Protein AF-A0A409XPT7-F1 (afdb_monomer)

Radius of gyration: 32.35 Å; Cα contacts (8 Å, |Δi|>4): 931; chains: 1; bounding box: 76×62×95 Å

pLDDT: mean 84.78, std 13.67, range [36.09, 98.81]

Secondary structure (DSSP, 8-state):
-HHHH-HHHHHHHT--EEEEESTTSPPPS-TTSEEEE---S-TTS--GGGHHHHHHHHHHHHHTT--EEEE-SSSSSHHHHHHHHHHHHH---------S-----HHHHHHHHHHHHTTT---TT-HHHHHHHHHHHHHHHHHHH----EEEEETTTEEEES---SSHHHHHHHHHHTT--EEEEETT-----TTT--S-EEEE---TT-TTHHHHHHHHHHHHHHHHHHTTPPEEEEESSHHHHHHHHHHHHHHHH---HHHHHHHHHHH-TT----HHHHHHHHHHHHHHHHHHHHH-------S---GGGEEEEEEEEEE-TTS-EEEEEEEEPTT-SSSTT-EE-SEEEPPTT-SSHHHHHHHHHHHHH-----TTTS-EEEEPPPEEETTEEEEEEEEEE--TT------TTTEEEEEEEESGGGS-SS-SS---TT--SS-SEEEEEEE-SSTTS-EEEEEEE--S-GGGTPPPEEHHHHHHHHHHHHHHTT---SS--S-TTPPPHHHHHHHHHHH-HHHHHHHHHTT---HHHHHHHHHHHHHHHHHHHHHHHHTTS-----

Foldseek 3Di:
DVCVPDPVSCVVVQAQAEEECDLVDDDDPPPLRYHYNHDDLDLLTCCLQCLLVLLVSCVVQVVVVHHYDFDYDVRAARSVLSVLLNCLLPVDPDDDPDDPHHDHDPNSVVSSVLCVVQSVNQDCPRPSNVVVVVVSVVVVVVVVVPPCCWFDLDPQQEIEHLDADQDQVRNVVVCVVSQAQAEEEEPPDDRDNPDDDSVHYHYHYADPVDLCSLLVCLVVLLVSSVVCVVVVGHYYYYYNPRLSSLLSQLLNCCVPVVDDLVRSVVSVCVRPVPDDADPSSSLSRQLSLLVLLLVLLLPDDEPDDPFDAQQQQEKEFEQEWEQDPSRFIKTKWFQWDQPDPPCHRAIAGQMDGRDPPQPDSLSRNLVRCCQAWVDDPDCVQKPWRYKYAWFDDPRHTYIYTYTYGNDPPDDIDGPNNTTVDMDIDGLLCLQEQQHPDDDDPPPDPDGQKDKDWDQDPFDPSATWIKIWGDPVCVVVVRGTQIGPSSLVSQVSNCSSSVDHGPDDRTDVPGDDRLLRVLRCCVPPPSNVVSCVVVVTDSVVSVVSPVVSVVVVVVVVVCVVVVVPDPPDDD

Nearest PDB structures (foldseek):
  2g6z-assembly1_B  TM=8.448E-01  e=2.405E-07  Homo sapiens
  4jmk-assembly1_A  TM=8.322E-01  e=3.709E-07  Homo sapiens
  5y15-assembly1_A  TM=8.287E-01  e=1.689E-06  Homo sapiens
  8otz-assembly1_k  TM=8.233E-01  e=4.240E-06  Bos taurus
  1yz4-assembly2_B  TM=7.339E-01  e=1.555E-05  Homo sapiens

Structure (mmCIF, N/CA/C/O backbone):
data_AF-A0A409XPT7-F1
#
_entry.id   AF-A0A409XPT7-F1
#
loop_
_atom_site.group_PDB
_atom_site.id
_atom_site.type_symbol
_atom_site.label_atom_id
_atom_site.label_alt_id
_atom_site.label_comp_id
_atom_site.label_asym_id
_atom_site.label_entity_id
_atom_site.label_seq_id
_atom_site.pdbx_PDB_ins_code
_atom_site.Cartn_x
_atom_site.Cartn_y
_atom_site.Cartn_z
_atom_site.occupancy
_atom_site.B_iso_or_equiv
_atom_site.auth_seq_id
_atom_site.auth_comp_id
_atom_site.auth_asym_id
_atom_site.auth_atom_id
_atom_site.pdbx_PDB_model_num
ATOM 1 N N . LEU A 1 1 ? 10.087 15.711 -40.164 1.00 65.44 1 LEU A N 1
ATOM 2 C CA . LEU A 1 1 ? 10.090 14.666 -41.205 1.00 65.44 1 LEU A CA 1
ATOM 3 C C . LEU A 1 1 ? 9.253 15.050 -42.426 1.00 65.44 1 LEU A C 1
ATOM 5 O O . LEU A 1 1 ? 9.821 15.095 -43.503 1.00 65.44 1 LEU A O 1
ATOM 9 N N . SER A 1 2 ? 7.967 15.412 -42.293 1.00 68.62 2 SER A N 1
ATOM 10 C CA . SER A 1 2 ? 7.142 15.838 -43.448 1.00 68.62 2 SER A CA 1
ATOM 11 C C . SER A 1 2 ? 7.787 16.969 -44.267 1.00 68.62 2 SER A C 1
ATOM 13 O O . SER A 1 2 ? 7.903 16.862 -45.483 1.00 68.62 2 SER A O 1
ATOM 15 N N . ALA A 1 3 ? 8.326 17.985 -43.582 1.00 67.06 3 ALA A N 1
ATOM 16 C CA . ALA A 1 3 ? 9.007 19.112 -44.215 1.00 67.06 3 ALA A CA 1
ATOM 17 C C . ALA A 1 3 ? 10.373 18.753 -44.825 1.00 67.06 3 ALA A C 1
ATOM 19 O O . ALA A 1 3 ? 10.880 19.513 -45.631 1.00 67.06 3 ALA A O 1
ATOM 20 N N . ALA A 1 4 ? 10.976 17.614 -44.468 1.00 69.44 4 ALA A N 1
ATOM 21 C CA . ALA A 1 4 ? 12.193 17.135 -45.130 1.00 69.44 4 ALA A CA 1
ATOM 22 C C . ALA A 1 4 ? 11.863 16.441 -46.465 1.00 69.44 4 ALA A C 1
ATOM 24 O O . ALA A 1 4 ? 12.627 16.533 -47.418 1.00 69.44 4 ALA A O 1
ATOM 25 N N . LEU A 1 5 ? 10.697 15.787 -46.543 1.00 74.62 5 LEU A N 1
ATOM 26 C CA . LEU A 1 5 ? 10.274 14.979 -47.691 1.00 74.62 5 LEU A CA 1
ATOM 27 C C . LEU A 1 5 ? 9.429 15.756 -48.715 1.00 74.62 5 LEU A C 1
ATOM 29 O O . LEU A 1 5 ? 9.358 15.361 -49.875 1.00 74.62 5 LEU A O 1
ATOM 33 N N . SER A 1 6 ? 8.801 16.867 -48.320 1.00 78.38 6 SER A N 1
ATOM 34 C CA . SER A 1 6 ? 7.955 17.686 -49.198 1.00 78.38 6 SER A CA 1
ATOM 35 C C . SER A 1 6 ? 8.690 18.937 -49.690 1.00 78.38 6 SER A C 1
ATOM 37 O O . SER A 1 6 ? 9.088 19.788 -48.899 1.00 78.38 6 SER A O 1
ATOM 39 N N . VAL A 1 7 ? 8.848 19.080 -51.012 1.00 77.19 7 VAL A N 1
ATOM 40 C CA . VAL A 1 7 ? 9.386 20.305 -51.647 1.00 77.19 7 VAL A CA 1
ATOM 41 C C . VAL A 1 7 ? 8.492 21.517 -51.356 1.00 77.19 7 VAL A C 1
ATOM 43 O O . VAL A 1 7 ? 8.985 22.610 -51.096 1.00 77.19 7 VAL A O 1
ATOM 46 N N . GLU A 1 8 ? 7.177 21.315 -51.343 1.00 78.94 8 GLU A N 1
ATOM 47 C CA . GLU A 1 8 ? 6.185 22.364 -51.088 1.00 78.94 8 GLU A CA 1
ATOM 48 C C . GLU A 1 8 ? 6.321 22.924 -49.666 1.00 78.94 8 GLU A C 1
ATOM 50 O O . GLU A 1 8 ? 6.421 24.138 -49.496 1.00 78.94 8 GLU A O 1
ATOM 55 N N . GLN A 1 9 ? 6.433 22.052 -48.656 1.00 79.50 9 GLN A N 1
ATOM 56 C CA . GLN A 1 9 ? 6.646 22.471 -47.264 1.00 79.50 9 GLN A CA 1
ATOM 57 C C . GLN A 1 9 ? 8.021 23.120 -47.057 1.00 79.50 9 GLN A C 1
ATOM 59 O O . GLN A 1 9 ? 8.147 24.044 -46.252 1.00 79.50 9 GLN A O 1
ATOM 64 N N . ARG A 1 10 ? 9.059 22.684 -47.788 1.00 83.62 10 ARG A N 1
ATOM 65 C CA . ARG A 1 10 ? 10.370 23.357 -47.758 1.00 83.62 10 ARG A CA 1
ATOM 66 C C . ARG A 1 10 ? 10.270 24.795 -48.242 1.00 83.62 10 ARG A C 1
ATOM 68 O O . ARG A 1 10 ? 10.776 25.688 -47.567 1.00 83.62 10 ARG A O 1
ATOM 75 N N . ASN A 1 11 ? 9.561 25.024 -49.344 1.00 82.94 11 ASN A N 1
ATOM 76 C CA . ASN A 1 11 ? 9.325 26.366 -49.870 1.00 82.94 11 ASN A CA 1
ATOM 77 C C . ASN A 1 11 ? 8.482 27.214 -48.903 1.00 82.94 11 ASN A C 1
ATOM 79 O O . ASN A 1 11 ? 8.833 28.365 -48.643 1.00 82.94 11 ASN A O 1
ATOM 83 N N . GLU A 1 12 ? 7.426 26.638 -48.317 1.00 87.62 12 GLU A N 1
ATOM 84 C CA . GLU A 1 12 ? 6.549 27.311 -47.346 1.00 87.62 12 GLU A CA 1
ATOM 85 C C . GLU A 1 12 ? 7.319 27.823 -46.119 1.00 87.62 12 GLU A C 1
ATOM 87 O O . GLU A 1 12 ? 7.172 28.980 -45.723 1.00 87.62 12 GLU A O 1
ATOM 92 N N . TYR A 1 13 ? 8.193 26.994 -45.541 1.00 84.56 13 TYR A N 1
ATOM 93 C CA . TYR A 1 13 ? 9.004 27.373 -44.378 1.00 84.56 13 TYR A CA 1
ATOM 94 C C . TYR A 1 13 ? 10.324 28.072 -44.742 1.00 84.56 13 TYR A C 1
ATOM 96 O O . TYR A 1 13 ? 11.083 28.467 -43.845 1.00 84.56 13 TYR A O 1
ATOM 104 N N . SER A 1 14 ? 10.579 28.255 -46.042 1.00 89.31 14 SER A N 1
ATOM 105 C CA . SER A 1 14 ? 11.821 28.796 -46.605 1.00 89.31 14 SER A CA 1
ATOM 106 C C . SER A 1 14 ? 13.068 28.019 -46.159 1.00 89.31 14 SER A C 1
ATOM 108 O O . SER A 1 14 ? 14.104 28.618 -45.885 1.00 89.31 14 SER A O 1
ATOM 110 N N . ILE A 1 15 ? 12.954 26.693 -46.029 1.00 89.75 15 ILE A N 1
ATOM 111 C CA . ILE A 1 15 ? 14.057 25.793 -45.668 1.00 89.75 15 ILE A CA 1
ATOM 112 C C . ILE A 1 15 ? 14.992 25.679 -46.868 1.00 89.75 15 ILE A C 1
ATOM 114 O O . ILE A 1 15 ? 14.577 25.220 -47.931 1.00 89.75 15 ILE A O 1
ATOM 118 N N . THR A 1 16 ? 16.250 26.074 -46.686 1.00 89.50 16 THR A N 1
ATOM 119 C CA . THR A 1 16 ? 17.269 26.031 -47.742 1.00 89.50 16 THR A CA 1
ATOM 120 C C . THR A 1 16 ? 18.244 24.874 -47.574 1.00 89.50 16 THR A C 1
ATOM 122 O O . THR A 1 16 ? 18.769 24.411 -48.574 1.00 89.50 16 THR A O 1
ATOM 125 N N . HIS A 1 17 ? 18.449 24.384 -46.347 1.00 92.19 17 HIS A N 1
ATOM 126 C CA . HIS A 1 17 ? 19.379 23.290 -46.050 1.00 92.19 17 HIS A CA 1
ATOM 127 C C . HIS A 1 17 ? 18.719 22.216 -45.178 1.00 92.19 17 HIS A C 1
ATOM 129 O O . HIS A 1 17 ? 17.858 22.518 -44.343 1.00 92.19 17 HIS A O 1
ATOM 135 N N . ILE A 1 18 ? 19.143 20.962 -45.333 1.00 92.00 18 ILE A N 1
ATOM 136 C CA . ILE A 1 18 ? 18.647 19.817 -44.557 1.00 92.00 18 ILE A CA 1
ATOM 137 C C . ILE A 1 18 ? 19.817 19.102 -43.886 1.00 92.00 18 ILE A C 1
ATOM 139 O O . ILE A 1 18 ? 20.808 18.779 -44.532 1.00 92.00 18 ILE A O 1
ATOM 143 N N . LEU A 1 19 ? 19.675 18.821 -42.592 1.00 93.69 19 LEU A N 1
ATOM 144 C CA . LEU A 1 19 ? 20.563 17.944 -41.841 1.00 93.69 19 LEU A CA 1
ATOM 145 C C . LEU A 1 19 ? 19.774 16.732 -41.340 1.00 93.69 19 LEU A C 1
ATOM 147 O O . LEU A 1 19 ? 18.954 16.846 -40.421 1.00 93.69 19 LEU A O 1
ATOM 151 N N . SER A 1 20 ? 20.011 15.579 -41.960 1.00 92.88 20 SER A N 1
ATOM 152 C CA . SER A 1 20 ? 19.410 14.299 -41.579 1.00 92.88 20 SER A CA 1
ATOM 153 C C . SER A 1 20 ? 20.346 13.555 -40.630 1.00 92.88 20 SER A C 1
ATOM 155 O O . SER A 1 20 ? 21.519 13.381 -40.930 1.00 92.88 20 SER A O 1
ATOM 157 N N . VAL A 1 21 ? 19.841 13.130 -39.473 1.00 93.44 21 VAL A N 1
ATOM 158 C CA . VAL A 1 21 ? 20.596 12.373 -38.459 1.00 93.44 21 VAL A CA 1
ATOM 159 C C . VAL A 1 21 ? 19.946 10.998 -38.307 1.00 93.44 21 VAL A C 1
ATOM 161 O O . VAL A 1 21 ? 19.274 10.725 -37.307 1.00 93.44 21 VAL A O 1
ATOM 164 N N . CYS A 1 22 ? 19.994 10.205 -39.381 1.00 87.25 22 CYS A N 1
ATOM 165 C CA . CYS A 1 22 ? 19.313 8.916 -39.504 1.00 87.25 22 CYS A CA 1
ATOM 166 C C . CYS A 1 22 ? 19.677 8.180 -40.821 1.00 87.25 22 CYS A C 1
ATOM 168 O O . CYS A 1 22 ? 19.627 8.814 -41.876 1.00 87.25 22 CYS A O 1
ATOM 170 N N . PRO A 1 23 ? 19.959 6.860 -40.808 1.00 83.56 23 PRO A N 1
ATOM 171 C CA . PRO A 1 23 ? 20.184 6.049 -42.011 1.00 83.56 23 PRO A CA 1
ATOM 172 C C . PRO A 1 23 ? 18.993 6.022 -42.976 1.00 83.56 23 PRO A C 1
ATOM 174 O O . PRO A 1 23 ? 19.160 5.875 -44.183 1.00 83.56 23 PRO A O 1
ATOM 177 N N . GLU A 1 24 ? 17.780 6.166 -42.445 1.00 82.25 24 GLU A N 1
ATOM 178 C CA . GLU A 1 24 ? 16.519 5.954 -43.156 1.00 82.25 24 GLU A CA 1
ATOM 179 C C . GLU A 1 24 ? 16.216 7.031 -44.213 1.00 82.25 24 GLU A C 1
ATOM 181 O O . GLU A 1 24 ? 15.326 6.845 -45.043 1.00 82.25 24 GLU A O 1
ATOM 186 N N . TYR A 1 25 ? 16.941 8.155 -44.194 1.00 75.50 25 TYR A N 1
ATOM 187 C CA . TYR A 1 25 ? 16.722 9.295 -45.088 1.00 75.50 25 TYR A CA 1
ATOM 188 C C . TYR A 1 25 ? 18.054 9.859 -45.610 1.00 75.50 25 TYR A C 1
ATOM 190 O O . TYR A 1 25 ? 18.492 10.915 -45.147 1.00 75.50 25 TYR A O 1
ATOM 198 N N . PRO A 1 26 ? 18.715 9.169 -46.559 1.00 71.12 26 PRO A N 1
ATOM 199 C CA . PRO A 1 26 ? 19.976 9.628 -47.130 1.00 71.12 26 PRO A CA 1
ATOM 200 C C . PRO A 1 26 ? 19.804 10.891 -47.986 1.00 71.12 26 PRO A C 1
ATOM 202 O O . PRO A 1 26 ? 18.713 11.174 -48.488 1.00 71.12 26 PRO A O 1
ATOM 205 N N . SER A 1 27 ? 20.894 11.648 -48.163 1.00 69.19 27 SER A N 1
ATOM 206 C CA . SER A 1 27 ? 20.896 12.872 -48.971 1.00 69.19 27 SER A CA 1
ATOM 207 C C . SER A 1 27 ? 20.418 12.618 -50.403 1.00 69.19 27 SER A C 1
ATOM 209 O O . SER A 1 27 ? 20.864 11.673 -51.053 1.00 69.19 27 SER A O 1
ATOM 211 N N . THR A 1 28 ? 19.530 13.476 -50.913 1.00 64.56 28 THR A N 1
ATOM 212 C CA . THR A 1 28 ? 19.165 13.492 -52.346 1.00 64.56 28 THR A CA 1
ATOM 213 C C . THR A 1 28 ? 20.262 14.162 -53.191 1.00 64.56 28 THR A C 1
ATOM 215 O O . THR A 1 28 ? 21.095 14.864 -52.628 1.00 64.56 28 THR A O 1
ATOM 218 N N . ASP A 1 29 ? 20.235 13.987 -54.522 1.00 53.56 29 ASP A N 1
ATOM 219 C CA . ASP A 1 29 ? 21.282 14.286 -55.535 1.00 53.56 29 ASP A CA 1
ATOM 220 C C . ASP A 1 29 ? 22.019 15.651 -55.487 1.00 53.56 29 ASP A C 1
ATOM 222 O O . ASP A 1 29 ? 22.977 15.850 -56.233 1.00 53.56 29 ASP A O 1
ATOM 226 N N . ASN A 1 30 ? 21.635 16.594 -54.619 1.00 60.84 30 ASN A N 1
ATOM 227 C CA . ASN A 1 30 ? 22.307 17.881 -54.435 1.00 60.84 30 ASN A CA 1
ATOM 228 C C . ASN A 1 30 ? 23.030 17.943 -53.072 1.00 60.84 30 ASN A C 1
ATOM 230 O O . ASN A 1 30 ? 22.527 18.497 -52.095 1.00 60.84 30 ASN A O 1
ATOM 234 N N . ALA A 1 31 ? 24.232 17.363 -53.015 1.00 61.00 31 ALA A N 1
ATOM 235 C CA . ALA A 1 31 ? 25.011 17.169 -51.785 1.00 61.00 31 ALA A CA 1
ATOM 236 C C . ALA A 1 31 ? 25.462 18.463 -51.068 1.00 61.00 31 ALA A C 1
ATOM 238 O O . ALA A 1 31 ? 25.933 18.392 -49.939 1.00 61.00 31 ALA A O 1
ATOM 239 N N . GLN A 1 32 ? 25.342 19.638 -51.700 1.00 68.06 32 GLN A N 1
ATOM 240 C CA . GLN A 1 32 ? 25.776 20.912 -51.105 1.00 68.06 32 GLN A CA 1
ATOM 241 C C . GLN A 1 32 ? 24.799 21.460 -50.054 1.00 68.06 32 GLN A C 1
ATOM 243 O O . GLN A 1 32 ? 25.239 22.090 -49.097 1.00 68.06 32 GLN A O 1
ATOM 248 N N . ASP A 1 33 ? 23.503 21.161 -50.186 1.00 84.06 33 ASP A N 1
ATOM 249 C CA . ASP A 1 33 ? 22.451 21.709 -49.317 1.00 84.06 33 ASP A CA 1
ATOM 250 C C . ASP A 1 33 ? 21.856 20.643 -48.372 1.00 84.06 33 ASP A C 1
ATOM 252 O O . ASP A 1 33 ? 20.918 20.913 -47.616 1.00 84.06 33 ASP A O 1
ATOM 256 N N . HIS A 1 34 ? 22.377 19.409 -48.409 1.00 89.38 34 HIS A N 1
ATOM 257 C CA . HIS A 1 34 ? 21.868 18.282 -47.622 1.00 89.38 34 HIS A CA 1
ATOM 258 C C . HIS A 1 34 ? 22.997 17.434 -47.028 1.00 89.38 34 HIS A C 1
ATOM 260 O O . HIS A 1 34 ? 23.580 16.586 -47.708 1.00 89.38 34 HIS A O 1
ATOM 266 N N . LEU A 1 35 ? 23.241 17.603 -45.728 1.00 91.38 35 LEU A N 1
ATOM 267 C CA . LEU A 1 35 ? 24.153 16.763 -44.954 1.00 91.38 35 LEU A CA 1
ATOM 268 C C . LEU A 1 35 ? 23.395 15.589 -44.309 1.00 91.38 35 LEU A C 1
ATOM 270 O O . LEU A 1 35 ? 22.335 15.773 -43.706 1.00 91.38 35 LEU A O 1
ATOM 274 N N . ASN A 1 36 ? 23.954 14.383 -44.418 1.00 91.56 36 ASN A N 1
ATOM 275 C CA . ASN A 1 36 ? 23.427 13.182 -43.777 1.00 91.56 36 ASN A CA 1
ATOM 276 C C . ASN A 1 36 ? 24.454 12.568 -42.818 1.00 91.56 36 ASN A C 1
ATOM 278 O O . ASN A 1 36 ? 25.549 12.192 -43.229 1.00 91.56 36 ASN A O 1
ATOM 282 N N . ILE A 1 37 ? 24.056 12.409 -41.559 1.00 93.44 37 ILE A N 1
ATOM 283 C CA . ILE A 1 37 ? 24.771 11.677 -40.516 1.00 93.44 37 ILE A CA 1
ATOM 284 C C . ILE A 1 37 ? 24.022 10.362 -40.303 1.00 93.44 37 ILE A C 1
ATOM 286 O O . ILE A 1 37 ? 22.980 10.303 -39.643 1.00 93.44 37 ILE A O 1
ATOM 290 N N . SER A 1 38 ? 24.549 9.301 -40.908 1.00 91.31 38 SER A N 1
ATOM 291 C CA . SER A 1 38 ? 23.925 7.980 -40.926 1.00 91.31 38 SER A CA 1
ATOM 292 C C . SER A 1 38 ? 24.237 7.195 -39.648 1.00 91.31 38 SER A C 1
ATOM 294 O O . SER A 1 38 ? 25.098 6.321 -39.670 1.00 91.31 38 SER A O 1
ATOM 296 N N . ILE A 1 39 ? 23.529 7.501 -38.555 1.00 86.50 39 ILE A N 1
ATOM 297 C CA . ILE A 1 39 ? 23.648 6.794 -37.266 1.00 86.50 39 ILE A CA 1
ATOM 298 C C . ILE A 1 39 ? 22.301 6.293 -36.722 1.00 86.50 39 ILE A C 1
ATOM 300 O O . ILE A 1 39 ? 21.259 6.967 -36.816 1.00 86.50 39 ILE A O 1
ATOM 304 N N . GLU A 1 40 ? 22.321 5.119 -36.099 1.00 83.00 40 GLU A N 1
ATOM 305 C CA . GLU A 1 40 ? 21.164 4.583 -35.383 1.00 83.00 40 GLU A CA 1
ATOM 306 C C . GLU A 1 40 ? 20.876 5.369 -34.092 1.00 83.00 40 GLU A C 1
ATOM 308 O O . GLU A 1 40 ? 21.708 6.120 -33.584 1.00 83.00 40 GLU A O 1
ATOM 313 N N . ASP A 1 41 ? 19.658 5.246 -33.553 1.00 78.44 41 ASP A N 1
ATOM 314 C CA . ASP A 1 41 ? 19.301 5.856 -32.258 1.00 78.44 41 ASP A CA 1
ATOM 315 C C . ASP A 1 41 ? 19.722 4.954 -31.093 1.00 78.44 41 ASP A C 1
ATOM 317 O O . ASP A 1 41 ? 18.911 4.582 -30.248 1.00 78.44 41 ASP A O 1
ATOM 321 N N . SER A 1 42 ? 20.995 4.575 -31.089 1.00 73.94 42 SER A N 1
ATOM 322 C CA . SER A 1 42 ? 21.600 3.697 -30.094 1.00 73.94 42 SER A CA 1
ATOM 323 C C . SER A 1 42 ? 22.559 4.486 -29.210 1.00 73.94 42 SER A C 1
ATOM 325 O O . SER A 1 42 ? 23.164 5.471 -29.635 1.00 73.94 42 SER A O 1
ATOM 327 N N . GLU A 1 43 ? 22.697 4.069 -27.956 1.00 66.25 43 GLU A N 1
ATOM 328 C CA . GLU A 1 43 ? 23.612 4.702 -27.005 1.00 66.25 43 GLU A CA 1
ATOM 329 C C . GLU A 1 43 ? 25.094 4.418 -27.297 1.00 66.25 43 GLU A C 1
ATOM 331 O O . GLU A 1 43 ? 25.964 5.122 -26.780 1.00 66.25 43 GLU A O 1
ATOM 336 N N . TYR A 1 44 ? 25.375 3.439 -28.158 1.00 72.19 44 TYR A N 1
ATOM 337 C CA . TYR A 1 44 ? 26.729 3.013 -28.517 1.00 72.19 44 TYR A CA 1
ATOM 338 C C . TYR A 1 44 ? 27.273 3.698 -29.779 1.00 72.19 44 TYR A C 1
ATOM 340 O O . TYR A 1 44 ? 28.473 3.622 -30.046 1.00 72.19 44 TYR A O 1
ATOM 348 N N . GLU A 1 45 ? 26.411 4.379 -30.539 1.00 83.50 45 GLU A N 1
ATOM 349 C CA . GLU A 1 45 ? 26.774 5.063 -31.782 1.00 83.50 45 GLU A CA 1
ATOM 350 C C . GLU A 1 45 ? 27.685 6.269 -31.533 1.00 83.50 45 GLU A C 1
ATOM 352 O O . GLU A 1 45 ? 27.458 7.070 -30.623 1.00 83.50 45 GLU A O 1
ATOM 357 N N . ASP A 1 46 ? 28.706 6.437 -32.374 1.00 88.19 46 ASP A N 1
ATOM 358 C CA . ASP A 1 46 ? 29.687 7.527 -32.273 1.00 88.19 46 ASP A CA 1
ATOM 359 C C . ASP A 1 46 ? 29.148 8.800 -32.945 1.00 88.19 46 ASP A C 1
ATOM 361 O O . ASP A 1 46 ? 29.661 9.245 -33.965 1.00 88.19 46 ASP A O 1
ATOM 365 N N . LEU A 1 47 ? 28.100 9.412 -32.383 1.00 94.19 47 LEU A N 1
ATOM 366 C CA . LEU A 1 47 ? 27.617 10.723 -32.841 1.00 94.19 47 LEU A CA 1
ATOM 367 C C . LEU A 1 47 ? 28.677 11.820 -32.627 1.00 94.19 47 LEU A C 1
ATOM 369 O O . LEU A 1 47 ? 28.754 12.767 -33.407 1.00 94.19 47 LEU A O 1
ATOM 373 N N . LEU A 1 48 ? 29.499 11.690 -31.583 1.00 93.62 48 LEU A N 1
ATOM 374 C CA . LEU A 1 48 ? 30.473 12.674 -31.120 1.00 93.62 48 LEU A CA 1
ATOM 375 C C . LEU A 1 48 ? 31.420 13.120 -32.232 1.00 93.62 48 LEU A C 1
ATOM 377 O O . LEU A 1 48 ? 31.661 14.318 -32.368 1.00 93.62 48 LEU A O 1
ATOM 381 N N . ILE A 1 49 ? 31.939 12.185 -33.031 1.00 94.81 49 ILE A N 1
ATOM 382 C CA . ILE A 1 49 ? 32.862 12.514 -34.126 1.00 94.81 49 ILE A CA 1
ATOM 383 C C . ILE A 1 49 ? 32.198 13.323 -35.252 1.00 94.81 49 ILE A C 1
ATOM 385 O O . ILE A 1 49 ? 32.882 14.048 -35.970 1.00 94.81 49 ILE A O 1
ATOM 389 N N . HIS A 1 50 ? 30.872 13.240 -35.386 1.00 95.75 50 HIS A N 1
ATOM 390 C CA . HIS A 1 50 ? 30.107 13.939 -36.421 1.00 95.75 50 HIS A CA 1
ATOM 391 C C . HIS A 1 50 ? 29.655 15.343 -35.999 1.00 95.75 50 HIS A C 1
ATOM 393 O O . HIS A 1 50 ? 29.300 16.157 -36.853 1.00 95.75 50 HIS A O 1
ATOM 399 N N . LEU A 1 51 ? 29.677 15.656 -34.698 1.00 95.12 51 LEU A N 1
ATOM 400 C CA . LEU A 1 51 ? 29.187 16.935 -34.176 1.00 95.12 51 LEU A CA 1
ATOM 401 C C . LEU A 1 51 ? 29.896 18.167 -34.775 1.00 95.12 51 LEU A C 1
ATOM 403 O O . LEU A 1 51 ? 29.181 19.097 -35.141 1.00 95.12 51 LEU A O 1
ATOM 407 N N . PRO A 1 52 ? 31.232 18.199 -34.977 1.00 94.00 52 PRO A N 1
ATOM 408 C CA . PRO A 1 52 ? 31.891 19.356 -35.594 1.00 94.00 52 PRO A CA 1
ATOM 409 C C . PRO A 1 52 ? 31.411 19.653 -37.013 1.00 94.00 52 PRO A C 1
ATOM 411 O O . PRO A 1 52 ? 31.231 20.807 -37.392 1.00 94.00 52 PRO A O 1
ATOM 414 N N . GLU A 1 53 ? 31.220 18.611 -37.822 1.00 94.12 53 GLU A N 1
ATOM 415 C CA . GLU A 1 53 ? 30.736 18.760 -39.193 1.00 94.12 53 GLU A CA 1
ATOM 416 C C . GLU A 1 53 ? 29.286 19.246 -39.209 1.00 94.12 53 GLU A C 1
ATOM 418 O O . GLU A 1 53 ? 28.956 20.167 -39.954 1.00 94.12 53 GLU A O 1
ATOM 423 N N . ALA A 1 54 ? 28.450 18.689 -38.329 1.00 94.25 54 ALA A N 1
ATOM 424 C CA . ALA A 1 54 ? 27.073 19.120 -38.145 1.00 94.25 54 ALA A CA 1
ATOM 425 C C . ALA A 1 54 ? 26.978 20.602 -37.750 1.00 94.25 54 ALA A C 1
ATOM 427 O O . ALA A 1 54 ? 26.198 21.346 -38.346 1.00 94.25 54 ALA A O 1
ATOM 428 N N . CYS A 1 55 ? 27.779 21.033 -36.769 1.00 93.88 55 CYS A N 1
ATOM 429 C CA . CYS A 1 55 ? 27.808 22.416 -36.299 1.00 93.88 55 CYS A CA 1
ATOM 430 C C . CYS A 1 55 ? 28.240 23.374 -37.412 1.00 93.88 55 CYS A C 1
ATOM 432 O O . CYS A 1 55 ? 27.519 24.332 -37.679 1.00 93.88 55 CYS A O 1
ATOM 434 N N . ARG A 1 56 ? 29.339 23.073 -38.121 1.00 91.94 56 ARG A N 1
ATOM 435 C CA . ARG A 1 56 ? 29.812 23.887 -39.254 1.00 91.94 56 ARG A CA 1
ATOM 436 C C . ARG A 1 56 ? 28.787 23.975 -40.378 1.00 91.94 56 ARG A C 1
ATOM 438 O O . ARG A 1 56 ? 28.575 25.047 -40.924 1.00 91.94 56 ARG A O 1
ATOM 445 N N . PHE A 1 57 ? 28.117 22.869 -40.703 1.00 93.56 57 PHE A N 1
ATOM 446 C CA . PHE A 1 57 ? 27.062 22.873 -41.717 1.00 93.56 57 PHE A CA 1
ATOM 447 C C . PHE A 1 57 ? 25.906 23.804 -41.333 1.00 93.56 57 PHE A C 1
ATOM 449 O O . PHE A 1 57 ? 25.398 24.544 -42.176 1.00 93.56 57 PHE A O 1
ATOM 456 N N . ILE A 1 58 ? 25.497 23.787 -40.059 1.00 92.56 58 ILE A N 1
ATOM 457 C CA . ILE A 1 58 ? 24.458 24.690 -39.557 1.00 92.56 58 ILE A CA 1
ATOM 458 C C . ILE A 1 58 ? 24.952 26.144 -39.590 1.00 92.56 58 ILE A C 1
ATOM 460 O O . ILE A 1 58 ? 24.224 27.014 -40.065 1.00 92.56 58 ILE A O 1
ATOM 464 N N . GLU A 1 59 ? 26.171 26.401 -39.118 1.00 90.94 59 GLU A N 1
ATOM 465 C CA . GLU A 1 59 ? 26.784 27.732 -39.065 1.00 90.94 59 GLU A CA 1
ATOM 466 C C . GLU A 1 59 ? 26.920 28.357 -40.460 1.00 90.94 59 GLU A C 1
ATOM 468 O O . GLU A 1 59 ? 26.337 29.411 -40.712 1.00 90.94 59 GLU A O 1
ATOM 473 N N . ASP A 1 60 ? 27.568 27.661 -41.399 1.00 90.69 60 ASP A N 1
ATOM 474 C CA . ASP A 1 60 ? 27.781 28.113 -42.779 1.00 90.69 60 ASP A CA 1
ATOM 475 C C . ASP A 1 60 ? 26.464 28.456 -43.484 1.00 90.69 60 ASP A C 1
ATOM 477 O O . ASP A 1 60 ? 26.370 29.428 -44.242 1.00 90.69 60 ASP A O 1
ATOM 481 N N . ALA A 1 61 ? 25.436 27.631 -43.271 1.00 91.31 61 ALA A N 1
ATOM 482 C CA . ALA A 1 61 ? 24.121 27.842 -43.855 1.00 91.31 61 ALA A CA 1
ATOM 483 C C . ALA A 1 61 ? 23.437 29.081 -43.261 1.00 91.31 61 ALA A C 1
ATOM 485 O O . ALA A 1 61 ? 22.817 29.852 -43.999 1.00 91.31 61 ALA A O 1
ATOM 486 N N . VAL A 1 62 ? 23.554 29.292 -41.947 1.00 89.00 62 VAL A N 1
ATOM 487 C CA . VAL A 1 62 ? 22.969 30.443 -41.244 1.00 89.00 62 VAL A CA 1
ATOM 488 C C . VAL A 1 62 ? 23.697 31.744 -41.598 1.00 89.00 62 VAL A C 1
ATOM 490 O O . VAL A 1 62 ? 23.027 32.740 -41.875 1.00 89.00 62 VAL A O 1
ATOM 493 N N . GLU A 1 63 ? 25.031 31.753 -41.672 1.00 87.62 63 GLU A N 1
ATOM 494 C CA . GLU A 1 63 ? 25.822 32.933 -42.062 1.00 87.62 63 GLU A CA 1
ATOM 495 C C . GLU A 1 63 ? 25.488 33.424 -43.477 1.00 87.62 63 GLU A C 1
ATOM 497 O O . GLU A 1 63 ? 25.444 34.628 -43.738 1.00 87.62 63 GLU A O 1
ATOM 502 N N . LYS A 1 64 ? 25.167 32.500 -44.388 1.00 90.19 64 LYS A N 1
ATOM 503 C CA . LYS A 1 64 ? 24.715 32.808 -45.757 1.00 90.19 64 LYS A CA 1
ATOM 504 C C . LYS A 1 64 ? 23.243 33.242 -45.832 1.00 90.19 64 LYS A C 1
ATOM 506 O O . LYS A 1 64 ? 22.717 33.434 -46.928 1.00 90.19 64 LYS A O 1
ATOM 511 N N . GLY A 1 65 ? 22.563 33.397 -44.693 1.00 88.81 65 GLY A N 1
ATOM 512 C CA . GLY A 1 65 ? 21.154 33.791 -44.607 1.00 88.81 65 GLY A CA 1
ATOM 513 C C . GLY A 1 65 ? 20.160 32.655 -44.879 1.00 88.81 65 GLY A C 1
ATOM 514 O O . GLY A 1 65 ? 18.986 32.917 -45.149 1.00 88.81 65 GLY A O 1
ATOM 515 N N . GLY A 1 66 ? 20.613 31.401 -44.837 1.00 89.94 66 GLY A N 1
ATOM 516 C CA . GLY A 1 66 ? 19.792 30.211 -45.039 1.00 89.94 66 GLY A CA 1
ATOM 517 C C . GLY A 1 66 ? 18.981 29.789 -43.808 1.00 89.94 66 GLY A C 1
ATOM 518 O O . GLY A 1 66 ? 19.133 30.317 -42.707 1.00 89.94 66 GLY A O 1
ATOM 519 N N . ARG A 1 67 ? 18.103 28.794 -43.994 1.00 90.69 67 ARG A N 1
ATOM 520 C CA . ARG A 1 67 ? 17.363 28.119 -42.916 1.00 90.69 67 ARG A CA 1
ATOM 521 C C . ARG A 1 67 ? 17.612 26.621 -42.966 1.00 90.69 67 ARG A C 1
ATOM 523 O O . ARG A 1 67 ? 17.356 25.988 -43.991 1.00 90.69 67 ARG A O 1
ATOM 530 N N . VAL A 1 68 ? 18.053 26.069 -41.840 1.00 91.94 68 VAL A N 1
ATOM 531 C CA . VAL A 1 68 ? 18.431 24.658 -41.714 1.00 91.94 68 VAL A CA 1
ATOM 532 C C . VAL A 1 68 ? 17.330 23.872 -41.009 1.00 91.94 68 VAL A C 1
ATOM 534 O O . VAL A 1 68 ? 16.902 24.234 -39.913 1.00 91.94 68 VAL A O 1
ATOM 537 N N . LEU A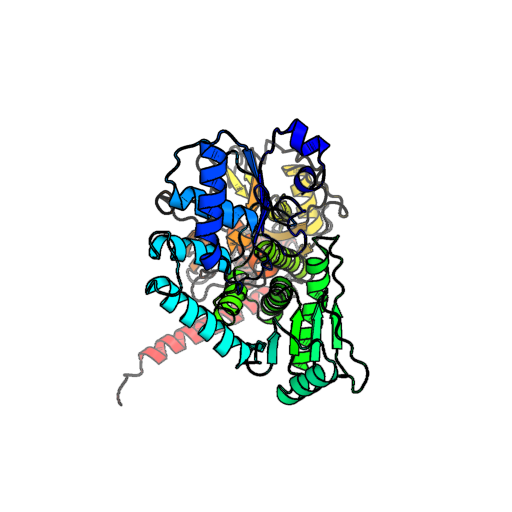 1 69 ? 16.888 22.773 -41.617 1.00 91.50 69 LEU A N 1
ATOM 538 C CA . LEU A 1 69 ? 16.040 21.778 -40.964 1.00 91.50 69 LEU A CA 1
ATOM 539 C C . LEU A 1 69 ? 16.905 20.628 -40.439 1.00 91.50 69 LEU A C 1
ATOM 541 O O . LEU A 1 69 ? 17.371 19.808 -41.226 1.00 91.50 69 LEU A O 1
ATOM 545 N N . VAL A 1 70 ? 17.049 20.519 -39.117 1.00 92.75 70 VAL A N 1
ATOM 546 C CA . VAL A 1 70 ? 17.699 19.366 -38.471 1.00 92.75 70 VAL A CA 1
ATOM 547 C C . VAL A 1 70 ? 16.637 18.344 -38.069 1.00 92.75 70 VAL A C 1
ATOM 549 O O . VAL A 1 70 ? 15.725 18.660 -37.299 1.00 92.75 70 VAL A O 1
ATOM 552 N N . HIS A 1 71 ? 16.724 17.113 -38.577 1.00 90.38 71 HIS A N 1
ATOM 553 C CA . HIS A 1 71 ? 15.754 16.066 -38.259 1.00 90.38 71 HIS A CA 1
ATOM 554 C C . HIS A 1 71 ? 16.382 14.677 -38.129 1.00 90.38 71 HIS A C 1
ATOM 556 O O . HIS A 1 71 ? 17.391 14.359 -38.742 1.00 90.38 71 HIS A O 1
ATOM 562 N N . CYS A 1 72 ? 15.727 13.827 -37.346 1.00 88.31 72 CYS A N 1
ATOM 563 C CA . CYS A 1 72 ? 15.853 12.375 -37.425 1.00 88.31 72 CYS A CA 1
ATOM 564 C C . CYS A 1 72 ? 14.474 11.787 -37.774 1.00 88.31 72 CYS A C 1
ATOM 566 O O . CYS A 1 72 ? 13.617 12.509 -38.300 1.00 88.31 72 CYS A O 1
ATOM 568 N N . VAL A 1 73 ? 14.230 10.508 -37.476 1.00 84.25 73 VAL A N 1
ATOM 569 C CA . VAL A 1 73 ? 12.931 9.858 -37.729 1.00 84.25 73 VAL A CA 1
ATOM 570 C C . VAL A 1 73 ? 11.810 10.520 -36.912 1.00 84.25 73 VAL A C 1
ATOM 572 O O . VAL A 1 73 ? 10.889 11.108 -37.479 1.00 84.25 73 VAL A O 1
ATOM 575 N N . MET A 1 74 ? 11.917 10.504 -35.576 1.00 80.75 74 MET A N 1
ATOM 576 C CA . MET A 1 74 ? 10.872 11.014 -34.666 1.00 80.75 74 MET A CA 1
ATOM 577 C C . MET A 1 74 ? 11.130 12.439 -34.152 1.00 80.75 74 MET A C 1
ATOM 579 O O . MET A 1 74 ? 10.218 13.114 -33.675 1.00 80.75 74 MET A O 1
ATOM 583 N N . GLY A 1 75 ? 12.368 12.929 -34.260 1.00 80.81 75 GLY A N 1
ATOM 584 C CA . GLY A 1 75 ? 12.768 14.247 -33.760 1.00 80.81 75 GLY A CA 1
ATOM 585 C C . GLY A 1 75 ? 12.862 14.353 -32.232 1.00 80.81 75 GLY A C 1
ATOM 586 O O . GLY A 1 75 ? 12.628 15.441 -31.712 1.00 80.81 75 GLY A O 1
ATOM 587 N N . ILE A 1 76 ? 13.164 13.244 -31.537 1.00 81.75 76 ILE A N 1
ATOM 588 C CA . ILE A 1 76 ? 13.166 13.131 -30.060 1.00 81.75 76 ILE A CA 1
ATOM 589 C C . ILE A 1 76 ? 14.584 13.108 -29.461 1.00 81.75 76 ILE A C 1
ATOM 591 O O . ILE A 1 76 ? 14.822 13.806 -28.476 1.00 81.75 76 ILE A O 1
ATOM 595 N N . SER A 1 77 ? 15.506 12.333 -30.050 1.00 85.44 77 SER A N 1
ATOM 596 C CA . SER A 1 77 ? 16.835 12.031 -29.479 1.00 85.44 77 SER A CA 1
ATOM 597 C C . SER A 1 77 ? 17.994 12.535 -30.360 1.00 85.44 77 SER A C 1
ATOM 599 O O . SER A 1 77 ? 18.583 13.571 -30.052 1.00 85.44 77 SER A O 1
ATOM 601 N N . ARG A 1 78 ? 18.255 11.889 -31.510 1.00 93.06 78 ARG A N 1
ATOM 602 C CA . ARG A 1 78 ? 19.352 12.220 -32.454 1.00 93.06 78 ARG A CA 1
ATOM 603 C C . ARG A 1 78 ? 19.403 13.686 -32.903 1.00 93.06 78 ARG A C 1
ATOM 605 O O . ARG A 1 78 ? 20.399 14.372 -32.690 1.00 93.06 78 ARG A O 1
ATOM 612 N N . SER A 1 79 ? 18.332 14.195 -33.523 1.00 92.56 79 SER A N 1
ATOM 613 C CA . SER A 1 79 ? 18.345 15.574 -34.030 1.00 92.56 79 SER A CA 1
ATOM 614 C C . SER A 1 79 ? 18.366 16.634 -32.925 1.00 92.56 79 SER A C 1
ATOM 616 O O . SER A 1 79 ? 19.098 17.607 -33.088 1.00 92.56 79 SER A O 1
ATOM 618 N N . PRO A 1 80 ? 17.663 16.473 -31.780 1.00 91.00 80 PRO A N 1
ATOM 619 C CA . PRO A 1 80 ? 17.876 17.362 -30.641 1.00 91.00 80 PRO A CA 1
ATOM 620 C C . PRO A 1 80 ? 19.291 17.314 -30.060 1.00 91.00 80 PRO A C 1
ATOM 622 O O . PRO A 1 80 ? 19.772 18.358 -29.633 1.00 91.00 80 PRO A O 1
ATOM 625 N N . ALA A 1 81 ? 19.978 16.164 -30.074 1.00 92.12 81 ALA A N 1
ATOM 626 C CA . ALA A 1 81 ? 21.373 16.080 -29.639 1.00 92.12 81 ALA A CA 1
ATOM 627 C C . ALA A 1 81 ? 22.297 16.940 -30.513 1.00 92.12 81 ALA A C 1
ATOM 629 O O . ALA A 1 81 ? 23.077 17.727 -29.985 1.00 92.12 81 ALA A O 1
ATOM 630 N N . VAL A 1 82 ? 22.150 16.874 -31.838 1.00 94.62 82 VAL A N 1
ATOM 631 C CA . VAL A 1 82 ? 22.911 17.728 -32.767 1.00 94.62 82 VAL A CA 1
ATOM 632 C C . VAL A 1 82 ? 22.610 19.214 -32.557 1.00 94.62 82 VAL A C 1
ATOM 634 O O . VAL A 1 82 ? 23.526 20.029 -32.494 1.00 94.62 82 VAL A O 1
ATOM 637 N N . VAL A 1 83 ? 21.336 19.578 -32.384 1.00 91.50 83 VAL A N 1
ATOM 638 C CA . VAL A 1 83 ? 20.952 20.971 -32.101 1.00 91.50 83 VAL A CA 1
ATOM 639 C C . VAL A 1 83 ? 21.542 21.441 -30.767 1.00 91.50 83 VAL A C 1
ATOM 641 O O . VAL A 1 83 ? 22.057 22.553 -30.684 1.00 91.50 83 VAL A O 1
ATOM 644 N N . ALA A 1 84 ? 21.524 20.600 -29.730 1.00 89.88 84 ALA A N 1
ATOM 645 C CA . ALA A 1 84 ? 22.144 20.910 -28.445 1.00 89.88 84 ALA A CA 1
ATOM 646 C C . ALA A 1 84 ? 23.665 21.100 -28.569 1.00 89.88 84 ALA A C 1
ATOM 648 O O . ALA A 1 84 ? 24.197 22.034 -27.976 1.00 89.88 84 ALA A O 1
ATOM 649 N N . ALA A 1 85 ? 24.354 20.274 -29.365 1.00 91.62 85 ALA A N 1
ATOM 650 C CA . ALA A 1 85 ? 25.782 20.435 -29.648 1.00 91.62 85 ALA A CA 1
ATOM 651 C C . ALA A 1 85 ? 26.089 21.798 -30.284 1.00 91.62 85 ALA A C 1
ATOM 653 O O . ALA A 1 85 ? 26.973 22.502 -29.805 1.00 91.62 85 ALA A O 1
ATOM 654 N N . PHE A 1 86 ? 25.307 22.201 -31.289 1.00 90.56 86 PHE A N 1
ATOM 655 C CA . PHE A 1 86 ? 25.452 23.498 -31.955 1.00 90.56 86 PHE A CA 1
ATOM 656 C C . PHE A 1 86 ? 25.288 24.678 -30.985 1.00 90.56 86 PHE A C 1
ATOM 658 O O . PHE A 1 86 ? 26.096 25.603 -30.976 1.00 90.56 86 PHE A O 1
ATOM 665 N N . TYR A 1 87 ? 24.290 24.627 -30.097 1.00 86.44 87 TYR A N 1
ATOM 666 C CA . TYR A 1 87 ? 24.121 25.660 -29.068 1.00 86.44 87 TYR A CA 1
ATOM 667 C C . TYR A 1 87 ? 25.268 25.699 -28.054 1.00 86.44 87 TYR A C 1
ATOM 669 O O . TYR A 1 87 ? 25.616 26.775 -27.564 1.00 86.44 87 TYR A O 1
ATOM 677 N N . LEU A 1 88 ? 25.830 24.537 -27.712 1.00 84.56 88 LEU A N 1
ATOM 678 C CA . LEU A 1 88 ? 26.959 24.444 -26.792 1.00 84.56 88 LEU A CA 1
ATOM 679 C C . LEU A 1 88 ? 28.239 25.053 -27.381 1.00 84.56 88 LEU A C 1
ATOM 681 O O . LEU A 1 88 ? 28.972 25.696 -26.632 1.00 84.56 88 LEU A O 1
ATOM 685 N N . ASP A 1 89 ? 28.475 24.854 -28.679 1.00 82.19 89 ASP A N 1
ATOM 686 C CA . ASP A 1 89 ? 29.664 25.305 -29.414 1.00 82.19 89 ASP A CA 1
ATOM 687 C C . ASP A 1 89 ? 29.622 26.816 -29.713 1.00 82.19 89 ASP A C 1
ATOM 689 O O . ASP A 1 89 ? 30.524 27.567 -29.343 1.00 82.19 89 ASP A O 1
ATOM 693 N N . CYS A 1 90 ? 28.509 27.313 -30.264 1.00 72.56 90 CYS A N 1
ATOM 694 C CA . CYS A 1 90 ? 28.421 28.693 -30.756 1.00 72.56 90 CYS A CA 1
ATOM 695 C C . CYS A 1 90 ? 28.073 29.756 -29.686 1.00 72.56 90 CYS A C 1
ATOM 697 O O . CYS A 1 90 ? 27.959 30.935 -30.022 1.00 72.56 90 CYS A O 1
ATOM 699 N N . LEU A 1 91 ? 27.856 29.386 -28.410 1.00 58.94 91 LEU A N 1
ATOM 700 C CA . LEU A 1 91 ? 27.467 30.299 -27.307 1.00 58.94 91 LEU A CA 1
ATOM 701 C C . LEU A 1 91 ? 26.293 31.260 -27.647 1.00 58.94 91 LEU A C 1
ATOM 703 O O . LEU A 1 91 ? 26.197 32.365 -27.105 1.00 58.94 91 LEU A O 1
ATOM 707 N N . LEU A 1 92 ? 25.383 30.866 -28.546 1.00 57.12 92 LEU A N 1
ATOM 708 C CA . LEU A 1 92 ? 24.314 31.737 -29.047 1.00 57.12 92 LEU A CA 1
ATOM 709 C C . LEU A 1 92 ? 23.235 31.998 -27.979 1.00 57.12 92 LEU A C 1
ATOM 711 O O . LEU A 1 92 ? 22.536 31.088 -27.540 1.00 57.12 92 LEU A O 1
ATOM 715 N N . SER A 1 93 ? 23.026 33.269 -27.627 1.00 47.09 93 SER A N 1
ATOM 716 C CA . SER A 1 93 ? 22.012 33.757 -26.676 1.00 47.09 93 SER A CA 1
ATOM 717 C C . SER A 1 93 ? 20.649 34.037 -27.335 1.00 47.09 93 SER A C 1
ATOM 719 O O . SER A 1 93 ? 20.060 35.105 -27.162 1.00 47.09 93 SER A O 1
ATOM 721 N N . THR A 1 94 ? 20.131 33.098 -28.131 1.00 56.28 94 THR A N 1
ATOM 722 C CA . THR A 1 94 ? 18.854 33.280 -28.852 1.00 56.28 94 THR A CA 1
ATOM 723 C C . THR A 1 94 ? 17.671 32.581 -28.174 1.00 56.28 94 THR A C 1
ATOM 725 O O . THR A 1 94 ? 17.827 31.620 -27.427 1.00 56.28 94 THR A O 1
ATOM 728 N N . SER A 1 95 ? 16.457 33.098 -28.412 1.00 53.19 95 SER A N 1
ATOM 729 C CA . SER A 1 95 ? 15.205 32.556 -27.861 1.00 53.19 95 SER A CA 1
ATOM 730 C C . SER A 1 95 ? 14.904 31.161 -28.412 1.00 53.19 95 SER A C 1
ATOM 732 O O . SER A 1 95 ? 14.563 31.009 -29.585 1.00 53.19 95 SER A O 1
ATOM 734 N N . ILE A 1 96 ? 14.966 30.155 -27.542 1.00 60.31 96 ILE A N 1
ATOM 735 C CA . ILE A 1 96 ? 14.568 28.781 -27.846 1.00 60.31 96 ILE A CA 1
ATOM 736 C C . ILE A 1 96 ? 13.048 28.675 -27.679 1.00 60.31 96 ILE A C 1
ATOM 738 O O . ILE A 1 96 ? 12.512 28.917 -26.599 1.00 60.31 96 ILE A O 1
ATOM 742 N N . LYS A 1 97 ? 12.333 28.300 -28.744 1.00 61.28 97 LYS A N 1
ATOM 743 C CA . LYS A 1 97 ? 10.964 27.786 -28.609 1.00 61.28 97 LYS A CA 1
ATOM 744 C C . LYS A 1 97 ? 11.056 26.295 -28.323 1.00 61.28 97 LYS A C 1
ATOM 746 O O . LYS A 1 97 ? 11.399 25.515 -29.208 1.00 61.28 97 LYS A O 1
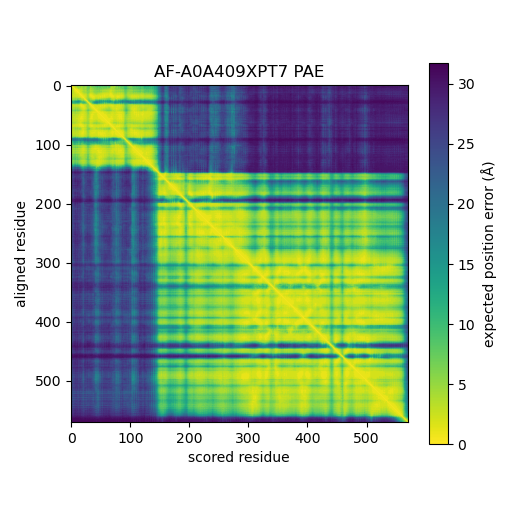ATOM 751 N N . GLU A 1 98 ? 10.787 25.918 -27.080 1.00 61.56 98 GLU A N 1
ATOM 752 C CA . GLU A 1 98 ? 10.887 24.531 -26.638 1.00 61.56 98 GLU A CA 1
ATOM 753 C C . GLU A 1 98 ? 9.852 23.633 -27.324 1.00 61.56 98 GLU A C 1
ATOM 755 O O . GLU A 1 98 ? 8.677 23.980 -27.471 1.00 61.56 98 GLU A O 1
ATOM 760 N N . ARG A 1 99 ? 10.298 22.436 -27.718 1.00 66.19 99 ARG A N 1
ATOM 761 C CA . ARG A 1 99 ? 9.420 21.356 -28.165 1.00 66.19 99 ARG A CA 1
ATOM 762 C C . ARG A 1 99 ? 9.095 20.469 -26.952 1.00 66.19 99 ARG A C 1
ATOM 764 O O . ARG A 1 99 ? 10.032 19.981 -26.330 1.00 66.19 99 ARG A O 1
ATOM 771 N N . PRO A 1 100 ? 7.816 20.175 -26.641 1.00 56.78 100 PRO A N 1
ATOM 772 C CA . PRO A 1 100 ? 7.435 19.460 -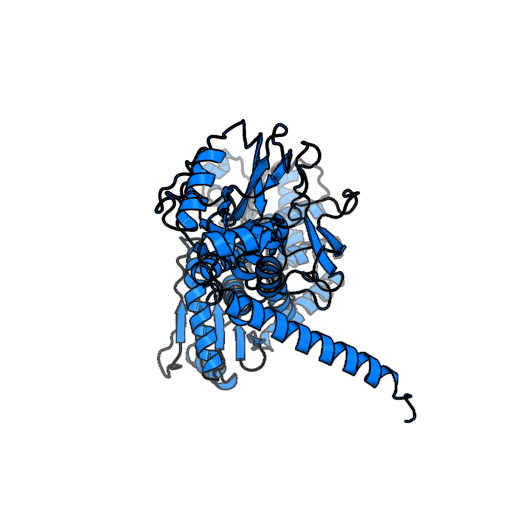25.412 1.00 56.78 100 PRO A CA 1
ATOM 773 C C . PRO A 1 100 ? 7.946 18.014 -25.277 1.00 56.78 100 PRO A C 1
ATOM 775 O O . PRO A 1 100 ? 7.778 17.403 -24.227 1.00 56.78 100 PRO A O 1
ATOM 778 N N . GLN A 1 101 ? 8.495 17.430 -26.345 1.00 71.19 101 GLN A N 1
ATOM 779 C CA . GLN A 1 101 ? 8.825 16.005 -26.447 1.00 71.19 101 GLN A CA 1
ATOM 780 C C . GLN A 1 101 ? 10.258 15.808 -26.957 1.00 71.19 101 GLN A C 1
ATOM 782 O O . GLN A 1 101 ? 10.475 15.263 -28.038 1.00 71.19 101 GLN A O 1
ATOM 787 N N . VAL A 1 102 ? 11.235 16.293 -26.191 1.00 78.94 102 VAL A N 1
ATOM 788 C CA . VAL A 1 102 ? 12.666 16.045 -26.426 1.00 78.94 102 VAL A CA 1
ATOM 789 C C . VAL A 1 102 ? 13.202 15.157 -25.308 1.00 78.94 102 VAL A C 1
ATOM 791 O O . VAL A 1 102 ? 13.000 15.451 -24.132 1.00 78.94 102 VAL A O 1
ATOM 794 N N . HIS A 1 103 ? 13.874 14.068 -25.677 1.00 77.31 103 HIS A N 1
ATOM 795 C CA . HIS A 1 103 ? 14.494 13.133 -24.743 1.00 77.31 103 HIS A CA 1
ATOM 796 C C . HIS A 1 103 ? 15.679 12.451 -25.435 1.00 77.31 103 HIS A C 1
ATOM 798 O O . HIS A 1 103 ? 15.495 11.531 -26.229 1.00 77.31 103 HIS A O 1
ATOM 804 N N . LEU A 1 104 ? 16.889 12.948 -25.179 1.00 77.50 104 LEU A N 1
ATOM 805 C CA . LEU A 1 104 ? 18.115 12.354 -25.711 1.00 77.50 104 LEU A CA 1
ATOM 806 C C . LEU A 1 104 ? 18.321 10.972 -25.095 1.00 77.50 104 LEU A C 1
ATOM 808 O O . LEU A 1 104 ? 18.099 10.794 -23.896 1.00 77.50 104 LEU A O 1
ATOM 812 N N . ASN A 1 105 ? 18.804 10.024 -25.897 1.00 75.56 105 ASN A N 1
ATOM 813 C CA . ASN A 1 105 ? 19.343 8.794 -25.341 1.00 75.56 105 ASN A CA 1
ATOM 814 C C . ASN A 1 105 ? 20.595 9.093 -24.489 1.00 75.56 105 ASN A C 1
ATOM 816 O O . ASN A 1 105 ? 21.230 10.153 -24.588 1.00 75.56 105 ASN A O 1
ATOM 820 N N . TYR A 1 106 ? 20.931 8.148 -23.617 1.00 66.94 106 TYR A N 1
ATOM 821 C CA . TYR A 1 106 ? 22.003 8.306 -22.642 1.00 66.94 106 TYR A CA 1
ATOM 822 C C . TYR A 1 106 ? 23.380 8.518 -23.289 1.00 66.94 106 TYR A C 1
ATOM 824 O O . TYR A 1 106 ? 24.130 9.413 -22.877 1.00 66.94 106 TYR A O 1
ATOM 832 N N . GLY A 1 107 ? 23.689 7.739 -24.329 1.00 73.00 107 GLY A N 1
ATOM 833 C CA . GLY A 1 107 ? 24.938 7.836 -25.082 1.00 73.00 107 GLY A CA 1
ATOM 834 C C . GLY A 1 107 ? 25.167 9.235 -25.644 1.00 73.00 107 GLY A C 1
ATOM 835 O O . GLY A 1 107 ? 26.212 9.841 -25.399 1.00 73.00 107 GLY A O 1
ATOM 836 N N . PHE A 1 108 ? 24.165 9.814 -26.304 1.00 85.88 108 PHE A N 1
ATOM 837 C CA . PHE A 1 108 ? 24.272 11.150 -26.885 1.00 85.88 108 PHE A CA 1
ATOM 838 C C . PHE A 1 108 ? 24.375 12.246 -25.825 1.00 85.88 108 PHE A C 1
ATOM 840 O O . PHE A 1 108 ? 25.168 13.172 -25.989 1.00 85.88 108 PHE A O 1
ATOM 847 N N . ALA A 1 109 ? 23.666 12.132 -24.697 1.00 79.19 109 ALA A N 1
ATOM 848 C CA . ALA A 1 109 ? 23.815 13.083 -23.594 1.00 79.19 109 ALA A CA 1
ATOM 849 C C . ALA A 1 109 ? 25.253 13.100 -23.029 1.00 79.19 109 ALA A C 1
ATOM 851 O O . ALA A 1 109 ? 25.824 14.171 -22.811 1.00 79.19 109 ALA A O 1
ATOM 852 N N . LYS A 1 110 ? 25.884 11.927 -22.858 1.00 79.19 110 LYS A N 1
ATOM 853 C CA . LYS A 1 110 ? 27.304 11.808 -22.467 1.00 79.19 110 LYS A CA 1
ATOM 854 C C . LYS A 1 110 ? 28.259 12.363 -23.517 1.00 79.19 110 LYS A C 1
ATOM 856 O O . LYS A 1 110 ? 29.284 12.969 -23.182 1.00 79.19 110 LYS A O 1
ATOM 861 N N . GLN A 1 111 ? 27.945 12.134 -24.786 1.00 90.44 111 GLN A N 1
ATOM 862 C CA . GLN A 1 111 ? 28.743 12.636 -25.893 1.00 90.44 111 GLN A CA 1
ATOM 863 C C . GLN A 1 111 ? 28.725 1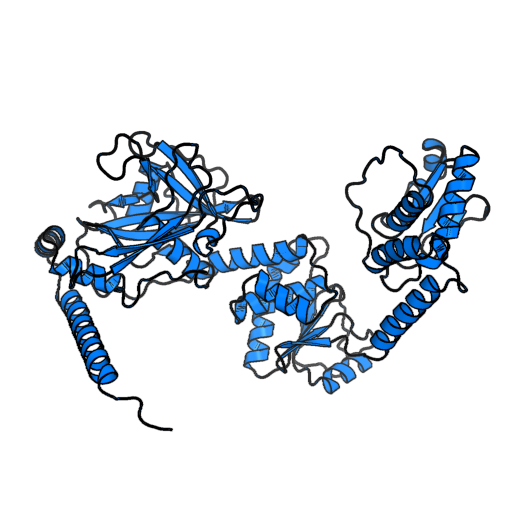4.166 -25.933 1.00 90.44 111 GLN A C 1
ATOM 865 O O . GLN A 1 111 ? 29.776 14.744 -26.165 1.00 90.44 111 GLN A O 1
ATOM 870 N N . LEU A 1 112 ? 27.626 14.840 -25.573 1.00 88.88 112 LEU A N 1
ATOM 871 C CA . LEU A 1 112 ? 27.590 16.309 -25.460 1.00 88.88 112 LEU A CA 1
ATOM 872 C C . LEU A 1 112 ? 28.493 16.870 -24.350 1.00 88.88 112 LEU A C 1
ATOM 874 O O . LEU A 1 112 ? 29.167 17.881 -24.547 1.00 88.88 112 LEU A O 1
ATOM 878 N N . ASP A 1 113 ? 28.557 16.214 -23.191 1.00 84.19 113 ASP A N 1
ATOM 879 C CA . ASP A 1 113 ? 29.509 16.590 -22.137 1.00 84.19 113 ASP A CA 1
ATOM 880 C C . ASP A 1 113 ? 30.962 16.366 -22.594 1.00 84.19 113 ASP A C 1
ATOM 882 O O . ASP A 1 113 ? 31.843 17.207 -22.393 1.00 84.19 113 ASP A O 1
ATOM 886 N N . THR A 1 114 ? 31.207 15.259 -23.296 1.00 86.25 114 THR A N 1
ATOM 887 C CA . THR A 1 114 ? 32.523 14.959 -23.872 1.00 86.25 114 THR A CA 1
ATOM 888 C C . THR A 1 114 ? 32.891 15.939 -24.986 1.00 86.25 114 THR A C 1
ATOM 890 O O . THR A 1 114 ? 34.040 16.360 -25.061 1.00 86.25 114 THR A O 1
ATOM 893 N N . PHE A 1 115 ? 31.928 16.376 -25.794 1.00 93.44 115 PHE A N 1
ATOM 894 C CA . PHE A 1 115 ? 32.095 17.375 -26.846 1.00 93.44 115 PHE A CA 1
ATOM 895 C C . PHE A 1 115 ? 32.631 18.691 -26.273 1.00 93.44 115 PHE A C 1
ATOM 897 O O . PHE A 1 115 ? 33.647 19.199 -26.749 1.00 93.44 115 PHE A O 1
ATOM 904 N N . ARG A 1 116 ? 32.062 19.160 -25.151 1.00 89.94 116 ARG A N 1
ATOM 905 C CA . ARG A 1 116 ? 32.596 20.312 -24.399 1.00 89.94 116 ARG A CA 1
ATOM 906 C C . ARG A 1 116 ? 34.024 20.072 -23.908 1.00 89.94 116 ARG A C 1
ATOM 908 O O . ARG A 1 116 ? 34.873 20.949 -24.028 1.00 89.94 116 ARG A O 1
ATOM 915 N N . LYS A 1 117 ? 34.311 18.887 -23.357 1.00 88.81 117 LYS A N 1
ATOM 916 C CA . LYS A 1 117 ? 35.654 18.525 -22.858 1.00 88.81 117 LYS A CA 1
ATOM 917 C C . LYS A 1 117 ? 36.694 18.408 -23.975 1.00 88.81 117 LYS A C 1
ATOM 919 O O . LYS A 1 117 ? 37.872 18.637 -23.721 1.00 88.81 117 LYS A O 1
ATOM 924 N N . CYS A 1 118 ? 36.270 18.082 -25.193 1.00 89.69 118 CYS A N 1
ATOM 925 C CA . CYS A 1 118 ? 37.104 18.102 -26.392 1.00 89.69 118 CYS A CA 1
ATOM 926 C C . CYS A 1 118 ? 37.373 19.524 -26.909 1.00 89.69 118 CYS A C 1
ATOM 928 O O . CYS A 1 118 ? 38.098 19.652 -27.890 1.00 89.69 118 CYS A O 1
ATOM 930 N N . GLY A 1 119 ? 36.807 20.565 -26.285 1.00 89.38 119 GLY A N 1
ATOM 931 C CA . GLY A 1 119 ? 36.857 21.929 -26.810 1.00 89.38 119 GLY A CA 1
ATOM 932 C C . GLY A 1 119 ? 36.091 22.066 -28.124 1.00 89.38 119 GLY A C 1
ATOM 933 O O . GLY A 1 119 ? 36.531 22.811 -28.986 1.00 89.38 119 GLY A O 1
ATOM 934 N N . PHE A 1 120 ? 35.007 21.296 -28.283 1.00 91.06 120 PHE A N 1
ATOM 935 C CA . PHE A 1 120 ? 34.147 21.253 -29.472 1.00 91.06 120 PHE A CA 1
ATOM 936 C C . PHE A 1 120 ? 34.806 20.735 -30.764 1.00 91.06 120 PHE A C 1
ATOM 938 O O . PHE A 1 120 ? 34.178 20.715 -31.815 1.00 91.06 120 PHE A O 1
ATOM 945 N N . ASP A 1 121 ? 36.029 20.198 -30.679 1.00 91.06 121 ASP A N 1
ATOM 946 C CA . ASP A 1 121 ? 36.742 19.584 -31.810 1.00 91.06 121 ASP A CA 1
ATOM 947 C C . ASP A 1 121 ? 37.211 18.142 -31.489 1.00 91.06 121 ASP A C 1
ATOM 949 O O . ASP A 1 121 ? 38.410 17.861 -31.338 1.00 91.06 121 ASP A O 1
ATOM 953 N N . PRO A 1 122 ? 36.282 17.185 -31.275 1.00 92.38 122 PRO A N 1
ATOM 954 C CA . PRO A 1 122 ? 36.609 15.767 -31.226 1.00 92.38 122 PRO A CA 1
ATOM 955 C C . PRO A 1 122 ? 37.212 15.315 -32.558 1.00 92.38 122 PRO A C 1
ATOM 957 O O . PRO A 1 122 ? 36.633 15.480 -33.627 1.00 92.38 122 PRO A O 1
ATOM 960 N N . SER A 1 123 ? 38.379 14.685 -32.483 1.00 90.25 123 SER A N 1
ATOM 961 C CA . SER A 1 123 ? 39.076 14.131 -33.639 1.00 90.25 123 SER A CA 1
ATOM 962 C C . SER A 1 123 ? 39.887 12.902 -33.228 1.00 90.25 123 SER A C 1
ATOM 964 O O . SER A 1 123 ? 40.229 12.762 -32.048 1.00 90.25 123 SER A O 1
ATOM 966 N N . PRO A 1 124 ? 40.277 12.016 -34.164 1.00 89.00 124 PRO A N 1
ATOM 967 C CA . PRO A 1 124 ? 41.087 10.840 -33.841 1.00 89.00 124 PRO A CA 1
ATOM 968 C C . PRO A 1 124 ? 42.438 11.157 -33.178 1.00 89.00 124 PRO A C 1
ATOM 970 O O . PRO A 1 124 ? 43.044 10.266 -32.583 1.00 89.00 124 PRO A O 1
ATOM 973 N N . SER A 1 125 ? 42.921 12.402 -33.258 1.00 88.06 125 SER A N 1
ATOM 974 C CA . SER A 1 125 ? 44.127 12.889 -32.577 1.00 88.06 125 SER A CA 1
ATOM 975 C C . SER A 1 125 ? 43.846 13.546 -31.216 1.00 88.06 125 SER A C 1
ATOM 977 O O . SER A 1 125 ? 44.760 13.608 -30.391 1.00 88.06 125 SER A O 1
ATOM 979 N N . ASN A 1 126 ? 42.609 13.975 -30.934 1.00 92.50 126 ASN A N 1
ATOM 980 C CA . ASN A 1 126 ? 42.223 14.617 -29.676 1.00 92.50 126 ASN A CA 1
ATOM 981 C C . ASN A 1 126 ? 42.327 13.622 -28.492 1.00 92.50 126 ASN A C 1
ATOM 983 O O . ASN A 1 126 ? 41.698 12.560 -28.515 1.00 92.50 126 ASN A O 1
ATOM 987 N N . PRO A 1 127 ? 43.104 13.923 -27.432 1.00 86.31 127 PRO A N 1
ATOM 988 C CA . PRO A 1 127 ? 43.352 12.982 -26.336 1.00 86.31 127 PRO A CA 1
ATOM 989 C C . PRO A 1 127 ? 42.094 12.654 -25.518 1.00 86.31 127 PRO A C 1
ATOM 991 O O . PRO A 1 127 ? 41.967 11.531 -25.025 1.00 86.31 127 PRO A O 1
ATOM 994 N N . VAL A 1 128 ? 41.155 13.599 -25.396 1.00 86.56 128 VAL A N 1
ATOM 995 C CA . VAL A 1 128 ? 39.880 13.404 -24.693 1.00 86.56 128 VAL A CA 1
ATOM 996 C C . VAL A 1 128 ? 38.970 12.501 -25.516 1.00 86.56 128 VAL A C 1
ATOM 998 O O . VAL A 1 128 ? 38.470 11.515 -24.977 1.00 86.56 128 VAL A O 1
ATOM 1001 N N . TYR A 1 129 ? 38.846 12.762 -26.822 1.00 89.56 129 TYR A N 1
ATOM 1002 C CA . TYR A 1 129 ? 38.093 11.901 -27.737 1.00 89.56 129 TYR A CA 1
ATOM 1003 C C . TYR A 1 129 ? 38.678 10.489 -27.786 1.00 89.56 129 TYR A C 1
ATOM 1005 O O . TYR A 1 129 ? 37.939 9.534 -27.622 1.00 89.56 129 TYR A O 1
ATOM 1013 N N . ARG A 1 130 ? 40.001 10.316 -27.910 1.00 84.31 130 ARG A N 1
ATOM 1014 C CA . ARG A 1 130 ? 40.637 8.982 -27.906 1.00 84.31 130 ARG A CA 1
ATOM 1015 C C . ARG A 1 130 ? 40.420 8.227 -26.598 1.00 84.31 130 ARG A C 1
ATOM 1017 O O . ARG A 1 130 ? 40.278 7.010 -26.613 1.00 84.31 130 ARG A O 1
ATOM 1024 N N . SER A 1 131 ? 40.441 8.931 -25.467 1.00 77.69 131 SER A N 1
ATOM 1025 C CA . SER A 1 131 ? 40.179 8.342 -24.150 1.00 77.69 131 SER A CA 1
ATOM 1026 C C . SER A 1 131 ? 38.706 7.969 -23.979 1.00 77.69 131 SER A C 1
ATOM 1028 O O . SER A 1 131 ? 38.398 6.918 -23.422 1.00 77.69 131 SER A O 1
ATOM 1030 N N . TRP A 1 132 ? 37.787 8.806 -24.467 1.00 85.69 132 TRP A N 1
ATOM 1031 C CA . TRP A 1 132 ? 36.364 8.483 -24.529 1.00 85.69 132 TRP A CA 1
ATOM 1032 C C . TRP A 1 132 ? 36.106 7.320 -25.483 1.00 85.69 132 TRP A C 1
ATOM 1034 O O . TRP A 1 132 ? 35.537 6.344 -25.038 1.00 85.69 132 TRP A O 1
ATOM 1044 N N . LYS A 1 133 ? 36.607 7.357 -26.720 1.00 79.31 133 LYS A N 1
ATOM 1045 C CA . LYS A 1 133 ? 36.426 6.318 -27.736 1.00 79.31 133 LYS A CA 1
ATOM 1046 C C . LYS A 1 133 ? 37.011 4.987 -27.295 1.00 79.31 133 LYS A C 1
ATOM 1048 O O . LYS A 1 133 ? 36.322 3.992 -27.387 1.00 79.31 133 LYS A O 1
ATOM 1053 N N . ARG A 1 134 ? 38.221 4.963 -26.721 1.00 68.00 134 ARG A N 1
ATOM 1054 C CA . ARG A 1 134 ? 38.794 3.733 -26.154 1.00 68.00 134 ARG A CA 1
ATOM 1055 C C . ARG A 1 134 ? 37.949 3.199 -25.003 1.00 68.00 134 ARG A C 1
ATOM 1057 O O . ARG A 1 134 ? 37.807 1.994 -24.909 1.00 68.00 134 ARG A O 1
ATOM 1064 N N . ARG A 1 135 ? 37.412 4.063 -24.133 1.00 65.62 135 ARG A N 1
ATOM 1065 C CA . ARG A 1 135 ? 36.495 3.633 -23.066 1.00 65.62 135 ARG A CA 1
ATOM 1066 C C . ARG A 1 135 ? 35.157 3.176 -23.621 1.00 65.62 135 ARG A C 1
ATOM 1068 O O . ARG A 1 135 ? 34.713 2.137 -23.209 1.00 65.62 135 ARG A O 1
ATOM 1075 N N . ASN A 1 136 ? 34.582 3.863 -24.599 1.00 68.75 136 ASN A N 1
ATOM 1076 C CA . ASN A 1 136 ? 33.351 3.473 -25.276 1.00 68.75 136 ASN A CA 1
ATOM 1077 C C . ASN A 1 136 ? 33.539 2.134 -26.003 1.00 68.75 136 ASN A C 1
ATOM 1079 O O . ASN A 1 136 ? 32.711 1.256 -25.875 1.00 68.75 136 ASN A O 1
ATOM 1083 N N . GLU A 1 137 ? 34.668 1.930 -26.683 1.00 55.41 137 GLU A N 1
ATOM 1084 C CA . GLU A 1 137 ? 35.060 0.666 -27.313 1.00 55.41 137 GLU A CA 1
ATOM 1085 C C . GLU A 1 137 ? 35.397 -0.415 -26.281 1.00 55.41 137 GLU A C 1
ATOM 1087 O O . GLU A 1 137 ? 35.117 -1.574 -26.539 1.00 55.41 137 GLU A O 1
ATOM 1092 N N . GLN A 1 138 ? 35.986 -0.086 -25.127 1.00 49.97 138 GLN A N 1
ATOM 1093 C CA . GLN A 1 138 ? 36.241 -1.031 -24.030 1.00 49.97 138 GLN A CA 1
ATOM 1094 C C . GLN A 1 138 ? 34.970 -1.382 -23.269 1.00 49.97 138 GLN A C 1
ATOM 1096 O O . GLN A 1 138 ? 34.836 -2.529 -22.889 1.00 49.97 138 GLN A O 1
ATOM 1101 N N . ASP A 1 139 ? 34.055 -0.440 -23.082 1.00 49.88 139 ASP A N 1
ATOM 1102 C CA . ASP A 1 139 ? 32.743 -0.631 -22.481 1.00 49.88 139 ASP A CA 1
ATOM 1103 C C . ASP A 1 139 ? 31.915 -1.486 -23.441 1.00 49.88 139 ASP A C 1
ATOM 1105 O O . ASP A 1 139 ? 31.430 -2.517 -23.018 1.00 49.88 139 ASP A O 1
ATOM 1109 N N . VAL A 1 140 ? 31.900 -1.179 -24.747 1.00 45.81 140 VAL A N 1
ATOM 1110 C CA . VAL A 1 140 ? 31.272 -1.994 -25.805 1.00 45.81 140 VAL A CA 1
ATOM 1111 C C . VAL A 1 140 ? 31.959 -3.354 -25.976 1.00 45.81 140 VAL A C 1
ATOM 1113 O O . VAL A 1 140 ? 31.283 -4.346 -26.182 1.00 45.81 140 VAL A O 1
ATOM 1116 N N . THR A 1 141 ? 33.284 -3.472 -25.864 1.00 38.69 141 THR A N 1
ATOM 1117 C CA . THR A 1 141 ? 33.993 -4.763 -26.008 1.00 38.69 141 THR A CA 1
ATOM 1118 C C . THR A 1 141 ? 33.928 -5.596 -24.727 1.00 38.69 141 THR A C 1
ATOM 1120 O O . THR A 1 141 ? 33.850 -6.816 -24.813 1.00 38.69 141 THR A O 1
ATOM 1123 N N . ALA A 1 142 ? 33.928 -4.990 -23.538 1.00 39.66 142 ALA A N 1
ATOM 1124 C CA . ALA A 1 142 ? 33.664 -5.666 -22.266 1.00 39.66 142 ALA A CA 1
ATOM 1125 C C . ALA A 1 142 ? 32.198 -6.118 -22.182 1.00 39.66 142 ALA A C 1
ATOM 1127 O O . ALA A 1 142 ? 31.953 -7.234 -21.741 1.00 39.66 142 ALA A O 1
ATOM 1128 N N . PHE A 1 143 ? 31.269 -5.309 -22.699 1.00 40.88 143 PHE A N 1
ATOM 1129 C CA . PHE A 1 143 ? 29.846 -5.608 -22.905 1.00 40.88 143 PHE A CA 1
ATOM 1130 C C . PHE A 1 143 ? 29.635 -6.748 -23.917 1.00 40.88 143 PHE A C 1
ATOM 1132 O O . PHE A 1 143 ? 29.038 -7.758 -23.584 1.00 40.88 143 PHE A O 1
ATOM 1139 N N . LEU A 1 144 ? 30.247 -6.694 -25.106 1.00 38.12 144 LEU A N 1
ATOM 1140 C CA . LEU A 1 144 ? 30.148 -7.757 -26.119 1.00 38.12 144 LEU A CA 1
ATOM 1141 C C . LEU A 1 144 ? 30.900 -9.050 -25.742 1.00 38.12 144 LEU A C 1
ATOM 1143 O O . LEU A 1 144 ? 30.590 -10.115 -26.274 1.00 38.12 144 LEU A O 1
ATOM 1147 N N . SER A 1 145 ? 31.911 -8.977 -24.866 1.00 36.09 145 SER A N 1
ATOM 1148 C CA . SER A 1 145 ? 32.647 -10.157 -24.371 1.00 36.09 145 SER A CA 1
ATOM 1149 C C . SER A 1 145 ? 32.049 -10.768 -23.102 1.00 36.09 145 SER A C 1
ATOM 1151 O O . SER A 1 145 ? 32.337 -11.927 -22.812 1.00 36.09 145 SER A O 1
ATOM 1153 N N . HIS A 1 146 ? 31.187 -10.035 -22.393 1.00 43.53 146 HIS A N 1
ATOM 1154 C CA . HIS A 1 146 ? 30.246 -10.566 -21.411 1.00 43.53 146 HIS A CA 1
ATOM 1155 C C . HIS A 1 146 ? 28.879 -10.716 -22.085 1.00 43.53 146 HIS A C 1
ATOM 1157 O O . HIS A 1 146 ? 27.952 -9.974 -21.780 1.00 43.53 146 HIS A O 1
ATOM 1163 N N . ILE A 1 147 ? 28.706 -11.725 -22.946 1.00 42.81 147 ILE A N 1
ATOM 1164 C CA . ILE A 1 147 ? 27.371 -12.324 -23.103 1.00 42.81 147 ILE A CA 1
ATOM 1165 C C . ILE A 1 147 ? 27.037 -13.004 -21.766 1.00 42.81 147 ILE A C 1
ATOM 1167 O O . ILE A 1 147 ? 27.165 -14.206 -21.597 1.00 42.81 147 ILE A O 1
ATOM 1171 N N . GLU A 1 148 ? 26.694 -12.158 -20.804 1.00 49.84 148 GLU A N 1
ATOM 1172 C CA . GLU A 1 148 ? 25.810 -12.335 -19.671 1.00 49.84 148 GLU A CA 1
ATOM 1173 C C . GLU A 1 148 ? 25.192 -10.944 -19.440 1.00 49.84 148 GLU A C 1
ATOM 1175 O O . GLU A 1 148 ? 25.282 -10.366 -18.364 1.00 49.84 148 GLU A O 1
ATOM 1180 N N . ASP A 1 149 ? 24.456 -10.428 -20.432 1.00 60.03 149 ASP A N 1
ATOM 1181 C CA . ASP A 1 149 ? 23.452 -9.353 -20.252 1.00 60.03 149 ASP A CA 1
ATOM 1182 C C . ASP A 1 149 ? 22.297 -9.790 -19.322 1.00 60.03 149 ASP A C 1
ATOM 1184 O O . ASP A 1 149 ? 21.228 -9.190 -19.261 1.00 60.03 149 ASP A O 1
ATOM 1188 N N . THR A 1 150 ? 22.508 -10.904 -18.623 1.00 73.12 150 THR A N 1
ATOM 1189 C CA . THR A 1 150 ? 21.633 -11.576 -17.692 1.00 73.12 150 THR A CA 1
ATOM 1190 C C . THR A 1 150 ? 22.160 -11.316 -16.289 1.00 73.12 150 THR A C 1
ATOM 1192 O O . THR A 1 150 ? 23.092 -11.965 -15.823 1.00 73.12 150 THR A O 1
ATOM 1195 N N . VAL A 1 151 ? 21.549 -10.363 -15.595 1.00 83.06 151 VAL A N 1
ATOM 1196 C CA . VAL A 1 151 ? 21.916 -10.012 -14.225 1.00 83.06 151 VAL A CA 1
ATOM 1197 C C . VAL A 1 151 ? 21.085 -10.802 -13.224 1.00 83.06 151 VAL A C 1
ATOM 1199 O O . VAL A 1 151 ? 19.876 -10.985 -13.384 1.00 83.06 151 VAL A O 1
ATOM 1202 N N . SER A 1 152 ? 21.724 -11.255 -12.148 1.00 87.25 152 SER A N 1
ATOM 1203 C CA . SER A 1 152 ? 21.021 -11.888 -11.035 1.00 87.25 152 SER A CA 1
ATOM 1204 C C . SER A 1 152 ? 20.406 -10.830 -10.121 1.00 87.25 152 SER A C 1
ATOM 1206 O O . SER A 1 152 ? 21.119 -10.104 -9.433 1.00 87.25 152 SER A O 1
ATOM 1208 N N . ILE A 1 153 ? 19.076 -10.799 -10.056 1.00 91.25 153 ILE A N 1
ATOM 1209 C CA . ILE A 1 153 ? 18.319 -9.944 -9.132 1.00 91.25 153 ILE A CA 1
ATOM 1210 C C . ILE A 1 153 ? 18.162 -10.628 -7.777 1.00 91.25 153 ILE A C 1
ATOM 1212 O O . ILE A 1 153 ? 18.385 -10.024 -6.730 1.00 91.25 153 ILE A O 1
ATOM 1216 N N . ILE A 1 154 ? 17.788 -11.909 -7.796 1.00 90.25 154 ILE A N 1
ATOM 1217 C CA . ILE A 1 154 ? 17.789 -12.765 -6.611 1.00 90.25 154 ILE A CA 1
ATOM 1218 C C . ILE A 1 154 ? 18.747 -13.914 -6.908 1.00 90.25 154 ILE A C 1
ATOM 1220 O O . ILE A 1 154 ? 18.442 -14.696 -7.816 1.00 90.25 154 ILE A O 1
ATOM 1224 N N . PRO A 1 155 ? 19.855 -14.037 -6.151 1.00 88.62 155 PRO A N 1
ATOM 1225 C CA . PRO A 1 155 ? 20.835 -15.099 -6.346 1.00 88.62 155 PRO A CA 1
ATOM 1226 C C . PRO A 1 155 ? 20.174 -16.469 -6.501 1.00 88.62 155 PRO A C 1
ATOM 1228 O O . PRO A 1 155 ? 19.303 -16.834 -5.704 1.00 88.62 155 PRO A O 1
ATOM 1231 N N . ASP A 1 156 ? 20.568 -17.179 -7.559 1.00 87.69 156 ASP A N 1
ATOM 1232 C CA . ASP A 1 156 ? 20.131 -18.535 -7.913 1.00 87.69 156 ASP A CA 1
ATOM 1233 C C . ASP A 1 156 ? 18.615 -18.712 -8.131 1.00 87.69 156 ASP A C 1
ATOM 1235 O O . ASP A 1 156 ? 18.114 -19.837 -8.128 1.00 87.69 156 ASP A O 1
ATOM 1239 N N . LYS A 1 157 ? 17.851 -17.622 -8.302 1.00 93.38 157 LYS A N 1
ATOM 1240 C CA . LYS A 1 157 ? 16.379 -17.680 -8.408 1.00 93.38 157 LYS A CA 1
ATOM 1241 C C . LYS A 1 157 ? 15.784 -16.811 -9.501 1.00 93.38 157 LYS A C 1
ATOM 1243 O O . LYS A 1 157 ? 14.872 -17.259 -10.192 1.00 93.38 157 LYS A O 1
ATOM 1248 N N . LEU A 1 158 ? 16.249 -15.570 -9.629 1.00 94.38 158 LEU A N 1
ATOM 1249 C CA . LEU A 1 158 ? 15.655 -14.594 -10.536 1.00 94.38 158 LEU A CA 1
ATOM 1250 C C . LEU A 1 158 ? 16.734 -13.842 -11.295 1.00 94.38 158 LEU A C 1
ATOM 1252 O O . LEU A 1 158 ? 17.502 -13.078 -10.708 1.00 94.38 158 LEU A O 1
ATOM 1256 N N . LEU A 1 159 ? 16.720 -14.037 -12.603 1.00 91.69 159 LEU A N 1
ATOM 1257 C CA . LEU A 1 159 ? 17.585 -13.393 -13.566 1.00 91.69 159 LEU A CA 1
ATOM 1258 C C . LEU A 1 159 ? 16.781 -12.399 -14.410 1.00 91.69 159 LEU A C 1
ATOM 1260 O O . LEU A 1 159 ? 15.600 -12.613 -14.695 1.00 91.69 159 LEU A O 1
ATOM 1264 N N . LEU A 1 160 ? 17.436 -11.327 -14.831 1.00 89.19 160 LEU A N 1
ATOM 1265 C CA . LEU A 1 160 ? 16.888 -10.286 -15.692 1.00 89.19 160 LEU A CA 1
ATOM 1266 C C . LEU A 1 160 ? 17.815 -10.104 -16.890 1.00 89.19 160 LEU A C 1
ATOM 1268 O O . LEU A 1 160 ? 19.007 -9.917 -16.687 1.00 89.19 160 LEU A O 1
ATOM 1272 N N . SER A 1 161 ? 17.274 -10.139 -18.108 1.00 82.31 161 SER A N 1
ATOM 1273 C CA . SER A 1 161 ? 18.048 -9.986 -19.344 1.00 82.31 161 SER A CA 1
ATOM 1274 C C . SER A 1 161 ? 17.511 -8.869 -20.240 1.00 82.31 161 SER A C 1
ATOM 1276 O O . SER A 1 161 ? 16.320 -8.850 -20.577 1.00 82.31 161 SER A O 1
ATOM 1278 N N . SER A 1 162 ? 18.404 -7.961 -20.643 1.00 68.69 162 SER A N 1
ATOM 1279 C CA . SER A 1 162 ? 18.159 -6.887 -21.620 1.00 68.69 162 SER A CA 1
ATOM 1280 C C . SER A 1 162 ? 18.281 -7.385 -23.058 1.00 68.69 162 SER A C 1
ATOM 1282 O O . SER A 1 162 ? 17.411 -7.098 -23.880 1.00 68.69 162 SER A O 1
ATOM 1284 N N . GLU A 1 163 ? 19.297 -8.199 -23.342 1.00 66.00 163 GLU A N 1
ATOM 1285 C CA . GLU A 1 163 ? 19.516 -8.796 -24.656 1.00 66.00 163 GLU A CA 1
ATOM 1286 C C . GLU A 1 163 ? 19.387 -10.312 -24.639 1.00 66.00 163 GLU A C 1
ATOM 1288 O O . GLU A 1 163 ? 19.825 -11.007 -23.717 1.00 66.00 163 GLU A O 1
ATOM 1293 N N . PHE A 1 164 ? 18.787 -10.829 -25.707 1.00 66.38 164 PHE A N 1
ATOM 1294 C CA . PHE A 1 164 ? 18.576 -12.251 -25.889 1.00 66.38 164 PHE A CA 1
ATOM 1295 C C . PHE A 1 164 ? 18.844 -12.631 -27.347 1.00 66.38 164 PHE A C 1
ATOM 1297 O O . PHE A 1 164 ? 18.484 -11.861 -28.243 1.00 66.38 164 PHE A O 1
ATOM 1304 N N . PRO A 1 165 ? 19.473 -13.791 -27.622 1.00 65.00 165 PRO A N 1
ATOM 1305 C CA . PRO A 1 165 ? 19.753 -14.196 -28.992 1.00 65.00 165 PRO A CA 1
ATOM 1306 C C . PRO A 1 165 ? 18.469 -14.253 -29.828 1.00 65.00 165 PRO A C 1
ATOM 1308 O O . PRO A 1 165 ? 17.445 -14.759 -29.376 1.00 65.00 165 PRO A O 1
ATOM 1311 N N . SER A 1 166 ? 18.532 -13.759 -31.065 1.00 64.75 166 SER A N 1
ATOM 1312 C CA . SER A 1 166 ? 17.446 -13.909 -32.044 1.00 64.75 166 SER A CA 1
ATOM 1313 C C . SER A 1 166 ? 17.414 -15.305 -32.675 1.00 64.75 166 SER A C 1
ATOM 1315 O O . SER A 1 166 ? 16.392 -15.722 -33.218 1.00 64.75 166 SER A O 1
ATOM 1317 N N . ASP A 1 167 ? 18.537 -16.023 -32.603 1.00 66.44 167 ASP A N 1
ATOM 1318 C CA . ASP A 1 167 ? 18.691 -17.384 -33.099 1.00 66.44 167 ASP A CA 1
ATOM 1319 C C . ASP A 1 167 ? 18.199 -18.413 -32.056 1.00 66.44 167 ASP A C 1
ATOM 1321 O O . ASP A 1 167 ? 18.744 -18.453 -30.948 1.00 66.44 167 ASP A O 1
ATOM 1325 N N . PRO A 1 168 ? 17.214 -19.270 -32.394 1.00 69.12 168 PRO A N 1
ATOM 1326 C CA . PRO A 1 168 ? 16.633 -20.240 -31.462 1.00 69.12 168 PRO A CA 1
ATOM 1327 C C . PRO A 1 168 ? 17.624 -21.243 -30.857 1.00 69.12 168 PRO A C 1
ATOM 1329 O O . PRO A 1 168 ? 17.471 -21.626 -29.695 1.00 69.12 168 PRO A O 1
ATOM 1332 N N . GLU A 1 169 ? 18.639 -21.675 -31.610 1.00 66.69 169 GLU A N 1
ATOM 1333 C CA . GLU A 1 169 ? 19.623 -22.646 -31.118 1.00 66.69 169 GLU A CA 1
ATOM 1334 C C . GLU A 1 169 ? 20.567 -21.990 -30.105 1.00 66.69 169 GLU A C 1
ATOM 1336 O O . GLU A 1 169 ? 20.842 -22.559 -29.045 1.00 66.69 169 GLU A O 1
ATOM 1341 N N . LYS A 1 170 ? 21.001 -20.751 -30.374 1.00 67.06 170 LYS A N 1
ATOM 1342 C CA . LYS A 1 170 ? 21.797 -19.957 -29.423 1.00 67.06 170 LYS A CA 1
ATOM 1343 C C . LYS A 1 170 ? 21.016 -19.613 -28.161 1.00 67.06 170 LYS A C 1
ATOM 1345 O O . LYS A 1 170 ? 21.566 -19.706 -27.067 1.00 67.06 170 LYS A O 1
ATOM 1350 N N . THR A 1 171 ? 19.740 -19.253 -28.302 1.00 71.62 171 THR A N 1
ATOM 1351 C CA . THR A 1 171 ? 18.817 -19.063 -27.177 1.00 71.62 171 THR A CA 1
ATOM 1352 C C . THR A 1 171 ? 18.779 -20.300 -26.288 1.00 71.62 171 THR A C 1
ATOM 1354 O O . THR A 1 171 ? 18.906 -20.192 -25.070 1.00 71.62 171 THR A O 1
ATOM 1357 N N . TRP A 1 172 ? 18.613 -21.480 -26.887 1.00 71.00 172 TRP A N 1
ATOM 1358 C CA . TRP A 1 172 ? 18.530 -22.724 -26.135 1.00 71.00 172 TRP A CA 1
ATOM 1359 C C . TRP A 1 172 ? 19.837 -23.054 -25.408 1.00 71.00 172 TRP A C 1
ATOM 1361 O O . TRP A 1 172 ? 19.799 -23.399 -24.228 1.00 71.00 172 TRP A O 1
ATOM 1371 N N . SER A 1 173 ? 20.983 -22.891 -26.079 1.00 68.75 173 SER A N 1
ATOM 1372 C CA . SER A 1 173 ? 22.299 -23.087 -25.456 1.00 68.75 173 SER A CA 1
ATOM 1373 C C . SER A 1 173 ? 22.473 -22.183 -24.238 1.00 68.75 173 SER A C 1
ATOM 1375 O O . SER A 1 173 ? 22.780 -22.676 -23.159 1.00 68.75 173 SER A O 1
ATOM 1377 N N . LEU A 1 174 ? 22.179 -20.886 -24.381 1.00 74.56 174 LEU A N 1
ATOM 1378 C CA . LEU A 1 174 ? 22.297 -19.916 -23.293 1.00 74.56 174 LEU A CA 1
ATOM 1379 C C . LEU A 1 174 ? 21.406 -20.283 -22.097 1.00 74.56 174 LEU A C 1
ATOM 1381 O O . LEU A 1 174 ? 21.856 -20.246 -20.956 1.00 74.56 174 LEU A O 1
ATOM 1385 N N . LEU A 1 175 ? 20.149 -20.667 -22.341 1.00 77.56 175 LEU A N 1
ATOM 1386 C CA . LEU A 1 175 ? 19.229 -21.066 -21.271 1.00 77.56 175 LEU A CA 1
ATOM 1387 C C . LEU A 1 175 ? 19.728 -22.297 -20.505 1.00 77.56 175 LEU A C 1
ATOM 1389 O O . LEU A 1 175 ? 19.596 -22.342 -19.283 1.00 77.56 175 LEU A O 1
ATOM 1393 N N . MET A 1 176 ? 20.296 -23.282 -21.206 1.00 76.38 176 MET A N 1
ATOM 1394 C CA . MET A 1 176 ? 20.871 -24.477 -20.584 1.00 76.38 176 MET A CA 1
ATOM 1395 C C . MET A 1 176 ? 22.138 -24.158 -19.789 1.00 76.38 176 MET A C 1
ATOM 1397 O O . MET A 1 176 ? 22.267 -24.629 -18.660 1.00 76.38 176 MET A O 1
ATOM 1401 N N . ASP A 1 177 ? 23.031 -23.335 -20.341 1.00 74.12 177 ASP A N 1
ATOM 1402 C CA . ASP A 1 177 ? 24.289 -22.944 -19.696 1.00 74.12 177 ASP A CA 1
ATOM 1403 C C . ASP A 1 177 ? 24.039 -22.139 -18.412 1.00 74.12 177 ASP A C 1
ATOM 1405 O O . ASP A 1 177 ? 24.685 -22.371 -17.391 1.00 74.12 177 ASP A O 1
ATOM 1409 N N . LEU A 1 178 ? 23.031 -21.262 -18.430 1.00 78.44 178 LEU A N 1
ATOM 1410 C CA . LEU A 1 178 ? 22.578 -20.514 -17.256 1.00 78.44 178 LEU A CA 1
ATOM 1411 C C . LEU A 1 178 ? 21.760 -21.366 -16.268 1.00 78.44 178 LEU A C 1
ATOM 1413 O O . LEU A 1 178 ? 21.438 -20.896 -15.179 1.00 78.44 178 LEU A O 1
ATOM 1417 N N . GLY A 1 179 ? 21.371 -22.593 -16.634 1.00 83.62 179 GLY A N 1
ATOM 1418 C CA . GLY A 1 179 ? 20.506 -23.450 -15.819 1.00 83.62 179 GLY A CA 1
ATOM 1419 C C . GLY A 1 179 ? 19.073 -22.925 -15.668 1.00 83.62 179 GLY A C 1
ATOM 1420 O O . GLY A 1 179 ? 18.385 -23.260 -14.699 1.00 83.62 179 GLY A O 1
ATOM 1421 N N . VAL A 1 180 ? 18.609 -22.082 -16.595 1.00 87.50 180 VAL A N 1
ATOM 1422 C CA . VAL A 1 180 ? 17.265 -21.497 -16.560 1.00 87.50 180 VAL A CA 1
ATOM 1423 C C . VAL A 1 180 ? 16.224 -22.592 -16.758 1.00 87.50 180 VAL A C 1
ATOM 1425 O O . VAL A 1 180 ? 16.267 -23.369 -17.708 1.00 87.50 180 VAL A O 1
ATOM 1428 N N . THR A 1 181 ? 15.238 -22.620 -15.866 1.00 90.75 181 THR A N 1
ATOM 1429 C CA . THR A 1 181 ? 14.143 -23.608 -15.891 1.00 90.75 181 THR A CA 1
ATOM 1430 C C . THR A 1 181 ? 12.812 -23.005 -16.330 1.00 90.75 181 THR A C 1
ATOM 1432 O O . THR A 1 181 ? 11.929 -23.729 -16.789 1.00 90.75 181 THR A O 1
ATOM 1435 N N . HIS A 1 182 ? 12.667 -21.688 -16.168 1.00 93.19 182 HIS A N 1
ATOM 1436 C CA . HIS A 1 182 ? 11.462 -20.927 -16.462 1.00 93.19 182 HIS A CA 1
ATOM 1437 C C . HIS A 1 182 ? 11.840 -19.641 -17.194 1.00 93.19 182 HIS A C 1
ATOM 1439 O O . HIS A 1 182 ? 12.674 -18.873 -16.721 1.00 93.19 182 HIS A O 1
ATOM 1445 N N . LEU A 1 183 ? 11.202 -19.386 -18.332 1.00 91.44 183 LEU A N 1
ATOM 1446 C CA . LEU A 1 183 ? 11.413 -18.178 -19.125 1.00 91.44 183 LEU A CA 1
ATOM 1447 C C . LEU A 1 183 ? 10.143 -17.335 -19.103 1.00 91.44 183 LEU A C 1
ATOM 1449 O O . LEU A 1 183 ? 9.066 -17.838 -19.418 1.00 91.44 183 LEU A O 1
ATOM 1453 N N . LEU A 1 184 ? 10.268 -16.063 -18.748 1.00 93.31 184 LEU A N 1
ATOM 1454 C CA . LEU A 1 184 ? 9.232 -15.052 -18.898 1.00 93.31 184 LEU A CA 1
ATOM 1455 C C . LEU A 1 184 ? 9.679 -14.070 -19.980 1.00 93.31 184 LEU A C 1
ATOM 1457 O O . LEU A 1 184 ? 10.665 -13.363 -19.784 1.00 93.31 184 LEU A O 1
ATOM 1461 N N . SER A 1 185 ? 8.952 -13.990 -21.094 1.00 91.12 185 SER A N 1
ATOM 1462 C CA . SER A 1 185 ? 9.205 -12.967 -22.112 1.00 91.12 185 SER A CA 1
ATOM 1463 C C . SER A 1 185 ? 8.047 -11.990 -22.241 1.00 91.12 185 SER A C 1
ATOM 1465 O O . SER A 1 185 ? 6.884 -12.378 -22.167 1.00 91.12 185 SER A O 1
ATOM 1467 N N . ILE A 1 186 ? 8.357 -10.715 -22.448 1.00 90.31 186 ILE A N 1
ATOM 1468 C CA . ILE A 1 186 ? 7.367 -9.642 -22.579 1.00 90.31 186 ILE A CA 1
ATOM 1469 C C . ILE A 1 186 ? 7.526 -9.017 -23.966 1.00 90.31 186 ILE A C 1
ATOM 1471 O O . ILE A 1 186 ? 8.648 -8.757 -24.398 1.00 90.31 186 ILE A O 1
ATOM 1475 N N . SER A 1 187 ? 6.423 -8.772 -24.687 1.00 84.62 187 SER A N 1
ATOM 1476 C CA . SER A 1 187 ? 6.469 -8.106 -26.001 1.00 84.62 187 SER A CA 1
ATOM 1477 C C . SER A 1 187 ? 7.310 -6.819 -25.967 1.00 84.62 187 SER A C 1
ATOM 1479 O O . SER A 1 187 ? 7.361 -6.156 -24.927 1.00 84.62 187 SER A O 1
ATOM 1481 N N . PRO A 1 188 ? 7.914 -6.389 -27.089 1.00 79.69 188 PRO A N 1
ATOM 1482 C CA . PRO A 1 188 ? 7.788 -6.928 -28.448 1.00 79.69 188 PRO A CA 1
ATOM 1483 C C . PRO A 1 188 ? 8.687 -8.141 -28.734 1.00 79.69 188 PRO A C 1
ATOM 1485 O O . PRO A 1 188 ? 8.822 -8.521 -29.888 1.00 79.69 188 PRO A O 1
ATOM 1488 N N . THR A 1 189 ? 9.302 -8.744 -27.715 1.00 74.69 189 THR A N 1
ATOM 1489 C CA . THR A 1 189 ? 10.119 -9.946 -27.886 1.00 74.69 189 THR A CA 1
ATOM 1490 C C . THR A 1 189 ? 9.335 -11.076 -28.566 1.00 74.69 189 THR A C 1
ATOM 1492 O O . THR A 1 189 ? 8.337 -11.548 -28.022 1.00 74.69 189 THR A O 1
ATOM 1495 N N . GLU A 1 190 ? 9.849 -11.582 -29.688 1.00 68.81 190 GLU A N 1
ATOM 1496 C CA . GLU A 1 190 ? 9.402 -12.821 -30.331 1.00 68.81 190 GLU A CA 1
ATOM 1497 C C . GLU A 1 190 ? 10.504 -13.880 -30.180 1.00 68.81 190 GLU A C 1
ATOM 1499 O O . GLU A 1 190 ? 11.502 -13.856 -30.894 1.00 68.81 190 GLU A O 1
ATOM 1504 N N . ILE A 1 191 ? 10.355 -14.807 -29.226 1.00 67.62 191 ILE A N 1
ATOM 1505 C CA . ILE A 1 191 ? 11.283 -15.942 -29.083 1.00 67.62 191 ILE A CA 1
ATOM 1506 C C . ILE A 1 191 ? 10.661 -17.141 -29.793 1.00 67.62 191 ILE A C 1
ATOM 1508 O O . ILE A 1 191 ? 9.653 -17.685 -29.338 1.00 67.62 191 ILE A O 1
ATOM 1512 N N . SER A 1 192 ? 11.257 -17.548 -30.915 1.00 59.41 192 SER A N 1
ATOM 1513 C CA . SER A 1 192 ? 10.863 -18.763 -31.631 1.00 59.41 192 SER A CA 1
ATOM 1514 C C . SER A 1 192 ? 11.350 -19.987 -30.852 1.00 59.41 192 SER A C 1
ATOM 1516 O O . SER A 1 192 ? 12.530 -20.311 -30.869 1.00 59.41 192 SER A O 1
ATOM 1518 N N . THR A 1 193 ? 10.453 -20.679 -30.147 1.00 56.94 193 THR A N 1
ATOM 1519 C CA . THR A 1 193 ? 10.782 -21.875 -29.344 1.00 56.94 193 THR A CA 1
ATOM 1520 C C . THR A 1 193 ? 10.638 -23.189 -30.121 1.00 56.94 193 THR A C 1
ATOM 1522 O O . THR A 1 193 ? 10.354 -24.246 -29.549 1.00 56.94 193 THR A O 1
ATOM 1525 N N . THR A 1 194 ? 10.820 -23.174 -31.443 1.00 48.00 194 THR A N 1
ATOM 1526 C CA . THR A 1 194 ? 10.720 -24.395 -32.250 1.00 48.00 194 THR A CA 1
ATOM 1527 C C . THR A 1 194 ? 12.039 -25.163 -32.291 1.00 48.00 194 THR A C 1
ATOM 1529 O O . THR A 1 194 ? 12.922 -24.825 -33.072 1.00 48.00 194 THR A O 1
ATOM 1532 N N . ALA A 1 195 ? 12.056 -26.233 -31.482 1.00 40.44 195 ALA A N 1
ATOM 1533 C CA . ALA A 1 195 ? 12.928 -27.422 -31.432 1.00 40.44 195 ALA A CA 1
ATOM 1534 C C . ALA A 1 195 ? 13.692 -27.547 -30.096 1.00 40.44 195 ALA A C 1
ATOM 1536 O O . ALA A 1 195 ? 14.854 -27.183 -29.994 1.00 40.44 195 ALA A O 1
ATOM 1537 N N . GLY A 1 196 ? 13.015 -28.089 -29.070 1.00 50.06 196 GLY A N 1
ATOM 1538 C CA . GLY A 1 196 ? 13.607 -28.382 -27.751 1.00 50.06 196 GLY A CA 1
ATOM 1539 C C . GLY A 1 196 ? 12.983 -27.663 -26.549 1.00 50.06 196 GLY A C 1
ATOM 1540 O O . GLY A 1 196 ? 13.593 -27.683 -25.496 1.00 50.06 196 GLY A O 1
ATOM 1541 N N . SER A 1 197 ? 11.798 -27.051 -26.711 1.00 53.91 197 SER A N 1
ATOM 1542 C CA . SER A 1 197 ? 10.972 -26.351 -25.702 1.00 53.91 197 SER A CA 1
ATOM 1543 C C . SER A 1 197 ? 11.460 -26.450 -24.251 1.00 53.91 197 SER A C 1
ATOM 1545 O O . SER A 1 197 ? 11.334 -27.486 -23.596 1.00 53.91 197 SER A O 1
ATOM 1547 N N . LEU A 1 198 ? 11.879 -25.305 -23.704 1.00 61.06 198 LEU A N 1
ATOM 1548 C CA . LEU A 1 198 ? 11.766 -25.072 -22.270 1.00 61.06 198 LEU A CA 1
ATOM 1549 C C . LEU A 1 198 ? 10.290 -25.309 -21.926 1.00 61.06 198 LEU A C 1
ATOM 1551 O O . LEU A 1 198 ? 9.424 -24.616 -22.463 1.00 61.06 198 LEU A O 1
ATOM 1555 N N . ALA A 1 199 ? 9.991 -26.318 -21.108 1.00 62.03 199 ALA A N 1
ATOM 1556 C CA . ALA A 1 199 ? 8.605 -26.702 -20.818 1.00 62.03 199 ALA A CA 1
ATOM 1557 C C . ALA A 1 199 ? 7.802 -25.546 -20.191 1.00 62.03 199 ALA A C 1
ATOM 1559 O O . ALA A 1 199 ? 6.582 -25.489 -20.325 1.00 62.03 199 ALA A O 1
ATOM 1560 N N . ASN A 1 200 ? 8.507 -24.607 -19.554 1.00 83.62 200 ASN A N 1
ATOM 1561 C CA . ASN A 1 200 ? 7.939 -23.485 -18.825 1.00 83.62 200 ASN A CA 1
ATOM 1562 C C . ASN A 1 200 ? 8.371 -22.158 -19.465 1.00 83.62 200 ASN A C 1
ATOM 1564 O O . ASN A 1 200 ? 9.208 -21.431 -18.932 1.00 83.62 200 ASN A O 1
ATOM 1568 N N . HIS A 1 201 ? 7.837 -21.854 -20.647 1.00 89.06 201 HIS A N 1
ATOM 1569 C CA . HIS A 1 201 ? 7.932 -20.520 -21.243 1.00 89.06 201 HIS A CA 1
ATOM 1570 C C . HIS A 1 201 ? 6.577 -19.818 -21.140 1.00 89.06 201 HIS A C 1
ATOM 1572 O O . HIS A 1 201 ? 5.570 -20.323 -21.633 1.00 89.06 201 HIS A O 1
ATOM 1578 N N . HIS A 1 202 ? 6.557 -18.645 -20.509 1.00 91.00 202 HIS A N 1
ATOM 1579 C CA . HIS A 1 202 ? 5.397 -17.767 -20.449 1.00 91.00 202 HIS A CA 1
ATOM 1580 C C . HIS A 1 202 ? 5.676 -16.487 -21.240 1.00 91.00 202 HIS A C 1
ATOM 1582 O O . HIS A 1 202 ? 6.604 -15.743 -20.924 1.00 91.00 202 HIS A O 1
ATOM 1588 N N . HIS A 1 203 ? 4.879 -16.235 -22.280 1.00 91.25 203 HIS A N 1
ATOM 1589 C CA . HIS A 1 203 ? 4.964 -15.009 -23.069 1.00 91.25 203 HIS A CA 1
ATOM 1590 C C . HIS A 1 203 ? 3.799 -14.073 -22.746 1.00 91.25 203 HIS A C 1
ATOM 1592 O O . HIS A 1 203 ? 2.635 -14.449 -22.890 1.00 91.25 203 HIS A O 1
ATOM 1598 N N . VAL A 1 204 ? 4.118 -12.839 -22.362 1.00 91.25 204 VAL A N 1
ATOM 1599 C CA . VAL A 1 204 ? 3.146 -11.790 -22.056 1.00 91.25 204 VAL A CA 1
ATOM 1600 C C . VAL A 1 204 ? 3.060 -10.817 -23.221 1.00 91.25 204 VAL A C 1
ATOM 1602 O O . VAL A 1 204 ? 3.994 -10.056 -23.493 1.00 91.25 204 VAL A O 1
ATOM 1605 N N . ASN A 1 205 ? 1.901 -10.813 -23.879 1.00 89.75 205 ASN A N 1
ATOM 1606 C CA . ASN A 1 205 ? 1.640 -9.913 -24.991 1.00 89.75 205 ASN A CA 1
ATOM 1607 C C . ASN A 1 205 ? 1.180 -8.531 -24.503 1.00 89.75 205 ASN A C 1
ATOM 1609 O O . ASN A 1 205 ? 0.104 -8.407 -23.917 1.00 89.75 205 ASN A O 1
ATOM 1613 N N . ILE A 1 206 ? 1.976 -7.493 -24.766 1.00 87.69 206 ILE A N 1
ATOM 1614 C CA . ILE A 1 206 ? 1.676 -6.105 -24.381 1.00 87.69 206 ILE A CA 1
ATOM 1615 C C . ILE A 1 206 ? 1.388 -5.275 -25.633 1.00 87.69 206 ILE A C 1
ATOM 1617 O O . ILE A 1 206 ? 2.313 -4.905 -26.362 1.00 87.69 206 ILE A O 1
ATOM 1621 N N . ASP A 1 207 ? 0.111 -4.933 -25.844 1.00 81.69 207 ASP A N 1
ATOM 1622 C CA . ASP A 1 207 ? -0.323 -4.058 -26.941 1.00 81.69 207 ASP A CA 1
ATOM 1623 C C . ASP A 1 207 ? 0.290 -2.660 -26.776 1.00 81.69 207 ASP A C 1
ATOM 1625 O O . ASP A 1 207 ? -0.009 -1.938 -25.825 1.00 81.69 207 ASP A O 1
ATOM 1629 N N . SER A 1 208 ? 1.132 -2.254 -27.727 1.00 70.88 208 SER A N 1
ATOM 1630 C CA . SER A 1 208 ? 1.796 -0.945 -27.729 1.00 70.88 208 SER A CA 1
ATOM 1631 C C . SER A 1 208 ? 0.826 0.237 -27.821 1.00 70.88 208 SER A C 1
ATOM 1633 O O . SER A 1 208 ? 1.208 1.361 -27.501 1.00 70.88 208 SER A O 1
ATOM 1635 N N . ARG A 1 209 ? -0.430 0.001 -28.222 1.00 75.31 209 ARG A N 1
ATOM 1636 C CA . ARG A 1 209 ? -1.492 1.017 -28.274 1.00 75.31 209 ARG A CA 1
ATOM 1637 C C . ARG A 1 209 ? -2.173 1.237 -26.925 1.00 75.31 209 ARG A C 1
ATOM 1639 O O . ARG A 1 209 ? -2.910 2.211 -26.788 1.00 75.31 209 ARG A O 1
ATOM 1646 N N . SER A 1 210 ? -1.951 0.354 -25.949 1.00 78.38 210 SER A N 1
ATOM 1647 C CA . SER A 1 210 ? -2.534 0.454 -24.613 1.00 78.38 210 SER A CA 1
ATOM 1648 C C . SER A 1 210 ? -1.444 0.729 -23.571 1.00 78.38 210 SER A C 1
ATOM 1650 O O . SER A 1 210 ? -0.696 -0.183 -23.213 1.00 78.38 210 SER A O 1
ATOM 1652 N N . PRO A 1 211 ? -1.329 1.972 -23.064 1.00 71.25 211 PRO A N 1
ATOM 1653 C CA . PRO A 1 211 ? -0.284 2.331 -22.103 1.00 71.25 211 PRO A CA 1
ATOM 1654 C C . PRO A 1 211 ? -0.389 1.550 -20.782 1.00 71.25 211 PRO A C 1
ATOM 1656 O O . PRO A 1 211 ? 0.628 1.336 -20.125 1.00 71.25 211 PRO A O 1
ATOM 1659 N N . ASP A 1 212 ? -1.584 1.060 -20.437 1.00 82.38 212 ASP A N 1
ATOM 1660 C CA . ASP A 1 212 ? -1.863 0.379 -19.167 1.00 82.38 212 ASP A CA 1
ATOM 1661 C C . ASP A 1 212 ? -1.745 -1.154 -19.267 1.00 82.38 212 ASP A C 1
ATOM 1663 O O . ASP A 1 212 ? -1.841 -1.855 -18.259 1.00 82.38 212 ASP A O 1
ATOM 1667 N N . ALA A 1 213 ? -1.526 -1.704 -20.469 1.00 87.69 213 ALA A N 1
ATOM 1668 C CA . ALA A 1 213 ? -1.515 -3.152 -20.693 1.00 87.69 213 ALA A CA 1
ATOM 1669 C C . ALA A 1 213 ? -0.461 -3.884 -19.849 1.00 87.69 213 ALA A C 1
ATOM 1671 O O . ALA A 1 213 ? -0.734 -4.970 -19.343 1.00 87.69 213 ALA A O 1
ATOM 1672 N N . LEU A 1 214 ? 0.718 -3.280 -19.651 1.00 89.12 214 LEU A N 1
ATOM 1673 C CA . LEU A 1 214 ? 1.745 -3.864 -18.786 1.00 89.12 214 LEU A CA 1
ATOM 1674 C C . LEU A 1 214 ? 1.280 -3.919 -17.332 1.00 89.12 214 LEU A C 1
ATOM 1676 O O . LEU A 1 214 ? 1.373 -4.979 -16.725 1.00 89.12 214 LEU A O 1
ATOM 1680 N N . LEU A 1 215 ? 0.743 -2.815 -16.801 1.00 89.81 215 LEU A N 1
ATOM 1681 C CA . LEU A 1 215 ? 0.243 -2.726 -15.425 1.00 89.81 215 LEU A CA 1
ATOM 1682 C C . LEU A 1 215 ? -0.818 -3.799 -15.140 1.00 89.81 215 LEU A C 1
ATOM 1684 O O . LEU A 1 215 ? -0.787 -4.434 -14.087 1.00 89.81 215 LEU A O 1
ATOM 1688 N N . LEU A 1 216 ? -1.721 -4.034 -16.096 1.00 90.81 216 LEU A N 1
ATOM 1689 C CA . LEU A 1 216 ? -2.767 -5.054 -15.991 1.00 90.81 216 LEU A CA 1
ATOM 1690 C C . LEU A 1 216 ? -2.222 -6.491 -16.013 1.00 90.81 216 LEU A C 1
ATOM 1692 O O . LEU A 1 216 ? -2.840 -7.367 -15.416 1.00 90.81 216 LEU A O 1
ATOM 1696 N N . ALA A 1 217 ? -1.076 -6.729 -16.656 1.00 93.19 217 ALA A N 1
ATOM 1697 C CA . ALA A 1 217 ? -0.431 -8.042 -16.717 1.00 93.19 217 ALA A CA 1
ATOM 1698 C C . ALA A 1 217 ? 0.480 -8.343 -15.511 1.00 93.19 217 ALA A C 1
ATOM 1700 O O . ALA A 1 217 ? 0.829 -9.501 -15.282 1.00 93.19 217 ALA A O 1
ATOM 1701 N N . LEU A 1 218 ? 0.868 -7.328 -14.722 1.00 94.25 218 LEU A N 1
ATOM 1702 C CA . LEU A 1 218 ? 1.791 -7.500 -13.590 1.00 94.25 218 LEU A CA 1
ATOM 1703 C C . LEU A 1 218 ? 1.342 -8.550 -12.561 1.00 94.25 218 LEU A C 1
ATOM 1705 O O . LEU A 1 218 ? 2.202 -9.306 -12.119 1.00 94.25 218 LEU A O 1
ATOM 1709 N N . PRO A 1 219 ? 0.058 -8.660 -12.159 1.00 92.50 219 PRO A N 1
ATOM 1710 C CA . PRO A 1 219 ? -0.354 -9.691 -11.208 1.00 92.50 219 PRO A CA 1
ATOM 1711 C C . PRO A 1 219 ? -0.042 -11.113 -11.689 1.00 92.50 219 PRO A C 1
ATOM 1713 O O . PRO A 1 219 ? 0.520 -11.892 -10.922 1.00 92.50 219 PRO A O 1
ATOM 1716 N N . ASP A 1 220 ? -0.343 -11.419 -12.952 1.00 94.25 220 ASP A N 1
ATOM 1717 C CA . ASP A 1 220 ? -0.112 -12.743 -13.539 1.00 94.25 220 ASP A CA 1
ATOM 1718 C C . ASP A 1 220 ? 1.388 -13.017 -13.708 1.00 94.25 220 ASP A C 1
ATOM 1720 O O . ASP A 1 220 ? 1.863 -14.110 -13.397 1.00 94.25 220 ASP A O 1
ATOM 1724 N N . ILE A 1 221 ? 2.154 -11.994 -14.106 1.00 95.81 221 ILE A N 1
ATOM 1725 C CA . ILE A 1 221 ? 3.623 -12.028 -14.129 1.00 95.81 221 ILE A CA 1
ATOM 1726 C C . ILE A 1 221 ? 4.184 -12.385 -12.748 1.00 95.81 221 ILE A C 1
ATOM 1728 O O . ILE A 1 221 ? 5.014 -13.287 -12.633 1.00 95.81 221 ILE A O 1
ATOM 1732 N N . CYS A 1 222 ? 3.734 -11.696 -11.694 1.00 95.75 222 CYS A N 1
ATOM 1733 C CA . CYS A 1 222 ? 4.199 -11.944 -10.334 1.00 95.75 222 CYS A CA 1
ATOM 1734 C C . CYS A 1 222 ? 3.874 -13.370 -9.887 1.00 95.75 222 CYS A C 1
ATOM 1736 O O . CYS A 1 222 ? 4.732 -14.017 -9.293 1.00 95.75 222 CYS A O 1
ATOM 1738 N N . THR A 1 223 ? 2.670 -13.868 -10.189 1.00 95.00 223 THR A N 1
ATOM 1739 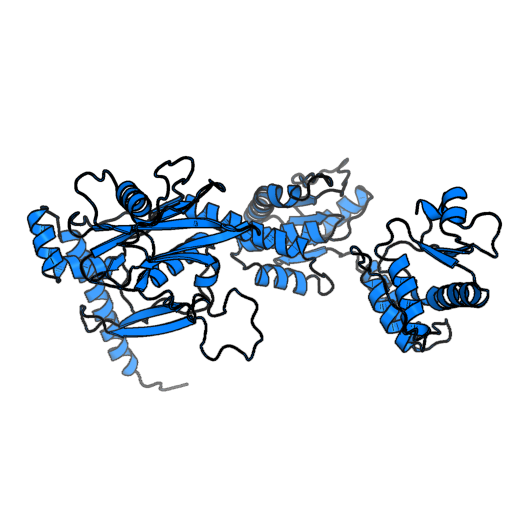C CA . THR A 1 223 ? 2.272 -15.250 -9.886 1.00 95.00 223 THR A CA 1
ATOM 1740 C C . THR A 1 223 ? 3.158 -16.262 -10.604 1.00 95.00 223 THR A C 1
ATOM 1742 O O . THR A 1 223 ? 3.645 -17.188 -9.965 1.00 95.00 223 THR A O 1
ATOM 1745 N N . TYR A 1 224 ? 3.441 -16.059 -11.893 1.00 96.19 224 TYR A N 1
ATOM 1746 C CA . TYR A 1 224 ? 4.326 -16.944 -12.648 1.00 96.19 224 TYR A CA 1
ATOM 1747 C C . TYR A 1 224 ? 5.734 -17.024 -12.039 1.00 96.19 224 TYR A C 1
ATOM 1749 O O . TYR A 1 224 ? 6.262 -18.119 -11.841 1.00 96.19 224 TYR A O 1
ATOM 1757 N N . ILE A 1 225 ? 6.332 -15.871 -11.714 1.00 96.44 225 ILE A N 1
ATOM 1758 C CA . ILE A 1 225 ? 7.670 -15.814 -11.108 1.00 96.44 225 ILE A CA 1
ATOM 1759 C C . ILE A 1 225 ? 7.665 -16.489 -9.723 1.00 96.44 225 ILE A C 1
ATOM 1761 O O . ILE A 1 225 ? 8.559 -17.280 -9.420 1.00 96.44 225 ILE A O 1
ATOM 1765 N N . ASP A 1 226 ? 6.658 -16.204 -8.894 1.00 95.75 226 ASP A N 1
ATOM 1766 C CA . ASP A 1 226 ? 6.529 -16.745 -7.536 1.00 95.75 226 ASP A CA 1
ATOM 1767 C C . ASP A 1 226 ? 6.356 -18.273 -7.530 1.00 95.75 226 ASP A C 1
ATOM 1769 O O . ASP A 1 226 ? 7.054 -18.975 -6.796 1.00 95.75 226 ASP A O 1
ATOM 1773 N N . ASP A 1 227 ? 5.479 -18.809 -8.383 1.00 95.56 227 ASP A N 1
ATOM 1774 C CA . ASP A 1 227 ? 5.236 -20.251 -8.498 1.00 95.56 227 ASP A CA 1
ATOM 1775 C C . ASP A 1 227 ? 6.483 -20.994 -8.996 1.00 95.56 227 ASP A C 1
ATOM 1777 O O . ASP A 1 227 ? 6.863 -22.031 -8.437 1.00 95.56 227 ASP A O 1
ATOM 1781 N N . ALA A 1 228 ? 7.175 -20.430 -9.989 1.00 95.06 228 ALA A N 1
ATOM 1782 C CA . ALA A 1 228 ? 8.422 -20.981 -10.501 1.00 95.06 228 ALA A CA 1
ATOM 1783 C C . ALA A 1 228 ? 9.502 -21.049 -9.409 1.00 95.06 228 ALA A C 1
ATOM 1785 O O . ALA A 1 228 ? 10.079 -22.115 -9.177 1.00 95.06 228 ALA A O 1
ATOM 1786 N N . ILE A 1 229 ? 9.716 -19.961 -8.663 1.00 95.25 229 ILE A N 1
ATOM 1787 C CA . ILE A 1 229 ? 10.702 -19.921 -7.573 1.00 95.25 229 ILE A CA 1
ATOM 1788 C C . ILE A 1 229 ? 10.316 -20.876 -6.434 1.00 95.25 229 ILE A C 1
ATOM 1790 O O . ILE A 1 229 ? 11.179 -21.578 -5.900 1.00 95.25 229 ILE A O 1
ATOM 1794 N N . LYS A 1 230 ? 9.030 -20.966 -6.069 1.00 94.69 230 LYS A N 1
ATOM 1795 C CA . LYS A 1 230 ? 8.541 -21.912 -5.046 1.00 94.69 230 LYS A CA 1
ATOM 1796 C C . LYS A 1 230 ? 8.724 -23.371 -5.451 1.00 94.69 230 LYS A C 1
ATOM 1798 O O . LYS A 1 230 ? 8.926 -24.215 -4.579 1.00 94.69 230 LYS A O 1
ATOM 1803 N N . SER A 1 231 ? 8.691 -23.665 -6.749 1.00 94.44 231 SER A N 1
ATOM 1804 C CA . SER A 1 231 ? 8.986 -24.996 -7.291 1.00 94.44 231 SER A CA 1
ATOM 1805 C C . SER A 1 231 ? 10.486 -25.334 -7.333 1.00 94.44 231 SER A C 1
ATOM 1807 O O . SER A 1 231 ? 10.851 -26.451 -7.694 1.00 94.44 231 SER A O 1
ATOM 1809 N N . GLY A 1 232 ? 11.357 -24.400 -6.926 1.00 94.06 232 GLY A N 1
ATOM 1810 C CA . GLY A 1 232 ? 12.813 -24.545 -6.987 1.00 94.06 232 GLY A CA 1
ATOM 1811 C C . GLY A 1 232 ? 13.408 -24.204 -8.355 1.00 94.06 232 GLY A C 1
ATOM 1812 O O . GLY A 1 232 ? 14.544 -24.581 -8.627 1.00 94.06 232 GLY A O 1
ATOM 1813 N N . GLY A 1 233 ? 12.647 -23.529 -9.220 1.00 93.19 233 GLY A N 1
ATOM 1814 C CA . GLY A 1 233 ? 13.095 -23.115 -10.541 1.00 93.19 233 GLY A CA 1
ATOM 1815 C C . GLY A 1 233 ? 13.897 -21.811 -10.536 1.00 93.19 233 GLY A C 1
ATOM 1816 O O . GLY A 1 233 ? 13.617 -20.893 -9.766 1.00 93.19 233 GLY A O 1
ATOM 1817 N N . LEU A 1 234 ? 14.857 -21.725 -11.458 1.00 93.31 234 LEU A N 1
ATOM 1818 C CA . LEU A 1 234 ? 15.519 -20.490 -11.875 1.00 93.31 234 LEU A CA 1
ATOM 1819 C C . LEU A 1 234 ? 14.710 -19.814 -12.989 1.00 93.31 234 LEU A C 1
ATOM 1821 O O . LEU A 1 234 ? 14.465 -20.437 -14.031 1.00 93.31 234 LEU A O 1
ATOM 1825 N N . VAL A 1 235 ? 14.300 -18.566 -12.753 1.00 95.12 235 VAL A N 1
ATOM 1826 C CA . VAL A 1 235 ? 13.477 -17.759 -13.663 1.00 95.12 235 VAL A CA 1
ATOM 1827 C C . VAL A 1 235 ? 14.336 -16.728 -14.383 1.00 95.12 235 VAL A C 1
ATOM 1829 O O . VAL A 1 235 ? 15.038 -15.963 -13.729 1.00 95.12 235 VAL A O 1
ATOM 1832 N N . LEU A 1 236 ? 14.221 -16.650 -15.708 1.00 92.38 236 LEU A N 1
ATOM 1833 C CA . LEU A 1 236 ? 14.755 -15.553 -16.515 1.00 92.38 236 LEU A CA 1
ATOM 1834 C C . LEU A 1 236 ? 13.618 -14.659 -17.008 1.00 92.38 236 LEU A C 1
ATOM 1836 O O . LEU A 1 236 ? 12.704 -15.140 -17.678 1.00 92.38 236 LEU A O 1
ATOM 1840 N N . VAL A 1 237 ? 13.687 -13.364 -16.708 1.00 93.44 237 VAL A N 1
ATOM 1841 C CA . VAL A 1 237 ? 12.770 -12.345 -17.234 1.00 93.44 237 VAL A CA 1
ATOM 1842 C C . VAL A 1 237 ? 13.462 -11.573 -18.348 1.00 93.44 237 VAL A C 1
ATOM 1844 O O . VAL A 1 237 ? 14.529 -11.008 -18.129 1.00 93.44 237 VAL A O 1
ATOM 1847 N N . HIS A 1 238 ? 12.844 -11.515 -19.525 1.00 89.25 238 HIS A N 1
ATOM 1848 C CA . HIS A 1 238 ? 13.415 -10.843 -20.688 1.00 89.25 238 HIS A CA 1
ATOM 1849 C C . HIS A 1 238 ? 12.384 -9.998 -21.458 1.00 89.25 238 HIS A C 1
ATOM 1851 O O . HIS A 1 238 ? 11.216 -10.368 -21.617 1.00 89.25 238 HIS A O 1
ATOM 1857 N N . SER A 1 239 ? 12.834 -8.848 -21.958 1.00 86.38 239 SER A N 1
ATOM 1858 C CA . SER A 1 239 ? 12.083 -7.950 -22.837 1.00 86.38 239 SER A CA 1
ATOM 1859 C C . SER A 1 239 ? 13.052 -7.133 -23.685 1.00 86.38 239 SER A C 1
ATOM 1861 O O . SER A 1 239 ? 13.965 -6.531 -23.133 1.00 86.38 239 SER A O 1
ATOM 1863 N N . MET A 1 240 ? 12.769 -6.986 -24.984 1.00 77.31 240 MET A N 1
ATOM 1864 C CA . MET A 1 240 ? 13.475 -6.040 -25.872 1.00 77.31 240 MET A CA 1
ATOM 1865 C C . MET A 1 240 ? 13.387 -4.581 -25.388 1.00 77.31 240 MET A C 1
ATOM 1867 O O . MET A 1 240 ? 14.147 -3.721 -25.817 1.00 77.31 240 MET A O 1
ATOM 1871 N N . ILE A 1 241 ? 12.412 -4.274 -24.529 1.00 79.69 241 ILE A N 1
ATOM 1872 C CA . ILE A 1 241 ? 12.310 -2.991 -23.835 1.00 79.69 241 ILE A CA 1
ATOM 1873 C C . ILE A 1 241 ? 12.687 -3.233 -22.374 1.00 79.69 241 ILE A C 1
ATOM 1875 O O . ILE A 1 241 ? 11.849 -3.722 -21.608 1.00 79.69 241 ILE A O 1
ATOM 1879 N N . GLU A 1 242 ? 13.909 -2.853 -21.996 1.00 80.44 242 GLU A N 1
ATOM 1880 C CA . GLU A 1 242 ? 14.495 -3.071 -20.662 1.00 80.44 242 GLU A CA 1
ATOM 1881 C C . GLU A 1 242 ? 13.546 -2.628 -19.536 1.00 80.44 242 GLU A C 1
ATOM 1883 O O . GLU A 1 242 ? 13.250 -3.390 -18.615 1.00 80.44 242 GLU A O 1
ATOM 1888 N N . SER A 1 243 ? 12.941 -1.439 -19.667 1.00 82.75 243 SER A N 1
ATOM 1889 C CA . SER A 1 243 ? 12.004 -0.916 -18.662 1.00 82.75 243 SER A CA 1
ATOM 1890 C C . SER A 1 243 ? 10.806 -1.831 -18.376 1.00 82.75 243 SER A C 1
ATOM 1892 O O . SER A 1 243 ? 10.347 -1.847 -17.238 1.00 82.75 243 SER A O 1
ATOM 1894 N N . ARG A 1 244 ? 10.321 -2.634 -19.339 1.00 87.50 244 ARG A N 1
ATOM 1895 C CA . ARG A 1 244 ? 9.208 -3.578 -19.105 1.00 87.50 244 ARG A CA 1
ATOM 1896 C C . ARG A 1 244 ? 9.642 -4.745 -18.227 1.00 87.50 244 ARG A C 1
ATOM 1898 O O . ARG A 1 244 ? 8.908 -5.117 -17.313 1.00 87.50 244 ARG A O 1
ATOM 1905 N N . ALA A 1 245 ? 10.828 -5.293 -18.486 1.00 89.12 245 ALA A N 1
ATOM 1906 C CA . ALA A 1 245 ? 11.382 -6.375 -17.686 1.00 89.12 245 ALA A CA 1
ATOM 1907 C C . ALA A 1 245 ? 11.742 -5.880 -16.275 1.00 89.12 245 ALA A C 1
ATOM 1909 O O . ALA A 1 245 ? 11.355 -6.514 -15.294 1.00 89.12 245 ALA A O 1
ATOM 1910 N N . CYS A 1 246 ? 12.333 -4.686 -16.153 1.00 90.88 246 CYS A N 1
ATOM 1911 C CA . CYS A 1 246 ? 12.547 -4.039 -14.858 1.00 90.88 246 CYS A CA 1
ATOM 1912 C C . CYS A 1 246 ? 11.226 -3.810 -14.101 1.00 90.88 246 CYS A C 1
ATOM 1914 O O . CYS A 1 246 ? 11.165 -4.057 -12.900 1.00 90.88 246 CYS A O 1
ATOM 1916 N N . THR A 1 247 ? 10.147 -3.367 -14.768 1.00 92.31 247 THR A N 1
ATOM 1917 C CA . THR A 1 247 ? 8.841 -3.167 -14.109 1.00 92.31 247 THR A CA 1
ATOM 1918 C C . THR A 1 247 ? 8.268 -4.492 -13.609 1.00 92.31 247 THR A C 1
ATOM 1920 O O . THR A 1 247 ? 7.803 -4.549 -12.474 1.00 92.31 247 THR A O 1
ATOM 1923 N N . ALA A 1 248 ? 8.334 -5.554 -14.416 1.00 93.75 248 ALA A N 1
ATOM 1924 C CA . ALA A 1 248 ? 7.907 -6.899 -14.032 1.00 93.75 248 ALA A CA 1
ATOM 1925 C C . ALA A 1 248 ? 8.660 -7.418 -12.797 1.00 93.75 248 ALA A C 1
ATOM 1927 O O . ALA A 1 248 ? 8.041 -7.877 -11.836 1.00 93.75 248 ALA A O 1
ATOM 1928 N N . VAL A 1 249 ? 9.988 -7.288 -12.794 1.00 94.56 249 VAL A N 1
ATOM 1929 C CA . VAL A 1 249 ? 10.830 -7.693 -11.664 1.00 94.56 249 VAL A CA 1
ATOM 1930 C C . VAL A 1 249 ? 10.529 -6.860 -10.418 1.00 94.56 249 VAL A C 1
ATOM 1932 O O . VAL A 1 249 ? 10.315 -7.432 -9.351 1.00 94.56 249 VAL A O 1
ATOM 1935 N N . CYS A 1 250 ? 10.452 -5.530 -10.530 1.00 94.81 250 CYS A N 1
ATOM 1936 C CA . CYS A 1 250 ? 10.091 -4.667 -9.403 1.00 94.81 250 CYS A CA 1
ATOM 1937 C C . CYS A 1 250 ? 8.725 -5.037 -8.817 1.00 94.81 250 CYS A C 1
ATOM 1939 O O . CYS A 1 250 ? 8.603 -5.178 -7.603 1.00 94.81 250 CYS A O 1
ATOM 1941 N N . ALA A 1 251 ? 7.713 -5.241 -9.664 1.00 94.62 251 ALA A N 1
ATOM 1942 C CA . ALA A 1 251 ? 6.379 -5.640 -9.226 1.00 94.62 251 ALA A CA 1
ATOM 1943 C C . ALA A 1 251 ? 6.408 -6.970 -8.457 1.00 94.62 251 ALA A C 1
ATOM 1945 O O . ALA A 1 251 ? 5.752 -7.102 -7.419 1.00 94.62 251 ALA A O 1
ATOM 1946 N N . TYR A 1 252 ? 7.215 -7.933 -8.910 1.00 95.25 252 TYR A N 1
ATOM 1947 C CA . TYR A 1 252 ? 7.421 -9.186 -8.191 1.00 95.25 252 TYR A CA 1
ATOM 1948 C C . TYR A 1 252 ? 8.104 -8.967 -6.834 1.00 95.25 252 TYR A C 1
ATOM 1950 O O . TYR A 1 252 ? 7.607 -9.465 -5.825 1.00 95.25 252 TYR A O 1
ATOM 1958 N N . LEU A 1 253 ? 9.178 -8.172 -6.763 1.00 93.31 253 LEU A N 1
ATOM 1959 C CA . LEU A 1 253 ? 9.859 -7.855 -5.498 1.00 93.31 253 LEU A CA 1
ATOM 1960 C C . LEU A 1 253 ? 8.917 -7.183 -4.487 1.00 93.31 253 LEU A C 1
ATOM 1962 O O . LEU A 1 253 ? 8.924 -7.521 -3.301 1.00 93.31 253 LEU A O 1
ATOM 1966 N N . MET A 1 254 ? 8.068 -6.270 -4.959 1.00 91.44 254 MET A N 1
ATOM 1967 C CA . MET A 1 254 ? 7.053 -5.607 -4.139 1.00 91.44 254 MET A CA 1
ATOM 1968 C C . MET A 1 254 ? 5.990 -6.599 -3.649 1.00 91.44 254 MET A C 1
ATOM 1970 O O . MET A 1 254 ? 5.606 -6.575 -2.481 1.00 91.44 254 MET A O 1
ATOM 1974 N N . SER A 1 255 ? 5.539 -7.506 -4.519 1.00 88.31 255 SER A N 1
ATOM 1975 C CA . SER A 1 255 ? 4.478 -8.467 -4.204 1.00 88.31 255 SER A CA 1
ATOM 1976 C C . SER A 1 255 ? 4.939 -9.618 -3.302 1.00 88.31 255 SER A C 1
ATOM 1978 O O . SER A 1 255 ? 4.211 -9.997 -2.388 1.00 88.31 255 SER A O 1
ATOM 1980 N N . ALA A 1 256 ? 6.105 -10.210 -3.570 1.00 85.00 256 ALA A N 1
ATOM 1981 C CA . ALA A 1 256 ? 6.577 -11.430 -2.910 1.00 85.00 256 ALA A CA 1
ATOM 1982 C C . ALA A 1 256 ? 7.461 -11.146 -1.688 1.00 85.00 256 ALA A C 1
ATOM 1984 O O . ALA A 1 256 ? 7.419 -11.884 -0.704 1.00 85.00 256 ALA A O 1
ATOM 1985 N N . SER A 1 257 ? 8.236 -10.061 -1.734 1.00 73.56 257 SER A N 1
ATOM 1986 C CA . SER A 1 257 ? 9.218 -9.715 -0.699 1.00 73.56 257 SER A CA 1
ATOM 1987 C C . SER A 1 257 ? 8.839 -8.456 0.086 1.00 73.56 257 SER A C 1
ATOM 1989 O O . SER A 1 257 ? 9.672 -7.945 0.832 1.00 73.56 257 SER A O 1
ATOM 1991 N N . HIS A 1 258 ? 7.616 -7.937 -0.092 1.00 78.81 258 HIS A N 1
ATOM 1992 C CA . HIS A 1 258 ? 7.085 -6.736 0.572 1.00 78.81 258 HIS A CA 1
ATOM 1993 C C . HIS A 1 258 ? 7.996 -5.499 0.477 1.00 78.81 258 HIS A C 1
ATOM 1995 O O . HIS A 1 258 ? 7.998 -4.658 1.376 1.00 78.81 258 HIS A O 1
ATOM 2001 N N . HIS A 1 259 ? 8.784 -5.394 -0.599 1.00 85.00 259 HIS A N 1
ATOM 2002 C CA . HIS A 1 259 ? 9.627 -4.225 -0.832 1.00 85.00 259 HIS A CA 1
ATOM 2003 C C . HIS A 1 259 ? 8.760 -3.006 -1.150 1.00 85.00 259 HIS A C 1
ATOM 2005 O O . HIS A 1 259 ? 7.752 -3.100 -1.852 1.00 85.00 259 HIS A O 1
ATOM 2011 N N . THR A 1 260 ? 9.179 -1.841 -0.671 1.00 84.44 260 THR A N 1
ATOM 2012 C CA . THR A 1 260 ? 8.662 -0.558 -1.149 1.00 84.44 260 THR A CA 1
ATOM 2013 C C . THR A 1 260 ? 9.068 -0.316 -2.601 1.00 84.44 260 THR A C 1
ATOM 2015 O O . THR A 1 260 ? 10.050 -0.881 -3.087 1.00 84.44 260 THR A O 1
ATOM 2018 N N . THR A 1 261 ? 8.369 0.595 -3.281 1.00 85.25 261 THR A N 1
ATOM 2019 C CA . THR A 1 261 ? 8.759 1.058 -4.622 1.00 85.25 261 THR A CA 1
ATOM 2020 C C . THR A 1 261 ? 10.230 1.510 -4.670 1.00 85.25 261 THR A C 1
ATOM 2022 O O . THR A 1 261 ? 10.957 1.169 -5.601 1.00 85.25 261 THR A O 1
ATOM 2025 N N . ALA A 1 262 ? 10.702 2.210 -3.631 1.00 84.19 262 ALA A N 1
ATOM 2026 C CA . ALA A 1 262 ? 12.086 2.676 -3.530 1.00 84.19 262 ALA A CA 1
ATOM 2027 C C . ALA A 1 262 ? 13.098 1.534 -3.329 1.00 84.19 262 ALA A C 1
ATOM 2029 O O . ALA A 1 262 ? 14.171 1.554 -3.928 1.00 84.19 262 ALA A O 1
ATOM 2030 N N . GLU A 1 263 ? 12.772 0.530 -2.514 1.00 88.06 263 GLU A N 1
ATOM 2031 C CA . GLU A 1 263 ? 13.639 -0.635 -2.286 1.00 88.06 263 GLU A CA 1
ATOM 2032 C C . GLU A 1 263 ? 13.708 -1.543 -3.516 1.00 88.06 263 GLU A C 1
ATOM 2034 O O . GLU A 1 263 ? 14.795 -1.973 -3.892 1.00 88.06 263 GLU A O 1
ATOM 2039 N N . ALA A 1 264 ? 12.572 -1.797 -4.175 1.00 90.50 264 ALA A N 1
ATOM 2040 C CA . ALA A 1 264 ? 12.528 -2.562 -5.419 1.00 90.50 264 ALA A CA 1
ATOM 2041 C C . ALA A 1 264 ? 13.341 -1.865 -6.519 1.00 90.50 264 ALA A C 1
ATOM 2043 O O . ALA A 1 264 ? 14.147 -2.500 -7.197 1.00 90.50 264 ALA A O 1
ATOM 2044 N N . PHE A 1 265 ? 13.200 -0.541 -6.640 1.00 87.25 265 PHE A N 1
ATOM 2045 C CA . PHE A 1 265 ? 14.025 0.246 -7.547 1.00 87.25 265 PHE A CA 1
ATOM 2046 C C . PHE A 1 265 ? 15.512 0.193 -7.173 1.00 87.25 265 PHE A C 1
ATOM 2048 O O . PHE A 1 265 ? 16.339 -0.020 -8.049 1.00 87.25 265 PHE A O 1
ATOM 2055 N N . SER A 1 266 ? 15.860 0.307 -5.888 1.00 87.31 266 SER A N 1
ATOM 2056 C CA . SER A 1 266 ? 17.247 0.185 -5.417 1.00 87.31 266 SER A CA 1
ATOM 2057 C C . SER A 1 266 ? 17.867 -1.168 -5.783 1.00 87.31 266 SER A C 1
ATOM 2059 O O . SER A 1 266 ? 19.021 -1.209 -6.204 1.00 87.31 266 SER A O 1
ATOM 2061 N N . ALA A 1 267 ? 17.104 -2.264 -5.699 1.00 88.00 267 ALA A N 1
ATOM 2062 C CA . ALA A 1 267 ? 17.559 -3.586 -6.130 1.00 88.00 267 ALA A CA 1
ATOM 2063 C C . ALA A 1 267 ? 17.878 -3.620 -7.636 1.00 88.00 267 ALA A C 1
ATOM 2065 O O . ALA A 1 267 ? 18.933 -4.117 -8.028 1.00 88.00 267 ALA A O 1
ATOM 2066 N N . ILE A 1 268 ? 17.018 -3.022 -8.471 1.00 87.62 268 ILE A N 1
ATOM 2067 C CA . ILE A 1 268 ? 17.294 -2.869 -9.906 1.00 87.62 268 ILE A CA 1
ATOM 2068 C C . ILE A 1 268 ? 18.504 -1.969 -10.144 1.00 87.62 268 ILE A C 1
ATOM 2070 O O . ILE A 1 268 ? 19.376 -2.351 -10.906 1.00 87.62 268 ILE A O 1
ATOM 2074 N N . SER A 1 269 ? 18.613 -0.812 -9.489 1.00 82.31 269 SER A N 1
ATOM 2075 C CA . SER A 1 269 ? 19.752 0.099 -9.671 1.00 82.31 269 SER A CA 1
ATOM 2076 C C . SER A 1 269 ? 21.082 -0.497 -9.216 1.00 82.31 269 SER A C 1
ATOM 2078 O O . SER A 1 269 ? 22.127 -0.101 -9.716 1.00 82.31 269 SER A O 1
ATOM 2080 N N . GLN A 1 270 ? 21.078 -1.432 -8.267 1.00 81.31 270 GLN A N 1
ATOM 2081 C CA . GLN A 1 270 ? 22.287 -2.163 -7.885 1.00 81.31 270 GLN A CA 1
ATOM 2082 C C . GLN A 1 270 ? 22.684 -3.192 -8.948 1.00 81.31 270 GLN A C 1
ATOM 2084 O O . GLN A 1 270 ? 23.868 -3.317 -9.248 1.00 81.31 270 GLN A O 1
ATOM 2089 N N . ALA A 1 271 ? 21.708 -3.904 -9.519 1.00 80.19 271 ALA A N 1
ATOM 2090 C CA . ALA A 1 271 ? 21.944 -4.899 -10.564 1.00 80.19 271 ALA A CA 1
ATOM 2091 C C . ALA A 1 271 ? 22.242 -4.270 -11.937 1.00 80.19 271 ALA A C 1
ATOM 2093 O O . ALA A 1 271 ? 23.053 -4.791 -12.695 1.00 80.19 271 ALA A O 1
ATOM 2094 N N . LEU A 1 272 ? 21.621 -3.129 -12.231 1.00 77.56 272 LEU A N 1
ATOM 2095 C CA . LEU A 1 272 ? 21.744 -2.343 -13.455 1.00 77.56 272 LEU A CA 1
ATOM 2096 C C . LEU A 1 272 ? 22.067 -0.879 -13.090 1.00 77.56 272 LEU A C 1
ATOM 2098 O O . LEU A 1 272 ? 21.180 -0.022 -13.119 1.00 77.56 272 LEU A O 1
ATOM 2102 N N . PRO A 1 273 ? 23.331 -0.543 -12.760 1.00 66.00 273 PRO A N 1
ATOM 2103 C CA . PRO A 1 273 ? 23.725 0.809 -12.332 1.00 66.00 273 PRO A CA 1
ATOM 2104 C C . PRO A 1 273 ? 23.469 1.918 -13.357 1.00 66.00 273 PRO A C 1
ATOM 2106 O O . PRO A 1 273 ? 23.462 3.098 -13.002 1.00 66.00 273 PRO A O 1
ATOM 2109 N N . LEU A 1 274 ? 23.291 1.549 -14.628 1.00 64.56 274 LEU A N 1
ATOM 2110 C CA . LEU A 1 274 ? 23.003 2.468 -15.728 1.00 64.56 274 LEU A CA 1
ATOM 2111 C C . LEU A 1 274 ? 21.501 2.594 -16.028 1.00 64.56 274 LEU A C 1
ATOM 2113 O O . LEU A 1 274 ? 21.119 3.496 -16.774 1.00 64.56 274 LEU A O 1
ATOM 2117 N N . PHE A 1 275 ? 20.651 1.751 -15.426 1.00 70.69 275 PHE A N 1
ATOM 2118 C CA . PHE A 1 275 ? 19.207 1.809 -15.624 1.00 70.69 275 PHE A CA 1
ATOM 2119 C C . PHE A 1 275 ? 18.654 3.140 -15.110 1.00 70.69 275 PHE A C 1
ATOM 2121 O O . PHE A 1 275 ? 18.694 3.439 -13.912 1.00 70.69 275 PHE A O 1
ATOM 2128 N N . ASN A 1 276 ? 18.100 3.938 -16.022 1.00 63.84 276 ASN A N 1
ATOM 2129 C CA . ASN A 1 276 ? 17.501 5.221 -15.690 1.00 63.84 276 ASN A CA 1
ATOM 2130 C C . ASN A 1 276 ? 15.966 5.114 -15.714 1.00 63.84 276 ASN A C 1
ATOM 2132 O O . ASN A 1 276 ? 15.373 5.000 -16.792 1.00 63.84 276 ASN A O 1
ATOM 2136 N N . PRO A 1 277 ? 15.286 5.167 -14.557 1.00 70.94 277 PRO A N 1
ATOM 2137 C CA . PRO A 1 277 ? 13.841 5.013 -14.508 1.00 70.94 277 PRO A CA 1
ATOM 2138 C C . PRO A 1 277 ? 13.149 6.202 -15.181 1.00 70.94 277 PRO A C 1
ATOM 2140 O O . PRO A 1 277 ? 13.355 7.368 -14.836 1.00 70.94 277 PRO A O 1
ATOM 2143 N N . THR A 1 278 ? 12.247 5.918 -16.117 1.00 76.81 278 THR A N 1
ATOM 2144 C CA . THR A 1 278 ? 11.355 6.954 -16.648 1.00 76.81 278 THR A CA 1
ATOM 2145 C C . THR A 1 278 ? 10.273 7.302 -15.621 1.00 76.81 278 THR A C 1
ATOM 2147 O O . THR A 1 278 ? 9.939 6.507 -14.741 1.00 76.81 278 THR A O 1
ATOM 2150 N N . ARG A 1 279 ? 9.629 8.469 -15.761 1.00 76.00 279 ARG A N 1
ATOM 2151 C CA . ARG A 1 279 ? 8.442 8.786 -14.941 1.00 76.00 279 ARG A CA 1
ATOM 2152 C C . ARG A 1 279 ? 7.337 7.741 -15.094 1.00 76.00 279 ARG A C 1
ATOM 2154 O O . ARG A 1 279 ? 6.666 7.430 -14.123 1.00 76.00 279 ARG A O 1
ATOM 2161 N N . SER A 1 280 ? 7.160 7.196 -16.299 1.00 76.69 280 SER A N 1
ATOM 2162 C CA . SER A 1 280 ? 6.167 6.148 -16.556 1.00 76.69 280 SER A CA 1
ATOM 2163 C C . SER A 1 280 ? 6.511 4.845 -15.833 1.00 76.69 280 SER A C 1
ATOM 2165 O O . SER A 1 280 ? 5.608 4.196 -15.315 1.00 76.69 280 SER A O 1
ATOM 2167 N N . PHE A 1 281 ? 7.797 4.493 -15.744 1.00 83.88 281 PHE A N 1
ATOM 2168 C CA . PHE A 1 281 ? 8.264 3.343 -14.972 1.00 83.88 281 PHE A CA 1
ATOM 2169 C C . PHE A 1 281 ? 7.910 3.485 -13.487 1.00 83.88 281 PHE A C 1
ATOM 2171 O O . PHE A 1 281 ? 7.217 2.625 -12.950 1.00 83.88 281 PHE A O 1
ATOM 2178 N N . ILE A 1 282 ? 8.319 4.591 -12.851 1.00 82.88 282 ILE A N 1
ATOM 2179 C CA . ILE A 1 282 ? 8.026 4.846 -11.429 1.00 82.88 282 ILE A CA 1
ATOM 2180 C C . ILE A 1 282 ? 6.520 4.832 -11.197 1.00 82.88 282 ILE A C 1
ATOM 2182 O O . ILE A 1 282 ? 6.026 4.188 -10.276 1.00 82.88 282 ILE A O 1
ATOM 2186 N N . ARG A 1 283 ? 5.783 5.460 -12.111 1.00 83.44 283 ARG A N 1
ATOM 2187 C CA . ARG A 1 283 ? 4.340 5.541 -12.018 1.00 83.44 283 ARG A CA 1
ATOM 2188 C C . ARG A 1 283 ? 3.640 4.182 -12.064 1.00 83.44 283 ARG A C 1
ATOM 2190 O O . ARG A 1 283 ? 2.682 3.962 -11.331 1.00 83.44 283 ARG A O 1
ATOM 2197 N N . ASN A 1 284 ? 4.089 3.270 -12.920 1.00 86.94 284 ASN A N 1
ATOM 2198 C CA . ASN A 1 284 ? 3.517 1.926 -12.961 1.00 86.94 284 ASN A CA 1
ATOM 2199 C C . ASN A 1 284 ? 3.702 1.196 -11.626 1.00 86.94 284 ASN A C 1
ATOM 2201 O O . ASN A 1 284 ? 2.789 0.500 -11.190 1.00 86.94 284 ASN A O 1
ATOM 2205 N N . LEU A 1 285 ? 4.842 1.389 -10.957 1.00 88.94 285 LEU A N 1
ATOM 2206 C CA . LEU A 1 285 ? 5.098 0.793 -9.645 1.00 88.94 285 LEU A CA 1
ATOM 2207 C C . LEU A 1 285 ? 4.227 1.418 -8.552 1.00 88.94 285 LEU A C 1
ATOM 2209 O O . LEU A 1 285 ? 3.620 0.683 -7.780 1.00 88.94 285 LEU A O 1
ATOM 2213 N N . GLU A 1 286 ? 4.083 2.745 -8.537 1.00 88.62 286 GLU A N 1
ATOM 2214 C CA . GLU A 1 286 ? 3.174 3.441 -7.612 1.00 88.62 286 GLU A CA 1
ATOM 2215 C C . GLU A 1 286 ? 1.730 2.944 -7.771 1.00 88.62 286 GLU A C 1
ATOM 2217 O O . GLU A 1 286 ? 1.090 2.551 -6.798 1.00 88.62 286 GLU A O 1
ATOM 2222 N N . LEU A 1 287 ? 1.222 2.873 -9.008 1.00 90.94 287 LEU A N 1
ATOM 2223 C CA . LEU A 1 287 ? -0.123 2.356 -9.276 1.00 90.94 287 LEU A CA 1
ATOM 2224 C C . LEU A 1 287 ? -0.264 0.888 -8.864 1.00 90.94 287 LEU A C 1
ATOM 2226 O O . LEU A 1 287 ? -1.313 0.491 -8.356 1.00 90.94 287 LEU A O 1
ATOM 2230 N N . PHE A 1 288 ? 0.775 0.078 -9.064 1.00 92.12 288 PHE A N 1
ATOM 2231 C CA . PHE A 1 288 ? 0.783 -1.314 -8.632 1.00 92.12 288 PHE A CA 1
ATOM 2232 C C . PHE A 1 288 ? 0.725 -1.435 -7.098 1.00 92.12 288 PHE A C 1
ATOM 2234 O O . PHE A 1 288 ? -0.051 -2.245 -6.587 1.00 92.12 288 PHE A O 1
ATOM 2241 N N . GLU A 1 289 ? 1.464 -0.595 -6.364 1.00 91.12 289 GLU A N 1
ATOM 2242 C CA . GLU A 1 289 ? 1.426 -0.507 -4.895 1.00 91.12 289 GLU A CA 1
ATOM 2243 C C . GLU A 1 289 ? 0.020 -0.135 -4.392 1.00 91.12 289 GLU A C 1
ATOM 2245 O O . GLU A 1 289 ? -0.524 -0.806 -3.510 1.00 91.12 289 GLU A O 1
ATOM 2250 N N . GLU A 1 290 ? -0.620 0.866 -5.004 1.00 92.81 290 GLU A N 1
ATOM 2251 C CA . GLU A 1 290 ? -1.977 1.304 -4.646 1.00 92.81 290 GLU A CA 1
ATOM 2252 C C . GLU A 1 290 ? -3.041 0.239 -4.959 1.00 92.81 290 GLU A C 1
ATOM 2254 O O . GLU A 1 290 ? -3.950 -0.020 -4.160 1.00 92.81 290 GLU A O 1
ATOM 2259 N N . CYS A 1 291 ? -2.903 -0.463 -6.087 1.00 92.75 291 CYS A N 1
ATOM 2260 C CA . CYS A 1 291 ? -3.765 -1.600 -6.416 1.00 92.75 291 CYS A CA 1
ATOM 2261 C C . CYS A 1 291 ? -3.581 -2.758 -5.419 1.00 92.75 291 CYS A C 1
ATOM 2263 O O . CYS A 1 291 ? -4.557 -3.411 -5.029 1.00 92.75 291 CYS A O 1
ATOM 2265 N N . GLY A 1 292 ? -2.342 -3.005 -4.982 1.00 92.19 292 GLY A N 1
ATOM 2266 C CA . GLY A 1 292 ? -2.018 -3.943 -3.908 1.00 92.19 292 GLY A CA 1
ATOM 2267 C C . GLY A 1 292 ? -2.686 -3.555 -2.589 1.00 92.19 292 GLY A C 1
ATOM 2268 O O . GLY A 1 292 ? -3.290 -4.406 -1.933 1.00 92.19 292 GLY A O 1
ATOM 2269 N N . CYS A 1 293 ? -2.678 -2.262 -2.256 1.00 95.06 293 CYS A N 1
ATOM 2270 C CA . CYS A 1 293 ? -3.318 -1.720 -1.062 1.00 95.06 293 CYS A CA 1
ATOM 2271 C C . CYS A 1 293 ? -4.811 -2.056 -0.984 1.00 95.06 293 CYS A C 1
ATOM 2273 O O . CYS A 1 293 ? -5.279 -2.632 0.006 1.00 95.06 293 CYS A O 1
ATOM 2275 N N . LEU A 1 294 ? -5.555 -1.790 -2.062 1.00 96.56 294 LEU A N 1
ATOM 2276 C CA . LEU A 1 294 ? -6.977 -2.132 -2.139 1.00 96.56 294 LEU A CA 1
ATOM 2277 C C . LEU A 1 294 ? -7.222 -3.640 -2.034 1.00 96.56 294 LEU A C 1
ATOM 2279 O O . LEU A 1 294 ? -8.147 -4.063 -1.337 1.00 96.56 294 LEU A O 1
ATOM 2283 N N . ARG A 1 295 ? -6.390 -4.457 -2.691 1.00 94.88 295 ARG A N 1
ATOM 2284 C CA . ARG A 1 295 ? -6.498 -5.923 -2.654 1.00 94.88 295 ARG A CA 1
ATOM 2285 C C . ARG A 1 295 ? -6.310 -6.463 -1.238 1.00 94.88 295 ARG A C 1
ATOM 2287 O O . ARG A 1 295 ? -7.112 -7.279 -0.787 1.00 94.88 295 ARG A O 1
ATOM 2294 N N . ASN A 1 296 ? -5.299 -5.975 -0.525 1.00 96.06 296 ASN A N 1
ATOM 2295 C CA . ASN A 1 296 ? -5.005 -6.382 0.846 1.00 96.06 296 ASN A CA 1
ATOM 2296 C C . ASN A 1 296 ? -6.120 -5.965 1.808 1.00 96.06 296 ASN A C 1
ATOM 2298 O O . ASN A 1 296 ? -6.560 -6.776 2.622 1.00 96.06 296 ASN A O 1
ATOM 2302 N N . LEU A 1 297 ? -6.645 -4.741 1.674 1.00 98.25 297 LEU A N 1
ATOM 2303 C CA . LEU A 1 297 ? -7.799 -4.294 2.456 1.00 98.25 297 LEU A CA 1
ATOM 2304 C C . LEU A 1 297 ? -9.042 -5.140 2.167 1.00 98.25 297 LEU A C 1
ATOM 2306 O O . LEU A 1 297 ? -9.701 -5.562 3.110 1.00 98.25 297 LEU A O 1
ATOM 2310 N N . ALA A 1 298 ? -9.344 -5.440 0.902 1.00 97.88 298 ALA A N 1
ATOM 2311 C CA . ALA A 1 298 ? -10.490 -6.273 0.525 1.00 97.88 298 ALA A CA 1
ATOM 2312 C C . ALA A 1 298 ? -10.360 -7.732 1.009 1.00 97.88 298 ALA A C 1
ATOM 2314 O O . ALA A 1 298 ? -11.353 -8.380 1.365 1.00 97.88 298 ALA A O 1
ATOM 2315 N N . ALA A 1 299 ? -9.136 -8.264 1.045 1.00 97.19 299 ALA A N 1
ATOM 2316 C CA . ALA A 1 299 ? -8.837 -9.606 1.540 1.00 97.19 299 ALA A CA 1
ATOM 2317 C C . ALA A 1 299 ? -8.780 -9.680 3.075 1.00 97.19 299 ALA A C 1
ATOM 2319 O O . ALA A 1 299 ? -8.976 -10.755 3.648 1.00 97.19 299 ALA A O 1
ATOM 2320 N N . TYR A 1 300 ? -8.548 -8.555 3.756 1.00 98.06 300 TYR A N 1
ATOM 2321 C CA . TYR A 1 300 ? -8.381 -8.519 5.202 1.00 98.06 300 TYR A CA 1
ATOM 2322 C C . TYR A 1 300 ? -9.627 -9.010 5.944 1.00 98.06 300 TYR A C 1
ATOM 2324 O O . TYR A 1 300 ? -10.767 -8.625 5.659 1.00 98.06 300 TYR A O 1
ATOM 2332 N N . ARG A 1 301 ? -9.406 -9.858 6.949 1.00 96.06 301 ARG A N 1
ATOM 2333 C CA . ARG A 1 301 ? -10.427 -10.307 7.896 1.00 96.06 301 ARG A CA 1
ATOM 2334 C C . ARG A 1 301 ? -9.899 -10.078 9.303 1.00 96.06 301 ARG A C 1
ATOM 2336 O O . ARG A 1 301 ? -8.859 -10.627 9.664 1.00 96.06 301 ARG A O 1
ATOM 2343 N N . ALA A 1 302 ? -10.621 -9.281 10.089 1.00 92.19 302 ALA A N 1
ATOM 2344 C CA . ALA A 1 302 ? -10.271 -9.063 11.484 1.00 92.19 302 ALA A CA 1
ATOM 2345 C C . ALA A 1 302 ? -10.231 -10.402 12.251 1.00 92.19 302 ALA A C 1
ATOM 2347 O O . ALA A 1 302 ? -11.052 -11.289 11.977 1.00 92.19 302 ALA A O 1
ATOM 2348 N N . PRO A 1 303 ? -9.307 -10.568 13.218 1.00 89.81 303 PRO A N 1
ATOM 2349 C CA . PRO A 1 303 ? -9.278 -11.740 14.084 1.00 89.81 303 PRO A CA 1
ATOM 2350 C C . PRO A 1 303 ? -10.639 -11.993 14.735 1.00 89.81 303 PRO A C 1
ATOM 2352 O O . PRO A 1 303 ? -11.372 -11.058 15.061 1.00 89.81 303 PRO A O 1
ATOM 2355 N N . LYS A 1 304 ? -10.982 -13.270 14.947 1.00 86.31 304 LYS A N 1
ATOM 2356 C CA . LYS A 1 304 ? -12.275 -13.644 15.528 1.00 86.31 304 LYS A CA 1
ATOM 2357 C C . LYS A 1 304 ? -12.452 -12.981 16.894 1.00 86.31 304 LYS A C 1
ATOM 2359 O O . LYS A 1 304 ? -11.747 -13.306 17.847 1.00 86.31 304 LYS A O 1
ATOM 2364 N N . GLN A 1 305 ? -13.447 -12.106 16.982 1.00 82.38 305 GLN A N 1
ATOM 2365 C CA . GLN A 1 305 ? -13.752 -11.368 18.194 1.00 82.38 305 GLN A CA 1
ATOM 2366 C C . GLN A 1 305 ? -14.234 -12.316 19.302 1.00 82.38 305 GLN A C 1
ATOM 2368 O O . GLN A 1 305 ? -15.238 -13.014 19.147 1.00 82.38 305 GLN A O 1
ATOM 2373 N N . THR A 1 306 ? -13.509 -12.354 20.422 1.00 85.44 306 THR A N 1
ATOM 2374 C CA . THR A 1 306 ? -13.808 -13.253 21.553 1.00 85.44 306 THR A CA 1
ATOM 2375 C C . THR A 1 306 ? -14.724 -12.624 22.607 1.00 85.44 306 THR A C 1
ATOM 2377 O O . THR A 1 306 ? -15.334 -13.338 23.403 1.00 85.44 306 THR A O 1
ATOM 2380 N N . MET A 1 307 ? -14.834 -11.291 22.609 1.00 92.00 307 MET A N 1
ATOM 2381 C CA . MET A 1 307 ? -15.633 -10.505 23.550 1.00 92.00 307 MET A CA 1
ATOM 2382 C C . MET A 1 307 ? -16.852 -9.889 22.862 1.00 92.00 307 MET A C 1
ATOM 2384 O O . MET A 1 307 ? -16.724 -9.299 21.791 1.00 92.00 307 MET A O 1
ATOM 2388 N N . ALA A 1 308 ? -18.011 -9.955 23.514 1.00 92.75 308 ALA A N 1
ATOM 2389 C CA . ALA A 1 308 ? -19.178 -9.168 23.125 1.00 92.75 308 ALA A CA 1
ATOM 2390 C C . ALA A 1 308 ? -19.098 -7.754 23.721 1.00 92.75 308 ALA A C 1
ATOM 2392 O O . ALA A 1 308 ? -18.548 -7.560 24.808 1.00 92.75 308 ALA A O 1
ATOM 2393 N N . PHE A 1 309 ? -19.659 -6.772 23.014 1.00 94.56 309 PHE A N 1
ATOM 2394 C CA . PHE A 1 309 ? -19.630 -5.367 23.417 1.00 94.56 309 PHE A CA 1
ATOM 2395 C C . PHE A 1 309 ? -21.034 -4.802 23.617 1.00 94.56 309 PHE A C 1
ATOM 2397 O O . PHE A 1 309 ? -21.933 -5.116 22.832 1.00 94.56 309 PHE A O 1
ATOM 2404 N N . PRO A 1 310 ? -21.243 -3.948 24.634 1.00 95.25 310 PRO A N 1
ATOM 2405 C CA . PRO A 1 310 ? -22.530 -3.299 24.818 1.00 95.25 310 PRO A CA 1
ATOM 2406 C C . PRO A 1 310 ? -22.773 -2.314 23.678 1.00 95.25 310 PRO A C 1
ATOM 2408 O O . PRO A 1 310 ? -21.963 -1.414 23.441 1.00 95.25 310 PRO A O 1
ATOM 2411 N N . ARG A 1 311 ? -23.906 -2.467 22.980 1.00 94.31 311 ARG A N 1
ATOM 2412 C CA . ARG A 1 311 ? -24.275 -1.602 21.845 1.00 94.31 311 ARG A CA 1
ATOM 2413 C C . ARG A 1 311 ? -24.304 -0.125 22.240 1.00 94.31 311 ARG A C 1
ATOM 2415 O O . ARG A 1 311 ? -23.775 0.700 21.511 1.00 94.31 311 ARG A O 1
ATOM 2422 N N . SER A 1 312 ? -24.792 0.189 23.441 1.00 95.19 312 SER A N 1
ATOM 2423 C CA . SER A 1 312 ? -24.822 1.551 24.003 1.00 95.19 312 SER A CA 1
ATOM 2424 C C . SER A 1 312 ? -23.443 2.199 24.199 1.00 95.19 312 SER A C 1
ATOM 2426 O O . SER A 1 312 ? -23.349 3.417 24.362 1.00 95.19 312 SER A O 1
ATOM 2428 N N . ARG A 1 313 ? -22.363 1.406 24.183 1.00 96.50 313 ARG A N 1
ATOM 2429 C CA . ARG A 1 313 ? -20.969 1.877 24.239 1.00 96.50 313 ARG A CA 1
ATOM 2430 C C . ARG A 1 313 ? -20.168 1.491 22.999 1.00 96.50 313 ARG A C 1
ATOM 2432 O O . ARG A 1 313 ? -18.941 1.530 23.031 1.00 96.50 313 ARG A O 1
ATOM 2439 N N . SER A 1 314 ? -20.848 1.115 21.924 1.00 97.38 314 SER A N 1
ATOM 2440 C CA . SER A 1 314 ? -20.232 0.808 20.640 1.00 97.38 314 SER A CA 1
ATOM 2441 C C . SER A 1 314 ? -20.437 1.975 19.681 1.00 97.38 314 SER A C 1
ATOM 2443 O O . SER A 1 314 ? -21.457 2.662 19.717 1.00 97.38 314 SER A O 1
ATOM 2445 N N . ALA A 1 315 ? -19.446 2.206 18.838 1.00 98.06 315 ALA A N 1
ATOM 2446 C CA . ALA A 1 315 ? -19.442 3.236 17.816 1.00 98.06 315 ALA A CA 1
ATOM 2447 C C . ALA A 1 315 ? -18.738 2.708 16.565 1.00 98.06 315 ALA A C 1
ATOM 2449 O O . ALA A 1 315 ? -17.962 1.747 16.633 1.00 98.06 315 ALA A O 1
ATOM 2450 N N . ALA A 1 316 ? -18.992 3.344 15.432 1.00 98.25 316 ALA A N 1
ATOM 2451 C CA . ALA A 1 316 ? -18.361 3.007 14.170 1.00 98.25 316 ALA A CA 1
ATOM 2452 C C . ALA A 1 316 ? -17.895 4.277 13.464 1.00 98.25 316 ALA A C 1
ATOM 2454 O O . ALA A 1 316 ? -18.578 5.298 13.510 1.00 98.25 316 ALA A O 1
ATOM 2455 N N . VAL A 1 317 ? -16.733 4.202 12.821 1.00 98.25 317 VAL A N 1
ATOM 2456 C CA . VAL A 1 317 ? -16.210 5.280 11.974 1.00 98.25 317 VAL A CA 1
ATOM 2457 C C . VAL A 1 317 ? -15.940 4.750 10.582 1.00 98.25 317 VAL A C 1
ATOM 2459 O O . VAL A 1 317 ? -15.523 3.602 10.420 1.00 98.25 317 VAL A O 1
ATOM 2462 N N . LEU A 1 318 ? -16.162 5.588 9.581 1.00 98.06 318 LEU A N 1
ATOM 2463 C CA . LEU A 1 318 ? -15.949 5.249 8.190 1.00 98.06 318 LEU A CA 1
ATOM 2464 C C . LEU A 1 318 ? -14.568 5.732 7.739 1.00 98.06 318 LEU A C 1
ATOM 2466 O O . LEU A 1 318 ? -14.313 6.930 7.639 1.00 98.06 318 LEU A O 1
ATOM 2470 N N . VAL A 1 319 ? -13.678 4.793 7.425 1.00 98.62 319 VAL A N 1
ATOM 2471 C CA . VAL A 1 319 ? -12.437 5.064 6.693 1.00 98.62 319 VAL A CA 1
ATOM 2472 C C . VAL A 1 319 ? -12.773 5.035 5.207 1.00 98.62 319 VAL A C 1
ATOM 2474 O O . VAL A 1 319 ? -12.692 3.997 4.550 1.00 98.62 319 VAL A O 1
ATOM 2477 N N . ALA A 1 320 ? -13.246 6.172 4.702 1.00 97.69 320 ALA A N 1
ATOM 2478 C CA . ALA A 1 320 ? -13.659 6.308 3.314 1.00 97.69 320 ALA A CA 1
ATOM 2479 C C . ALA A 1 320 ? -12.455 6.643 2.429 1.00 97.69 320 ALA A C 1
ATOM 2481 O O . ALA A 1 320 ? -11.941 7.764 2.460 1.00 97.69 320 ALA A O 1
ATOM 2482 N N . LEU A 1 321 ? -12.002 5.651 1.666 1.00 98.06 321 LEU A N 1
ATOM 2483 C CA . LEU A 1 321 ? -10.913 5.788 0.710 1.00 98.06 321 LEU A CA 1
ATOM 2484 C C . LEU A 1 321 ? -11.447 6.226 -0.649 1.00 98.06 321 LEU A C 1
ATOM 2486 O O . LEU A 1 321 ? -12.550 5.847 -1.035 1.00 98.06 321 LEU A O 1
ATOM 2490 N N . PHE A 1 322 ? -10.665 6.989 -1.398 1.00 95.69 322 PHE A N 1
ATOM 2491 C CA . PHE A 1 322 ? -10.965 7.322 -2.785 1.00 95.69 322 PHE A CA 1
ATOM 2492 C C . PHE A 1 322 ? -9.681 7.469 -3.596 1.00 95.69 322 PHE A C 1
ATOM 2494 O O . PHE A 1 322 ? -8.609 7.741 -3.052 1.00 95.69 322 PHE A O 1
ATOM 2501 N N . VAL A 1 323 ? -9.809 7.287 -4.906 1.00 93.81 323 VAL A N 1
ATOM 2502 C CA . VAL A 1 323 ? -8.690 7.352 -5.845 1.00 93.81 323 VAL A CA 1
ATOM 2503 C C . VAL A 1 323 ? -8.490 8.799 -6.294 1.00 93.81 323 VAL A C 1
ATOM 2505 O O . VAL A 1 323 ? -9.416 9.447 -6.790 1.00 93.81 323 VAL A O 1
ATOM 2508 N N . GLY A 1 324 ? -7.283 9.326 -6.096 1.00 89.69 324 GLY A N 1
ATOM 2509 C CA . GLY A 1 324 ? -6.890 10.652 -6.556 1.00 89.69 324 GLY A CA 1
ATOM 2510 C C . GLY A 1 324 ? -6.771 10.729 -8.082 1.00 89.69 324 GLY A C 1
ATOM 2511 O O . GLY A 1 324 ? -6.804 9.728 -8.793 1.00 89.69 324 GLY A O 1
ATOM 2512 N N . ARG A 1 325 ? -6.557 11.938 -8.619 1.00 84.31 325 ARG A N 1
ATOM 2513 C CA . ARG A 1 325 ? -6.339 12.131 -10.075 1.00 84.31 325 ARG A CA 1
ATOM 2514 C C . ARG A 1 325 ? -5.132 11.365 -10.602 1.00 84.31 325 ARG A C 1
ATOM 2516 O O . ARG A 1 325 ? -5.042 11.097 -11.792 1.00 84.31 325 ARG A O 1
ATOM 2523 N N . GLN A 1 326 ? -4.203 11.091 -9.700 1.00 82.75 326 GLN A N 1
ATOM 2524 C CA . GLN A 1 326 ? -2.981 10.375 -9.955 1.00 82.75 326 GLN A CA 1
ATOM 2525 C C . GLN A 1 326 ? -3.084 8.907 -9.484 1.00 82.75 326 GLN A C 1
ATOM 2527 O O . GLN A 1 326 ? -2.081 8.274 -9.232 1.00 82.75 326 GLN A O 1
ATOM 2532 N N . GLY A 1 327 ? -4.268 8.323 -9.309 1.00 87.19 327 GLY A N 1
ATOM 2533 C CA . GLY A 1 327 ? -4.365 6.919 -8.880 1.00 87.19 327 GLY A CA 1
ATOM 2534 C C . GLY A 1 327 ? -3.980 6.648 -7.415 1.00 87.19 327 GLY A C 1
ATOM 2535 O O . GLY A 1 327 ? -4.361 5.607 -6.890 1.00 87.19 327 GLY A O 1
ATOM 2536 N N . ASP A 1 328 ? -3.308 7.589 -6.748 1.00 89.12 328 ASP A N 1
ATOM 2537 C CA . ASP A 1 328 ? -2.930 7.491 -5.336 1.00 89.12 328 ASP A CA 1
ATOM 2538 C C . ASP A 1 328 ? -4.167 7.406 -4.431 1.00 89.12 328 ASP A C 1
ATOM 2540 O O . ASP A 1 328 ? -5.202 8.036 -4.703 1.00 89.12 328 ASP A O 1
ATOM 2544 N N . LEU A 1 329 ? -4.067 6.664 -3.327 1.00 95.44 329 LEU A N 1
ATOM 2545 C CA . LEU A 1 329 ? -5.183 6.490 -2.400 1.00 95.44 329 LEU A CA 1
ATOM 2546 C C . LEU A 1 329 ? -5.213 7.579 -1.334 1.00 95.44 329 LEU A C 1
ATOM 2548 O O . LEU A 1 329 ? -4.266 7.789 -0.574 1.00 95.44 329 LEU A O 1
ATOM 2552 N N . TYR A 1 330 ? -6.369 8.221 -1.215 1.00 96.31 330 TYR A N 1
ATOM 2553 C CA . TYR A 1 330 ? -6.643 9.228 -0.201 1.00 96.31 330 TYR A CA 1
ATOM 2554 C C . TYR A 1 330 ? -7.702 8.740 0.775 1.00 96.31 330 TYR A C 1
ATOM 2556 O O . TYR A 1 330 ? -8.648 8.060 0.387 1.00 96.31 330 TYR A O 1
ATOM 2564 N N . VAL A 1 331 ? -7.585 9.158 2.034 1.00 97.56 331 VAL A N 1
ATOM 2565 C CA . VAL A 1 331 ? -8.649 9.032 3.030 1.00 97.56 331 VAL A CA 1
ATOM 2566 C C . VAL A 1 331 ? -9.401 10.351 3.182 1.00 97.56 331 VAL A C 1
ATOM 2568 O O . VAL A 1 331 ? -8.792 11.423 3.240 1.00 97.56 331 VAL A O 1
ATOM 2571 N N . LEU A 1 332 ? -10.730 10.276 3.245 1.00 95.94 332 LEU A N 1
ATOM 2572 C CA . LEU A 1 332 ? -11.596 11.407 3.557 1.00 95.94 332 LEU A CA 1
ATOM 2573 C C . LEU A 1 332 ? -11.599 11.685 5.066 1.00 95.94 332 LEU A C 1
ATOM 2575 O O . LEU A 1 332 ? -11.839 10.790 5.876 1.00 95.94 332 LEU A O 1
ATOM 2579 N N . LEU A 1 333 ? -11.373 12.944 5.434 1.00 96.31 333 LEU A N 1
ATOM 2580 C CA . LEU A 1 333 ? -11.352 13.426 6.810 1.00 96.31 333 LEU A CA 1
ATOM 2581 C C . LEU A 1 333 ? -12.271 14.635 6.966 1.00 96.31 333 LEU A C 1
ATOM 2583 O O . LEU A 1 333 ? -12.450 15.436 6.044 1.00 96.31 333 LEU A O 1
ATOM 2587 N N . SER A 1 334 ? -12.831 14.783 8.160 1.00 93.81 334 SER A N 1
ATOM 2588 C CA . SER A 1 334 ? -13.655 15.921 8.543 1.00 93.81 334 SER A CA 1
ATOM 2589 C C . SER A 1 334 ? -12.970 16.750 9.621 1.00 93.81 334 SER A C 1
ATOM 2591 O O . SER A 1 334 ? -12.281 16.231 10.502 1.00 93.81 334 SER A O 1
ATOM 2593 N N . ARG A 1 335 ? -13.179 18.066 9.566 1.00 92.88 335 ARG A N 1
ATOM 2594 C CA . ARG A 1 335 ? -12.974 18.953 10.708 1.00 92.88 335 ARG A CA 1
ATOM 2595 C C . ARG A 1 335 ? -14.304 19.075 11.437 1.00 92.88 335 ARG A C 1
ATOM 2597 O O . ARG A 1 335 ? -15.264 19.608 10.875 1.00 92.88 335 ARG A O 1
ATOM 2604 N N . ARG A 1 336 ? -14.352 18.618 12.686 1.00 88.44 336 ARG A N 1
ATOM 2605 C CA . ARG A 1 336 ? -15.546 18.725 13.535 1.00 88.44 336 ARG A CA 1
ATOM 2606 C C . ARG A 1 336 ? -15.939 20.185 13.742 1.00 88.44 336 ARG A C 1
ATOM 2608 O O . ARG A 1 336 ? -15.071 21.055 13.841 1.00 88.44 336 ARG A O 1
ATOM 2615 N N . SER A 1 337 ? -17.236 20.456 13.843 1.00 84.44 337 SER A N 1
ATOM 2616 C CA . SER A 1 337 ? -17.748 21.787 14.163 1.00 84.44 337 SER A CA 1
ATOM 2617 C C . SER A 1 337 ? -17.154 22.309 15.477 1.00 84.44 337 SER A C 1
ATOM 2619 O O . SER A 1 337 ? -16.896 21.559 16.425 1.00 84.44 337 SER A O 1
ATOM 2621 N N . SER A 1 338 ? -16.904 23.617 15.536 1.00 80.75 338 SER A N 1
ATOM 2622 C CA . SER A 1 338 ? -16.382 24.283 16.733 1.00 80.75 338 SER A CA 1
ATOM 2623 C C . SER A 1 338 ? -17.422 24.403 17.851 1.00 80.75 338 SER A C 1
ATOM 2625 O O . SER A 1 338 ? -17.048 24.659 18.993 1.00 80.75 338 SER A O 1
ATOM 2627 N N . THR A 1 339 ? -18.707 24.203 17.547 1.00 76.38 339 THR A N 1
ATOM 2628 C CA . THR A 1 339 ? -19.824 24.312 18.501 1.00 76.38 339 THR A CA 1
ATOM 2629 C C . THR A 1 339 ? -20.085 23.021 19.285 1.00 76.38 339 THR A C 1
ATOM 2631 O O . THR A 1 339 ? -20.897 23.009 20.213 1.00 76.38 339 THR A O 1
ATOM 2634 N N . LEU A 1 340 ? -19.390 21.929 18.952 1.00 77.12 340 LEU A N 1
ATOM 2635 C CA . LEU A 1 340 ? -19.568 20.633 19.600 1.00 77.12 340 LEU A CA 1
ATOM 2636 C C . LEU A 1 340 ? -19.039 20.619 21.040 1.00 77.12 340 LEU A C 1
ATOM 2638 O O . LEU A 1 340 ? -17.991 21.172 21.358 1.00 77.12 340 LEU A O 1
ATOM 2642 N N . ARG A 1 341 ? -19.736 19.899 21.927 1.00 71.88 341 ARG A N 1
ATOM 2643 C CA . ARG A 1 341 ? -19.363 19.793 23.353 1.00 71.88 341 ARG A CA 1
ATOM 2644 C C . ARG A 1 341 ? -18.063 19.023 23.599 1.00 71.88 341 ARG A C 1
ATOM 2646 O O . ARG A 1 341 ? -17.459 19.165 24.658 1.00 71.88 341 ARG A O 1
ATOM 2653 N N . THR A 1 342 ? -17.654 18.163 22.670 1.00 72.19 342 THR A N 1
ATOM 2654 C CA . THR A 1 342 ? -16.457 17.324 22.804 1.00 72.19 342 THR A CA 1
ATOM 2655 C C . THR A 1 342 ? -15.730 17.257 21.467 1.00 72.19 342 THR A C 1
ATOM 2657 O O . THR A 1 342 ? -16.374 17.143 20.423 1.00 72.19 342 THR A O 1
ATOM 2660 N N . TYR A 1 343 ? -14.395 17.322 21.514 1.00 76.06 343 TYR A N 1
ATOM 2661 C CA . TYR A 1 343 ? -13.518 17.254 20.336 1.00 76.06 343 TYR A CA 1
ATOM 2662 C C . TYR A 1 343 ? -13.809 18.351 19.291 1.00 76.06 343 TYR A C 1
ATOM 2664 O O . TYR A 1 343 ? -13.710 18.132 18.086 1.00 76.06 343 TYR A O 1
ATOM 2672 N N . ALA A 1 344 ? -14.213 19.542 19.746 1.00 77.81 344 ALA A N 1
ATOM 2673 C CA . ALA A 1 344 ? -14.537 20.673 18.879 1.00 77.81 344 ALA A CA 1
ATOM 2674 C C . ALA A 1 344 ? -13.344 21.073 17.993 1.00 77.81 344 ALA A C 1
ATOM 2676 O O . ALA A 1 344 ? -12.230 21.312 18.482 1.00 77.81 344 ALA A O 1
ATOM 2677 N N . GLY A 1 345 ? -13.576 21.171 16.682 1.00 83.25 345 GLY A N 1
ATOM 2678 C CA . GLY A 1 345 ? -12.537 21.511 15.708 1.00 83.25 345 GLY A CA 1
ATOM 2679 C C . GLY A 1 345 ? -11.495 20.419 15.445 1.00 83.25 345 GLY A C 1
ATOM 2680 O O . GLY A 1 345 ? -10.555 20.690 14.700 1.00 83.25 345 GLY A O 1
ATOM 2681 N N . ASP A 1 346 ? -11.611 19.237 16.061 1.00 88.69 346 ASP A N 1
ATOM 2682 C CA . ASP A 1 346 ? -10.671 18.132 15.851 1.00 88.69 346 ASP A CA 1
ATOM 2683 C C . ASP A 1 346 ? -10.836 17.509 14.463 1.00 88.69 346 ASP A C 1
ATOM 2685 O O . ASP A 1 346 ? -11.918 17.520 13.873 1.00 88.69 346 ASP A O 1
ATOM 2689 N N . THR A 1 347 ? -9.737 16.953 13.958 1.00 94.00 347 THR A N 1
ATOM 2690 C CA . THR A 1 347 ? -9.733 16.145 12.742 1.00 94.00 347 THR A CA 1
ATOM 2691 C C . THR A 1 347 ? -10.206 14.731 13.064 1.00 94.00 347 THR A C 1
ATOM 2693 O O . THR A 1 347 ? -9.621 14.042 13.907 1.00 94.00 347 THR A O 1
ATOM 2696 N N . SER A 1 348 ? -11.249 14.281 12.375 1.00 94.00 348 SER A N 1
ATOM 2697 C CA . SER A 1 348 ? -11.882 12.986 12.609 1.00 94.00 348 SER A CA 1
ATOM 2698 C C . SER A 1 348 ? -12.240 12.260 11.320 1.00 94.00 348 SER A C 1
ATOM 2700 O O . SER A 1 348 ? -12.329 12.846 10.243 1.00 94.00 348 SER A O 1
ATOM 2702 N N . LEU A 1 349 ? -12.465 10.959 11.464 1.00 97.12 349 LEU A N 1
ATOM 2703 C CA . LEU A 1 349 ? -13.208 10.165 10.493 1.00 97.12 349 LEU A CA 1
ATOM 2704 C C . LEU A 1 349 ? -14.711 10.376 10.730 1.00 97.12 349 LEU A C 1
ATOM 2706 O O . LEU A 1 349 ? -15.091 10.495 11.900 1.00 97.12 349 LEU A O 1
ATOM 2710 N N . PRO A 1 350 ? -15.553 10.391 9.679 1.00 95.75 350 PRO A N 1
ATOM 2711 C CA . PRO A 1 350 ? -17.000 10.424 9.851 1.00 95.75 350 PRO A CA 1
ATOM 2712 C C . PRO A 1 350 ? -17.477 9.229 10.672 1.00 95.75 350 PRO A C 1
ATOM 2714 O O . PRO A 1 350 ? -17.008 8.107 10.446 1.00 95.75 350 PRO A O 1
ATOM 2717 N N . GLY A 1 351 ? -18.384 9.436 11.619 1.00 95.56 351 GLY A N 1
ATOM 2718 C CA . GLY A 1 351 ? -18.848 8.340 12.462 1.00 95.56 351 GLY A CA 1
ATOM 2719 C C . GLY A 1 351 ? -19.381 8.735 13.828 1.00 95.56 351 GLY A C 1
ATOM 2720 O O . GLY A 1 351 ? -19.112 9.810 14.358 1.00 95.56 351 GLY A O 1
ATOM 2721 N N . GLY A 1 352 ? -20.042 7.772 14.461 1.00 95.44 352 GLY A N 1
ATOM 2722 C CA . GLY A 1 352 ? -20.746 7.990 15.713 1.00 95.44 352 GLY A CA 1
ATOM 2723 C C . GLY A 1 352 ? -21.189 6.699 16.384 1.00 95.44 352 GLY A C 1
ATOM 2724 O O . GLY A 1 352 ? -20.635 5.618 16.157 1.00 95.44 352 GLY A O 1
ATOM 2725 N N . LYS A 1 353 ? -22.136 6.829 17.313 1.00 97.25 353 LYS A N 1
ATOM 2726 C CA . LYS A 1 353 ? -22.577 5.723 18.173 1.00 97.25 353 LYS A CA 1
ATOM 2727 C C . LYS A 1 353 ? -23.511 4.789 17.415 1.00 97.25 353 LYS A C 1
ATOM 2729 O O . LYS A 1 353 ? -24.238 5.205 16.526 1.00 97.25 353 LYS A O 1
ATOM 2734 N N . VAL A 1 354 ? -23.520 3.525 17.826 1.00 97.75 354 VAL A N 1
ATOM 2735 C CA . VAL A 1 354 ? -24.495 2.552 17.326 1.00 97.75 354 VAL A CA 1
ATOM 2736 C C . VAL A 1 354 ? -25.897 2.966 17.764 1.00 97.75 354 VAL A C 1
ATOM 2738 O O . VAL A 1 354 ? -26.160 3.102 18.962 1.00 97.75 354 VAL A O 1
ATOM 2741 N N . ASP A 1 355 ? -26.795 3.097 16.795 1.00 96.19 355 ASP A N 1
ATOM 2742 C CA . ASP A 1 355 ? -28.219 3.306 17.019 1.00 96.19 355 ASP A CA 1
ATOM 2743 C C . ASP A 1 355 ? -28.935 1.951 17.233 1.00 96.19 355 ASP A C 1
ATOM 2745 O O . ASP A 1 355 ? -28.477 0.916 16.718 1.00 96.19 355 ASP A O 1
ATOM 2749 N N . PRO A 1 356 ? -30.028 1.881 18.018 1.00 93.00 356 PRO A N 1
ATOM 2750 C CA . PRO A 1 356 ? -30.848 0.675 18.128 1.00 93.00 356 PRO A CA 1
ATOM 2751 C C . PRO A 1 356 ? -31.340 0.103 16.788 1.00 93.00 356 PRO A C 1
ATOM 2753 O O . PRO A 1 356 ? -31.440 -1.119 16.669 1.00 93.00 356 PRO A O 1
ATOM 2756 N N . GLU A 1 357 ? -31.611 0.947 15.790 1.00 93.75 357 GLU A N 1
ATOM 2757 C CA . GLU A 1 357 ? -32.101 0.543 14.465 1.00 93.75 357 GLU A CA 1
ATOM 2758 C C . GLU A 1 357 ? -30.992 0.015 13.538 1.00 93.75 357 GLU A C 1
ATOM 2760 O O . GLU A 1 357 ? -31.274 -0.663 12.542 1.00 93.75 357 GLU A O 1
ATOM 2765 N N . ASP A 1 358 ? -29.720 0.265 13.872 1.00 96.38 358 ASP A N 1
ATOM 2766 C CA . ASP A 1 358 ? -28.588 -0.196 13.071 1.00 96.38 358 ASP A CA 1
ATOM 2767 C C . ASP A 1 358 ? -28.512 -1.734 13.083 1.00 96.38 358 ASP A C 1
ATOM 2769 O O . ASP A 1 358 ? -28.508 -2.391 14.130 1.00 96.38 358 ASP A O 1
ATOM 2773 N N . ARG A 1 359 ? -28.425 -2.353 11.903 1.00 95.38 359 ARG A N 1
ATOM 2774 C CA . ARG A 1 359 ? -28.382 -3.824 11.785 1.00 95.38 359 ARG A CA 1
ATOM 2775 C C . ARG A 1 359 ? -26.969 -4.375 11.944 1.00 95.38 359 ARG A C 1
ATOM 2777 O O . ARG A 1 359 ? -26.795 -5.537 12.307 1.00 95.38 359 ARG A O 1
ATOM 2784 N N . SER A 1 360 ? -25.966 -3.547 11.675 1.00 96.19 360 SER A N 1
ATOM 2785 C CA . SER A 1 360 ? -24.553 -3.898 11.729 1.00 96.19 360 SER A CA 1
ATOM 2786 C C . SER A 1 360 ? -23.690 -2.664 12.002 1.00 96.19 360 SER A C 1
ATOM 2788 O O . SER A 1 360 ? -24.142 -1.533 11.848 1.00 96.19 360 SER A O 1
ATOM 2790 N N . ILE A 1 361 ? -22.424 -2.888 12.363 1.00 96.81 361 ILE A N 1
ATOM 2791 C CA . ILE A 1 361 ? -21.422 -1.820 12.518 1.00 96.81 361 ILE A CA 1
ATOM 2792 C C . ILE A 1 361 ? -21.171 -1.077 11.197 1.00 96.81 361 ILE A C 1
ATOM 2794 O O . ILE A 1 361 ? -20.945 0.131 11.207 1.00 96.81 361 ILE A O 1
ATOM 2798 N N . GLU A 1 362 ? -21.246 -1.775 10.059 1.00 97.69 362 GLU A N 1
ATOM 2799 C CA . GLU A 1 362 ? -21.189 -1.138 8.739 1.00 97.69 362 GLU A CA 1
ATOM 2800 C C . GLU A 1 362 ? -22.372 -0.184 8.543 1.00 97.69 362 GLU A C 1
ATOM 2802 O O . GLU A 1 362 ? -22.178 0.942 8.087 1.00 97.69 362 GLU A O 1
ATOM 2807 N N . ASP A 1 363 ? -23.586 -0.604 8.912 1.00 97.81 363 ASP A N 1
ATOM 2808 C CA . ASP A 1 363 ? -24.771 0.245 8.775 1.00 97.81 363 ASP A CA 1
ATOM 2809 C C . ASP A 1 363 ? -24.684 1.490 9.667 1.00 97.81 363 ASP A C 1
ATOM 2811 O O . ASP A 1 363 ? -25.031 2.568 9.185 1.00 97.81 363 ASP A O 1
ATOM 2815 N N . THR A 1 364 ? -24.135 1.370 10.885 1.00 98.19 364 THR A N 1
ATOM 2816 C CA . THR A 1 364 ? -23.820 2.522 11.749 1.00 98.19 364 THR A CA 1
ATOM 2817 C C . THR A 1 364 ? -22.863 3.486 11.050 1.00 98.19 364 THR A C 1
ATOM 2819 O O . THR A 1 364 ? -23.186 4.658 10.893 1.00 98.19 364 THR A O 1
ATOM 2822 N N . ALA A 1 365 ? -21.708 3.010 10.567 1.00 98.00 365 ALA A N 1
ATOM 2823 C CA . ALA A 1 365 ? -20.718 3.881 9.924 1.00 98.00 365 ALA A CA 1
ATOM 2824 C C . ALA A 1 365 ? -21.277 4.569 8.666 1.00 98.00 365 ALA A C 1
ATOM 2826 O O . ALA A 1 365 ? -20.993 5.739 8.416 1.00 98.00 365 ALA A O 1
ATOM 2827 N N . ARG A 1 366 ? -22.094 3.857 7.877 1.00 97.56 366 ARG A N 1
ATOM 2828 C CA . ARG A 1 366 ? -22.750 4.407 6.682 1.00 97.56 366 ARG A CA 1
ATOM 2829 C C . ARG A 1 366 ? -23.838 5.421 7.015 1.00 97.56 366 ARG A C 1
ATOM 2831 O O . ARG A 1 366 ? -23.979 6.386 6.273 1.00 97.56 366 ARG A O 1
ATOM 2838 N N . ARG A 1 367 ? -24.633 5.189 8.066 1.00 97.19 367 ARG A N 1
ATOM 2839 C CA . ARG A 1 367 ? -25.656 6.139 8.524 1.00 97.19 367 ARG A CA 1
ATOM 2840 C C . ARG A 1 367 ? -24.994 7.440 8.965 1.00 97.19 367 ARG A C 1
ATOM 2842 O O . ARG A 1 367 ? -25.320 8.484 8.418 1.00 97.19 367 ARG A O 1
ATOM 2849 N N . GLU A 1 368 ? -24.007 7.346 9.847 1.00 97.12 368 GLU A N 1
ATOM 2850 C CA . GLU A 1 368 ? -23.276 8.504 10.369 1.00 97.12 368 GLU A CA 1
ATOM 2851 C C . GLU A 1 368 ? -22.567 9.277 9.247 1.00 97.12 368 GLU A C 1
ATOM 2853 O O . GLU A 1 368 ? -22.703 10.488 9.146 1.00 97.12 368 GLU A O 1
ATOM 2858 N N . ALA A 1 369 ? -21.886 8.597 8.316 1.00 95.81 369 ALA A N 1
ATOM 2859 C CA . ALA A 1 369 ? -21.264 9.279 7.178 1.00 95.81 369 ALA A CA 1
ATOM 2860 C C . ALA A 1 369 ? -22.285 9.924 6.218 1.00 95.81 369 ALA A C 1
ATOM 2862 O O . ALA A 1 369 ? -21.988 10.932 5.575 1.00 95.81 369 ALA A O 1
ATOM 2863 N N . PHE A 1 370 ? -23.488 9.363 6.094 1.00 95.44 370 PHE A N 1
ATOM 2864 C CA . PHE A 1 370 ? -24.560 9.995 5.329 1.00 95.44 370 PHE A CA 1
ATOM 2865 C C . PHE A 1 370 ? -25.093 11.246 6.038 1.00 95.44 370 PHE A C 1
ATOM 2867 O O . PHE A 1 370 ? -25.291 12.266 5.387 1.00 95.44 370 PHE A O 1
ATOM 2874 N N . GLU A 1 371 ? -25.286 11.182 7.354 1.00 94.75 371 GLU A N 1
ATOM 2875 C CA . GLU A 1 371 ? -25.789 12.288 8.176 1.00 94.75 371 GLU A CA 1
ATOM 2876 C C . GLU A 1 371 ? -24.773 13.436 8.284 1.00 94.75 371 GLU A C 1
ATOM 2878 O O . GLU A 1 371 ? -25.126 14.588 8.046 1.00 94.75 371 GLU A O 1
ATOM 2883 N N . GLU A 1 372 ? -23.503 13.132 8.564 1.00 94.31 372 GLU A N 1
ATOM 2884 C CA . GLU A 1 372 ? -22.459 14.138 8.788 1.00 94.31 372 GLU A CA 1
ATOM 2885 C C . GLU A 1 372 ? -21.960 14.778 7.482 1.00 94.31 372 GLU A C 1
ATOM 2887 O O . GLU A 1 372 ? -21.704 15.986 7.425 1.00 94.31 372 GLU A O 1
ATOM 2892 N N . VAL A 1 373 ? -21.760 13.966 6.434 1.00 92.69 373 VAL A N 1
ATOM 2893 C CA . VAL A 1 373 ? -21.031 14.384 5.220 1.00 92.69 373 VAL A CA 1
ATOM 2894 C C . VAL A 1 373 ? -21.765 14.073 3.912 1.00 92.69 373 VAL A C 1
ATOM 2896 O O . VAL A 1 373 ? -21.233 14.330 2.829 1.00 92.69 373 VAL A O 1
ATOM 2899 N N . GLY A 1 374 ? -22.986 13.536 3.971 1.00 92.50 374 GLY A N 1
ATOM 2900 C CA . GLY A 1 374 ? -23.803 13.262 2.787 1.00 92.50 374 GLY A CA 1
ATOM 2901 C C . GLY A 1 374 ? -23.284 12.110 1.926 1.00 92.50 374 GLY A C 1
ATOM 2902 O O . GLY A 1 374 ? -23.631 12.022 0.747 1.00 92.50 374 GLY A O 1
ATOM 2903 N N . LEU A 1 375 ? -22.428 11.236 2.470 1.00 92.94 375 LEU A N 1
ATOM 2904 C CA . LEU A 1 375 ? -21.883 10.112 1.711 1.00 92.94 375 LEU A CA 1
ATOM 2905 C C . LEU A 1 375 ? -22.992 9.075 1.430 1.00 92.94 375 LEU A C 1
ATOM 2907 O O . LEU A 1 375 ? -23.630 8.610 2.375 1.00 92.94 375 LEU A O 1
ATOM 2911 N N . PRO A 1 376 ? -23.240 8.664 0.170 1.00 89.88 376 PRO A N 1
ATOM 2912 C CA . PRO A 1 376 ? -24.299 7.721 -0.156 1.00 89.88 376 PRO A CA 1
ATOM 2913 C C . PRO A 1 376 ? -24.148 6.391 0.581 1.00 89.88 376 PRO A C 1
ATOM 2915 O O . PRO A 1 376 ? -23.078 5.785 0.621 1.00 89.88 376 PRO A O 1
ATOM 2918 N N . ARG A 1 377 ? -25.275 5.876 1.080 1.00 92.00 377 ARG A N 1
ATOM 2919 C CA . ARG A 1 377 ? -25.358 4.537 1.688 1.00 92.00 377 ARG A CA 1
ATOM 2920 C C . ARG A 1 377 ? -25.348 3.406 0.652 1.00 92.00 377 ARG A C 1
ATOM 2922 O O . ARG A 1 377 ? -25.330 2.236 1.031 1.00 92.00 377 ARG A O 1
ATOM 2929 N N . ASP A 1 378 ? -25.371 3.754 -0.634 1.00 91.75 378 ASP A N 1
ATOM 2930 C CA . ASP A 1 378 ? -25.341 2.823 -1.756 1.00 91.75 378 ASP A CA 1
ATOM 2931 C C . ASP A 1 378 ? -24.028 2.024 -1.775 1.00 91.75 378 ASP A C 1
ATOM 2933 O O . ASP A 1 378 ? -22.933 2.567 -1.946 1.00 91.75 378 ASP A O 1
ATOM 2937 N N . ARG A 1 379 ? -24.153 0.707 -1.605 1.00 94.88 379 ARG A N 1
ATOM 2938 C CA . ARG A 1 379 ? -23.024 -0.222 -1.520 1.00 94.88 379 ARG A CA 1
ATOM 2939 C C . ARG A 1 379 ? -22.353 -0.469 -2.871 1.00 94.88 379 ARG A C 1
ATOM 2941 O O . ARG A 1 379 ? -21.225 -0.944 -2.870 1.00 94.88 379 ARG A O 1
ATOM 2948 N N . THR A 1 380 ? -22.987 -0.151 -4.002 1.00 92.81 380 THR A N 1
ATOM 2949 C CA . THR A 1 380 ? -22.324 -0.253 -5.314 1.00 92.81 380 THR A CA 1
ATOM 2950 C C . THR A 1 380 ? -21.431 0.954 -5.577 1.00 92.81 380 THR A C 1
ATOM 2952 O O . THR A 1 380 ? -20.379 0.819 -6.193 1.00 92.81 380 THR A O 1
ATOM 2955 N N . LYS A 1 381 ? -21.826 2.133 -5.082 1.00 92.50 381 LYS A N 1
ATOM 2956 C CA . LYS A 1 381 ? -21.048 3.379 -5.189 1.00 92.50 381 LYS A CA 1
ATOM 2957 C C . LYS A 1 381 ? -19.945 3.483 -4.145 1.00 92.50 381 LYS A C 1
ATOM 2959 O O . LYS A 1 381 ? -18.910 4.094 -4.399 1.00 92.50 381 LYS A O 1
ATOM 2964 N N . VAL A 1 382 ? -20.193 2.917 -2.966 1.00 95.19 382 VAL A N 1
ATOM 2965 C CA . VAL A 1 382 ? -19.276 2.941 -1.827 1.00 95.19 382 VAL A CA 1
ATOM 2966 C C . VAL A 1 382 ? -19.115 1.516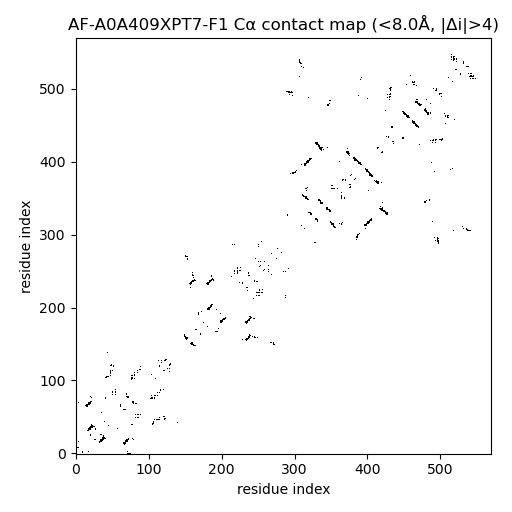 -1.274 1.00 95.19 382 VAL A C 1
ATOM 2968 O O . VAL A 1 382 ? -19.619 1.220 -0.181 1.00 95.19 382 VAL A O 1
ATOM 2971 N N . PRO A 1 383 ? -18.509 0.577 -2.028 1.00 96.88 383 PRO A N 1
ATOM 2972 C CA . PRO A 1 383 ? -18.317 -0.801 -1.581 1.00 96.88 383 PRO A CA 1
ATOM 2973 C C . PRO A 1 383 ? -17.490 -0.908 -0.299 1.00 96.88 383 PRO A C 1
ATOM 2975 O O . PRO A 1 383 ? -16.549 -0.149 -0.062 1.00 96.88 383 PRO A O 1
ATOM 2978 N N . LEU A 1 384 ? -17.854 -1.889 0.528 1.00 98.25 384 LEU A N 1
ATOM 2979 C CA . LEU A 1 384 ? -17.077 -2.288 1.698 1.00 98.25 384 LEU A CA 1
ATOM 2980 C C . LEU A 1 384 ? -15.797 -3.000 1.248 1.00 98.25 384 LEU A C 1
ATOM 2982 O O . LEU A 1 384 ? -15.872 -3.955 0.478 1.00 98.25 384 LEU A O 1
ATOM 2986 N N . LEU A 1 385 ? -14.650 -2.573 1.778 1.00 98.38 385 LEU A N 1
ATOM 2987 C CA . LEU A 1 385 ? -13.395 -3.314 1.658 1.00 98.38 385 LEU A CA 1
ATOM 2988 C C . LEU A 1 385 ? -13.249 -4.281 2.835 1.00 98.38 385 LEU A C 1
ATOM 2990 O O . LEU A 1 385 ? -13.175 -5.492 2.643 1.00 98.38 385 LEU A O 1
ATOM 2994 N N . CYS A 1 386 ? -13.271 -3.759 4.064 1.00 98.50 386 CYS A N 1
ATOM 2995 C CA . CYS A 1 386 ? -13.200 -4.571 5.276 1.00 98.50 386 CYS A CA 1
ATOM 2996 C C . CYS A 1 386 ? -13.674 -3.818 6.524 1.00 98.50 386 CYS A C 1
ATOM 2998 O O . CYS A 1 386 ? -13.940 -2.617 6.506 1.00 98.50 386 CYS A O 1
ATOM 3000 N N . ILE A 1 387 ? -13.769 -4.551 7.633 1.00 98.44 387 ILE A N 1
ATOM 3001 C CA . ILE A 1 387 ? -13.999 -4.015 8.976 1.00 98.44 387 ILE A CA 1
ATOM 3002 C C . ILE A 1 387 ? -12.761 -4.356 9.806 1.00 98.44 387 ILE A C 1
ATOM 3004 O O . ILE A 1 387 ? -12.345 -5.519 9.834 1.00 98.44 387 ILE A O 1
ATOM 3008 N N . LEU A 1 388 ? -12.164 -3.350 10.446 1.00 98.06 388 LEU A N 1
ATOM 3009 C CA . LEU A 1 388 ? -10.972 -3.521 11.278 1.00 98.06 388 LEU A CA 1
ATOM 3010 C C . LEU A 1 388 ? -11.331 -3.950 12.702 1.00 98.06 388 LEU A C 1
ATOM 3012 O O . LEU A 1 388 ? -12.488 -3.900 13.124 1.00 98.06 388 LEU A O 1
ATOM 3016 N N . GLU A 1 389 ? -10.321 -4.361 13.464 1.00 95.75 389 GLU A N 1
ATOM 3017 C CA . GLU A 1 389 ? -10.473 -4.612 14.890 1.00 95.75 389 GLU A CA 1
ATOM 3018 C C . GLU A 1 389 ? -10.926 -3.348 15.655 1.00 95.75 389 GLU A C 1
ATOM 3020 O O . GLU A 1 389 ? -10.593 -2.219 15.283 1.00 95.75 389 GLU A O 1
ATOM 3025 N N . PRO A 1 390 ? -11.687 -3.513 16.747 1.00 96.44 390 PRO A N 1
ATOM 3026 C CA . PRO A 1 390 ? -12.178 -2.404 17.555 1.00 96.44 390 PRO A CA 1
ATOM 3027 C C . PRO A 1 390 ? -11.056 -1.711 18.340 1.00 96.44 390 PRO A C 1
ATOM 3029 O O . PRO A 1 390 ? -10.122 -2.342 18.842 1.00 96.44 390 PRO A O 1
ATOM 3032 N N . PHE A 1 391 ? -11.215 -0.407 18.553 1.00 94.94 391 PHE A N 1
ATOM 3033 C CA . PHE A 1 391 ? -10.324 0.418 19.361 1.00 94.94 391 PHE A CA 1
ATOM 3034 C C . PHE A 1 391 ? -11.065 1.041 20.547 1.00 94.94 391 PHE A C 1
ATOM 3036 O O . PHE A 1 391 ? -12.231 1.422 20.459 1.00 94.94 391 PHE A O 1
ATOM 3043 N N . LEU A 1 392 ? -10.368 1.192 21.673 1.00 93.38 392 LEU A N 1
ATOM 3044 C CA . LEU A 1 392 ? -10.919 1.835 22.864 1.00 93.38 392 LEU A CA 1
ATOM 3045 C C . LEU A 1 392 ? -10.763 3.361 22.800 1.00 93.38 392 LEU A C 1
ATOM 3047 O O . LEU A 1 392 ? -9.643 3.876 22.801 1.00 93.38 392 LEU A O 1
ATOM 3051 N N . ALA A 1 393 ? -11.884 4.073 22.867 1.00 90.88 393 ALA A N 1
ATOM 3052 C CA . ALA A 1 393 ? -11.989 5.527 22.834 1.00 90.88 393 ALA A CA 1
ATOM 3053 C C . ALA A 1 393 ? -12.663 6.053 24.109 1.00 90.88 393 ALA A C 1
ATOM 3055 O O . ALA A 1 393 ? -13.872 6.236 24.124 1.00 90.88 393 ALA A O 1
ATOM 3056 N N . ALA A 1 394 ? -11.908 6.291 25.187 1.00 85.88 394 ALA A N 1
ATOM 3057 C CA . ALA A 1 394 ? -12.429 6.766 26.483 1.00 85.88 394 ALA A CA 1
ATOM 3058 C C . ALA A 1 394 ? -13.655 5.979 27.023 1.00 85.88 394 ALA A C 1
ATOM 3060 O O . ALA A 1 394 ? -13.491 5.052 27.814 1.00 85.88 394 ALA A O 1
ATOM 3061 N N . GLU A 1 395 ? -14.875 6.307 26.606 1.00 90.94 395 GLU A N 1
ATOM 3062 C CA . GLU A 1 395 ? -16.115 5.625 27.003 1.00 90.94 395 GLU A CA 1
ATOM 3063 C C . GLU A 1 395 ? -16.791 4.819 25.885 1.00 90.94 395 GLU A C 1
ATOM 3065 O O . GLU A 1 395 ? -17.898 4.321 26.075 1.00 90.94 395 GLU A O 1
ATOM 3070 N N . LEU A 1 396 ? -16.153 4.695 24.722 1.00 95.12 396 LEU A N 1
ATOM 3071 C CA . LEU A 1 396 ? -16.675 3.985 23.560 1.00 95.12 396 LEU A CA 1
ATOM 3072 C C . LEU A 1 396 ? -15.683 2.942 23.046 1.00 95.12 396 LEU A C 1
ATOM 3074 O O . LEU A 1 396 ? -14.468 3.075 23.199 1.00 95.12 396 LEU A O 1
ATOM 3078 N N . ILE A 1 397 ? -16.220 1.904 22.419 1.00 96.88 397 ILE A N 1
ATOM 3079 C CA . ILE A 1 397 ? -15.489 0.941 21.602 1.00 96.88 397 ILE A CA 1
ATOM 3080 C C . ILE A 1 397 ? -15.816 1.277 20.151 1.00 96.88 397 ILE A C 1
ATOM 3082 O O . ILE A 1 397 ? -16.954 1.120 19.715 1.00 96.88 397 ILE A O 1
ATOM 3086 N N . VAL A 1 398 ? -14.829 1.798 19.430 1.00 97.81 398 VAL A N 1
ATOM 3087 C CA . VAL A 1 398 ? -14.991 2.330 18.078 1.00 97.81 398 VAL A CA 1
ATOM 3088 C C . VAL A 1 398 ? -14.440 1.326 17.078 1.00 97.81 398 VAL A C 1
ATOM 3090 O O . VAL A 1 398 ? -13.282 0.927 17.185 1.00 97.81 398 VAL A O 1
ATOM 3093 N N . THR A 1 399 ? -15.252 0.933 16.103 1.00 98.06 399 THR A N 1
ATOM 3094 C CA . THR A 1 399 ? -14.859 -0.025 15.063 1.00 98.06 399 THR A CA 1
ATOM 3095 C C . THR A 1 399 ? -14.699 0.691 13.719 1.00 98.06 399 THR A C 1
ATOM 3097 O O . THR A 1 399 ? -15.677 1.263 13.231 1.00 98.06 399 THR A O 1
ATOM 3100 N N . PRO A 1 400 ? -13.499 0.693 13.111 1.00 98.50 400 PRO A N 1
ATOM 3101 C CA . PRO A 1 400 ? -13.295 1.269 11.786 1.00 98.50 400 PRO A CA 1
ATOM 3102 C C . PRO A 1 400 ? -13.888 0.382 10.688 1.00 98.50 400 PRO A C 1
ATOM 3104 O O . PRO A 1 400 ? -13.629 -0.821 10.631 1.00 98.50 400 PRO A O 1
ATOM 3107 N N . VAL A 1 401 ? -14.648 0.997 9.789 1.00 98.75 401 VAL A N 1
ATOM 3108 C CA . VAL A 1 401 ? -15.237 0.375 8.601 1.00 98.75 401 VAL A CA 1
ATOM 3109 C C . VAL A 1 401 ? -14.583 1.006 7.380 1.00 98.75 401 VAL A C 1
ATOM 3111 O O . VAL A 1 401 ? -14.714 2.208 7.166 1.00 98.75 401 VAL A O 1
ATOM 3114 N N . VAL A 1 402 ? -13.857 0.216 6.593 1.00 98.81 402 VAL A N 1
ATOM 3115 C CA . VAL A 1 402 ? -13.091 0.703 5.441 1.00 98.81 402 VAL A CA 1
ATOM 3116 C C . VAL A 1 402 ? -13.903 0.502 4.170 1.00 98.81 402 VAL A C 1
ATOM 3118 O O . VAL A 1 402 ? -14.317 -0.616 3.857 1.00 98.81 402 VAL A O 1
ATOM 3121 N N . VAL A 1 403 ? -14.116 1.578 3.420 1.00 98.31 403 VAL A N 1
ATOM 3122 C CA . VAL A 1 403 ? -14.868 1.566 2.159 1.00 98.31 403 VAL A CA 1
ATOM 3123 C C . VAL A 1 403 ? -14.083 2.262 1.058 1.00 98.31 403 VAL A C 1
ATOM 3125 O O . VAL A 1 403 ? -13.225 3.095 1.342 1.00 98.31 403 VAL A O 1
ATOM 3128 N N . LEU A 1 404 ? -14.407 1.952 -0.195 1.00 97.69 404 LEU A N 1
ATOM 3129 C CA . LEU A 1 404 ? -13.870 2.646 -1.363 1.00 97.69 404 LEU A CA 1
ATOM 3130 C C . LEU A 1 404 ? -14.981 3.448 -2.035 1.00 97.69 404 LEU A C 1
ATOM 3132 O O . LEU A 1 404 ? -16.010 2.888 -2.388 1.00 97.69 404 LEU A O 1
ATOM 3136 N N . ILE A 1 405 ? -14.785 4.746 -2.224 1.00 96.00 405 ILE A N 1
ATOM 3137 C CA . ILE A 1 405 ? -15.682 5.606 -2.992 1.00 96.00 405 ILE A CA 1
ATOM 3138 C C . ILE A 1 405 ? -15.332 5.438 -4.472 1.00 96.00 405 ILE A C 1
ATOM 3140 O O . ILE A 1 405 ? -14.250 5.833 -4.906 1.00 96.00 405 ILE A O 1
ATOM 3144 N N . LEU A 1 406 ? -16.260 4.866 -5.239 1.00 92.25 406 LEU A N 1
ATOM 3145 C CA . LEU A 1 406 ? -16.139 4.691 -6.689 1.00 92.25 406 LEU A CA 1
ATOM 3146 C C . LEU A 1 406 ? -16.884 5.767 -7.487 1.00 92.25 406 LEU A C 1
ATOM 3148 O O . LEU A 1 406 ? -16.645 5.903 -8.679 1.00 92.25 406 LEU A O 1
ATOM 3152 N N . ASP A 1 407 ? -17.797 6.518 -6.863 1.00 85.56 407 ASP A N 1
ATOM 3153 C CA . ASP A 1 407 ? -18.578 7.552 -7.549 1.00 85.56 407 ASP A CA 1
ATOM 3154 C C . ASP A 1 407 ? -17.821 8.889 -7.606 1.00 85.56 407 ASP A C 1
ATOM 3156 O O . ASP A 1 407 ? -17.808 9.671 -6.655 1.00 85.56 407 ASP A O 1
ATOM 3160 N N . ASN A 1 408 ? -17.222 9.173 -8.761 1.00 79.06 408 ASN A N 1
ATOM 3161 C CA . ASN A 1 408 ? -16.458 10.390 -9.045 1.00 79.06 408 ASN A CA 1
ATOM 3162 C C . ASN A 1 408 ? -17.348 11.646 -9.155 1.00 79.06 408 ASN A C 1
ATOM 3164 O O . ASN A 1 408 ? -16.830 12.757 -9.270 1.00 79.06 408 ASN A O 1
ATOM 3168 N N . THR A 1 409 ? -18.677 11.489 -9.177 1.00 81.62 409 THR A N 1
ATOM 3169 C CA . THR A 1 409 ? -19.646 12.595 -9.279 1.00 81.62 409 THR A CA 1
ATOM 3170 C C . THR A 1 409 ? -20.170 13.053 -7.921 1.00 81.62 409 THR A C 1
ATOM 3172 O O . THR A 1 409 ? -20.912 14.037 -7.833 1.00 81.62 409 THR A O 1
ATOM 3175 N N . LEU A 1 410 ? -19.774 12.353 -6.858 1.00 79.81 410 LEU A N 1
ATOM 3176 C CA . LEU A 1 410 ? -20.236 12.575 -5.502 1.00 79.81 410 LEU A CA 1
ATOM 3177 C C . LEU A 1 410 ? -19.884 13.988 -5.027 1.00 79.81 410 LEU A C 1
ATOM 3179 O O . LEU A 1 410 ? -18.728 14.410 -5.029 1.00 79.81 410 LEU A O 1
ATOM 3183 N N . ARG A 1 411 ? -20.911 14.717 -4.584 1.00 82.38 411 ARG A N 1
ATOM 3184 C CA . ARG A 1 411 ? -20.777 16.021 -3.934 1.00 82.38 411 ARG A CA 1
ATOM 3185 C C . ARG A 1 411 ? -21.213 15.878 -2.478 1.00 82.38 411 ARG A C 1
ATOM 3187 O O . ARG A 1 411 ? -22.416 15.763 -2.247 1.00 82.38 411 ARG A O 1
ATOM 3194 N N . PRO A 1 412 ? -20.272 15.848 -1.519 1.00 83.62 412 PRO A N 1
ATOM 3195 C CA . PRO A 1 412 ? -20.609 15.747 -0.106 1.00 83.62 412 PRO A CA 1
ATOM 3196 C C . PRO A 1 412 ? -21.513 16.905 0.324 1.00 83.62 412 PRO A C 1
ATOM 3198 O O . PRO A 1 412 ? -21.286 18.051 -0.073 1.00 83.62 412 PRO A O 1
ATOM 3201 N N . ILE A 1 413 ? -22.522 16.607 1.139 1.00 88.94 413 ILE A N 1
ATOM 3202 C CA . ILE A 1 413 ? -23.426 17.599 1.729 1.00 88.94 413 ILE A CA 1
ATOM 3203 C C . ILE A 1 413 ? -23.160 17.579 3.227 1.00 88.94 413 ILE A C 1
ATOM 3205 O O . ILE A 1 413 ? -23.433 16.581 3.884 1.00 88.94 413 ILE A O 1
ATOM 3209 N N . LEU A 1 414 ? -22.579 18.656 3.750 1.00 92.44 414 LEU A N 1
ATOM 3210 C CA . LEU A 1 414 ? -22.142 18.699 5.144 1.00 92.44 414 LEU A CA 1
ATOM 3211 C C . LEU A 1 414 ? -23.290 19.101 6.059 1.00 92.44 414 LEU A C 1
ATOM 3213 O O . LEU A 1 414 ? -23.960 20.105 5.808 1.00 92.44 414 LEU A O 1
ATOM 3217 N N . ASN A 1 415 ? -23.440 18.379 7.163 1.00 92.38 415 ASN A N 1
ATOM 3218 C CA . ASN A 1 415 ? -24.195 18.869 8.300 1.00 92.38 415 ASN A CA 1
ATOM 3219 C C . ASN A 1 415 ? -23.331 19.870 9.083 1.00 92.38 415 ASN A C 1
ATOM 3221 O O . ASN A 1 415 ? -22.436 19.477 9.830 1.00 92.38 415 ASN A O 1
ATOM 3225 N N . GLY A 1 416 ? -23.596 21.168 8.910 1.00 87.19 416 GLY A N 1
ATOM 3226 C CA . GLY A 1 416 ? -22.805 22.245 9.518 1.00 87.19 416 GLY A CA 1
ATOM 3227 C C . GLY A 1 416 ? -22.775 22.238 11.052 1.00 87.19 416 GLY A C 1
ATOM 3228 O O . GLY A 1 416 ? -21.839 22.781 11.644 1.00 87.19 416 GLY A O 1
ATOM 3229 N N . ASP A 1 417 ? -23.751 21.596 11.700 1.00 86.56 417 ASP A N 1
ATOM 3230 C CA . ASP A 1 417 ? -23.784 21.460 13.159 1.00 86.56 417 ASP A CA 1
ATOM 3231 C C . ASP A 1 417 ? -22.708 20.489 13.675 1.00 86.56 417 ASP A C 1
ATOM 3233 O O . ASP A 1 417 ? -22.205 20.644 14.790 1.00 86.56 417 ASP A O 1
ATOM 3237 N N . GLU A 1 418 ? -22.296 19.524 12.850 1.00 86.31 418 GLU A N 1
ATOM 3238 C CA . GLU A 1 418 ? -21.344 18.471 13.218 1.00 86.31 418 GLU A CA 1
ATOM 3239 C C . GLU A 1 418 ? -20.004 18.604 12.494 1.00 86.31 418 GLU A C 1
ATOM 3241 O O . GLU A 1 418 ? -18.949 18.369 13.093 1.00 86.31 418 GLU A O 1
ATOM 3246 N N . VAL A 1 419 ? -20.018 19.052 11.237 1.00 88.56 419 VAL A N 1
ATOM 3247 C CA . VAL A 1 419 ? -18.852 19.123 10.354 1.00 88.56 419 VAL A CA 1
ATOM 3248 C C . VAL A 1 419 ? -18.680 20.533 9.802 1.00 88.56 419 VAL A C 1
ATOM 3250 O O . VAL A 1 419 ? -19.514 21.047 9.064 1.00 88.56 419 VAL A O 1
ATOM 3253 N N . ALA A 1 420 ? -17.535 21.146 10.105 1.00 88.38 420 ALA A N 1
ATOM 3254 C CA . ALA A 1 420 ? -17.174 22.461 9.584 1.00 88.38 420 ALA A CA 1
ATOM 3255 C C . ALA A 1 420 ? -16.616 22.391 8.155 1.00 88.38 420 ALA A C 1
ATOM 3257 O O . ALA A 1 420 ? -16.870 23.277 7.340 1.00 88.38 420 ALA A O 1
ATOM 3258 N N . SER A 1 421 ? -15.814 21.368 7.848 1.00 91.62 421 SER A N 1
ATOM 3259 C CA . SER A 1 421 ? -15.218 21.191 6.522 1.00 91.62 421 SER A CA 1
ATOM 3260 C C . SER A 1 421 ? -14.764 19.753 6.277 1.00 91.62 421 SER A C 1
ATOM 3262 O O . SER A 1 421 ? -14.513 18.997 7.216 1.00 91.62 421 SER A O 1
ATOM 3264 N N . LEU A 1 422 ? -14.608 19.399 4.999 1.00 93.25 422 LEU A N 1
ATOM 3265 C CA . LEU A 1 422 ? -13.962 18.166 4.552 1.00 93.25 422 LEU A CA 1
ATOM 3266 C C . LEU A 1 422 ? -12.604 18.453 3.933 1.00 93.25 422 LEU A C 1
ATOM 3268 O O . LEU A 1 422 ? -12.392 19.488 3.300 1.00 93.25 422 LEU A O 1
ATOM 3272 N N . PHE A 1 423 ? -11.702 17.497 4.077 1.00 93.38 423 PHE A N 1
ATOM 3273 C CA . PHE A 1 423 ? -10.440 17.455 3.360 1.00 93.38 423 PHE A CA 1
ATOM 3274 C C . PHE A 1 423 ? -9.992 16.004 3.207 1.00 93.38 423 PHE A C 1
ATOM 3276 O O . PHE A 1 423 ? -10.642 15.077 3.688 1.00 93.38 423 PHE A O 1
ATOM 3283 N N . SER A 1 424 ? -8.883 15.797 2.513 1.00 93.75 424 SER A N 1
ATOM 3284 C CA . SER A 1 424 ? -8.299 14.478 2.343 1.00 93.75 424 SER A CA 1
ATOM 3285 C C . SER A 1 424 ? -6.811 14.490 2.623 1.00 93.75 424 SER A C 1
ATOM 3287 O O . SER A 1 424 ? -6.165 15.543 2.578 1.00 93.75 424 SER A O 1
ATOM 3289 N N . HIS A 1 425 ? -6.284 13.302 2.894 1.00 95.00 425 HIS A N 1
ATOM 3290 C CA . HIS A 1 425 ? -4.862 13.067 3.109 1.00 95.00 425 HIS A CA 1
ATOM 3291 C C . HIS A 1 425 ? -4.454 11.740 2.454 1.00 95.00 425 HIS A C 1
ATOM 3293 O O . HIS A 1 425 ? -5.277 10.819 2.464 1.00 95.00 425 HIS A O 1
ATOM 3299 N N . PRO A 1 426 ? -3.254 11.614 1.857 1.00 95.56 426 PRO A N 1
ATOM 3300 C CA . PRO A 1 426 ? -2.795 10.339 1.302 1.00 95.56 426 PRO A CA 1
ATOM 3301 C C . PRO A 1 426 ? -2.788 9.245 2.377 1.00 95.56 426 PRO A C 1
ATOM 3303 O O . PRO A 1 426 ? -2.359 9.487 3.502 1.00 95.56 426 PRO A O 1
ATOM 3306 N N . LEU A 1 427 ? -3.258 8.036 2.070 1.00 97.38 427 LEU A N 1
ATOM 3307 C CA . LEU A 1 427 ? -3.273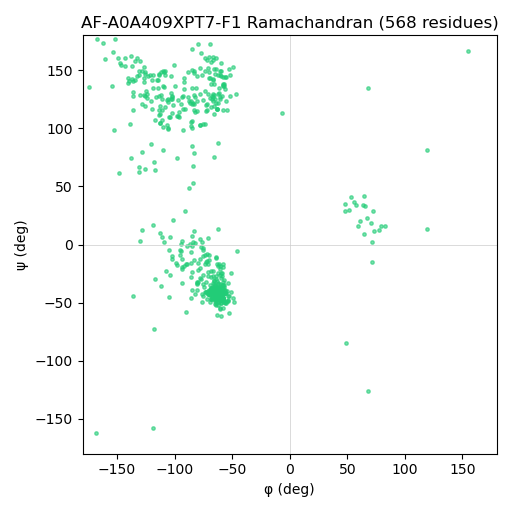 6.948 3.053 1.00 97.38 427 LEU A CA 1
ATOM 3308 C C . LEU A 1 427 ? -1.848 6.480 3.385 1.00 97.38 427 LEU A C 1
ATOM 3310 O O . LEU A 1 427 ? -1.528 6.244 4.551 1.00 97.38 427 LEU A O 1
ATOM 3314 N N . VAL A 1 428 ? -0.977 6.389 2.374 1.00 93.94 428 VAL A N 1
ATOM 3315 C CA . VAL A 1 428 ? 0.420 5.946 2.530 1.00 93.94 428 VAL A CA 1
ATOM 3316 C C . VAL A 1 428 ? 1.219 6.816 3.504 1.00 93.94 428 VAL A C 1
ATOM 3318 O O . VAL A 1 428 ? 2.129 6.332 4.176 1.00 93.94 428 VAL A O 1
ATOM 3321 N N . SER A 1 429 ? 0.851 8.090 3.656 1.00 94.44 429 SER A N 1
ATOM 3322 C CA . SER A 1 429 ? 1.593 9.043 4.484 1.00 94.44 429 SER A CA 1
ATOM 3323 C C . SER A 1 429 ? 1.451 8.799 5.987 1.00 94.44 429 SER A C 1
ATOM 3325 O O . SER A 1 429 ? 2.139 9.446 6.773 1.00 94.44 429 SER A O 1
ATOM 3327 N N . PHE A 1 430 ? 0.569 7.886 6.407 1.00 97.19 430 PHE A N 1
ATOM 3328 C CA . PHE A 1 430 ? 0.484 7.411 7.791 1.00 97.19 430 PHE A CA 1
ATOM 3329 C C . PHE A 1 430 ? 1.484 6.286 8.098 1.00 97.19 430 PHE A C 1
ATOM 3331 O O . PHE A 1 430 ? 1.489 5.769 9.212 1.00 97.19 430 PHE A O 1
ATOM 3338 N N . LEU A 1 431 ? 2.329 5.906 7.132 1.00 95.69 431 LEU A N 1
ATOM 3339 C CA . LEU A 1 431 ? 3.442 4.969 7.316 1.00 95.69 431 LEU A CA 1
ATOM 3340 C C . LEU A 1 431 ? 4.810 5.653 7.359 1.00 95.69 431 LEU A C 1
ATOM 3342 O O . LEU A 1 431 ? 5.802 4.965 7.586 1.00 95.69 431 LEU A O 1
ATOM 3346 N N . SER A 1 432 ? 4.881 6.969 7.129 1.00 93.25 432 SER A N 1
ATOM 3347 C CA . SER A 1 432 ? 6.151 7.691 7.106 1.00 93.25 432 SER A CA 1
ATOM 3348 C C . SER A 1 432 ? 6.185 8.875 8.058 1.00 93.25 432 SER A C 1
ATOM 3350 O O . SER A 1 432 ? 5.176 9.540 8.300 1.00 93.25 432 SER A O 1
ATOM 3352 N N . SER A 1 433 ? 7.379 9.150 8.577 1.00 92.81 433 SER A N 1
ATOM 3353 C CA . SER A 1 433 ? 7.679 10.364 9.327 1.00 92.81 433 SER A CA 1
ATOM 3354 C C . SER A 1 433 ? 7.894 11.586 8.430 1.00 92.81 433 SER A C 1
ATOM 3356 O O . SER A 1 433 ? 7.886 12.716 8.926 1.00 92.81 433 SER A O 1
ATOM 3358 N N . ASN A 1 434 ? 8.040 11.371 7.120 1.00 88.62 434 ASN A N 1
ATOM 3359 C CA . ASN A 1 434 ? 8.213 12.421 6.129 1.00 88.62 434 ASN A CA 1
ATOM 3360 C C . ASN A 1 434 ? 6.866 12.863 5.536 1.00 88.62 434 ASN A C 1
ATOM 3362 O O . ASN A 1 434 ? 5.971 12.035 5.333 1.00 88.62 434 ASN A O 1
ATOM 3366 N N . PRO A 1 435 ? 6.704 14.165 5.246 1.00 83.88 435 PRO A N 1
ATOM 3367 C CA . PRO A 1 435 ? 5.491 14.678 4.624 1.00 83.88 435 PRO A CA 1
ATOM 3368 C C . PRO A 1 435 ? 5.304 14.127 3.199 1.00 83.88 435 PRO A C 1
ATOM 3370 O O . PRO A 1 435 ? 6.282 13.959 2.473 1.00 83.88 435 PRO A O 1
ATOM 3373 N N . PRO A 1 436 ? 4.052 13.909 2.754 1.00 81.19 436 PRO A N 1
ATOM 3374 C CA . PRO A 1 436 ? 3.760 13.402 1.412 1.00 81.19 436 PRO A CA 1
ATOM 3375 C C . PRO A 1 436 ? 3.762 14.486 0.323 1.00 81.19 436 PRO A C 1
ATOM 3377 O O . PRO A 1 436 ? 3.451 14.197 -0.830 1.00 81.19 436 PRO A O 1
ATOM 3380 N N . PHE A 1 437 ? 4.044 15.741 0.673 1.00 72.06 437 PHE A N 1
ATOM 3381 C CA . PHE A 1 437 ? 4.052 16.860 -0.264 1.00 72.06 437 PHE A CA 1
ATOM 3382 C C . PHE A 1 437 ? 5.496 17.316 -0.510 1.00 72.06 437 PHE A C 1
ATOM 3384 O O . PHE A 1 437 ? 6.313 17.248 0.409 1.00 72.06 437 PHE A O 1
ATOM 3391 N N . PRO A 1 438 ? 5.844 17.774 -1.725 1.00 58.19 438 PRO A N 1
ATOM 3392 C CA . PRO A 1 438 ? 7.159 18.343 -1.974 1.00 58.19 438 PRO A CA 1
ATOM 3393 C C . PRO A 1 438 ? 7.337 19.600 -1.115 1.00 58.19 438 PRO A C 1
ATOM 3395 O O . PRO A 1 438 ? 6.545 20.538 -1.204 1.00 58.19 438 PRO A O 1
ATOM 3398 N N . HIS A 1 439 ? 8.370 19.604 -0.277 1.00 56.34 439 HIS A N 1
ATOM 3399 C CA . HIS A 1 439 ? 8.757 20.746 0.547 1.00 56.34 439 HIS A CA 1
ATOM 3400 C C . HIS A 1 439 ? 10.194 21.148 0.222 1.00 56.34 439 HIS A C 1
ATOM 3402 O O . HIS A 1 439 ? 11.035 20.290 -0.052 1.00 56.34 439 HIS A O 1
ATOM 3408 N N . GLU A 1 440 ? 10.485 22.448 0.284 1.00 49.31 440 GLU A N 1
ATOM 3409 C CA . GLU A 1 440 ? 11.870 22.907 0.356 1.00 49.31 440 GLU A CA 1
ATOM 3410 C C . GLU A 1 440 ? 12.452 22.446 1.708 1.00 49.31 440 GLU A C 1
ATOM 3412 O O . GLU A 1 440 ? 11.820 22.719 2.737 1.00 49.31 440 GLU A O 1
ATOM 3417 N N . PRO A 1 441 ? 13.608 21.747 1.728 1.00 51.19 441 PRO A N 1
ATOM 3418 C CA . PRO A 1 441 ? 14.151 21.056 2.907 1.00 51.19 441 PRO A CA 1
ATOM 3419 C C . PRO A 1 441 ? 14.242 21.897 4.190 1.00 51.19 441 PRO A C 1
ATOM 3421 O O . PRO A 1 441 ? 14.177 21.343 5.284 1.00 51.19 441 PRO A O 1
ATOM 3424 N N . ASP A 1 442 ? 14.325 23.223 4.060 1.00 51.69 442 ASP A N 1
ATOM 3425 C CA . ASP A 1 442 ? 14.592 24.155 5.159 1.00 51.69 442 ASP A CA 1
ATOM 3426 C C . ASP A 1 442 ? 13.357 24.939 5.654 1.00 51.69 442 ASP A C 1
ATOM 3428 O O . ASP A 1 442 ? 13.487 25.839 6.480 1.00 51.69 442 ASP A O 1
ATOM 3432 N N . THR A 1 443 ? 12.145 24.633 5.168 1.00 52.31 443 THR A N 1
ATOM 3433 C CA . THR A 1 443 ? 10.949 25.476 5.423 1.00 52.31 443 THR A CA 1
ATOM 3434 C C . THR A 1 443 ? 9.981 24.962 6.494 1.00 52.31 443 THR A C 1
ATOM 3436 O O . THR A 1 443 ? 9.081 25.696 6.907 1.00 52.31 443 THR A O 1
ATOM 3439 N N . LEU A 1 444 ? 10.134 23.728 6.986 1.00 56.78 444 LEU A N 1
ATOM 3440 C CA . LEU A 1 444 ? 9.247 23.178 8.019 1.00 56.78 444 LEU A CA 1
ATOM 3441 C C . LEU A 1 444 ? 9.814 23.419 9.424 1.00 56.78 444 LEU A C 1
ATOM 3443 O O . LEU A 1 444 ? 10.604 22.631 9.935 1.00 56.78 444 LEU A O 1
ATOM 3447 N N . GLU A 1 445 ? 9.330 24.463 10.102 1.00 68.81 445 GLU A N 1
ATOM 3448 C CA . GLU A 1 445 ? 9.620 24.708 11.529 1.00 68.81 445 GLU A CA 1
ATOM 3449 C C . GLU A 1 445 ? 9.105 23.580 12.451 1.00 68.81 445 GLU A C 1
ATOM 3451 O O . GLU A 1 445 ? 9.527 23.448 13.602 1.00 68.81 445 GLU A O 1
ATOM 3456 N N . VAL A 1 446 ? 8.171 22.754 11.962 1.00 80.50 446 VAL A N 1
ATOM 3457 C CA . VAL A 1 446 ? 7.512 21.689 12.724 1.00 80.50 446 VAL A CA 1
ATOM 3458 C C . VAL A 1 446 ? 7.577 20.374 11.940 1.00 80.50 446 VAL A C 1
ATOM 3460 O O . VAL A 1 446 ? 7.148 20.347 10.787 1.00 80.50 446 VAL A O 1
ATOM 3463 N N . PRO A 1 447 ? 8.044 19.262 12.544 1.00 88.38 447 PRO A N 1
ATOM 3464 C CA . PRO A 1 447 ? 8.097 17.981 11.851 1.00 88.38 447 PRO A CA 1
ATOM 3465 C C . PRO A 1 447 ? 6.689 17.455 11.557 1.00 88.38 447 PRO A C 1
ATOM 3467 O O . PRO A 1 447 ? 5.778 17.591 12.381 1.00 88.38 447 PRO A O 1
ATOM 3470 N N . TYR A 1 448 ? 6.546 16.831 10.385 1.00 91.88 448 TYR A N 1
ATOM 3471 C CA . TYR A 1 448 ? 5.289 16.272 9.884 1.00 91.88 448 TYR A CA 1
ATOM 3472 C C . TYR A 1 448 ? 4.691 15.233 10.837 1.00 91.88 448 TYR A C 1
ATOM 3474 O O . TYR A 1 448 ? 3.509 15.315 11.169 1.00 91.88 448 TYR A O 1
ATOM 3482 N N . HIS A 1 449 ? 5.508 14.291 11.308 1.00 95.44 449 HIS A N 1
ATOM 3483 C CA . HIS A 1 449 ? 5.112 13.272 12.272 1.00 95.44 449 HIS A CA 1
ATOM 3484 C C . HIS A 1 449 ? 5.763 13.532 13.633 1.00 95.44 449 HIS A C 1
ATOM 3486 O O . HIS A 1 449 ? 6.960 13.807 13.737 1.00 95.44 449 HIS A O 1
ATOM 3492 N N . LYS A 1 450 ? 4.969 13.409 14.698 1.00 94.94 450 LYS A N 1
ATOM 3493 C CA . LYS A 1 450 ? 5.450 13.344 16.082 1.00 94.94 450 LYS A CA 1
ATOM 3494 C C . LYS A 1 450 ? 4.767 12.196 16.803 1.00 94.94 450 LYS A C 1
ATOM 3496 O O . LYS A 1 450 ? 3.569 11.969 16.631 1.00 94.94 450 LYS A O 1
ATOM 3501 N N . SER A 1 451 ? 5.501 11.550 17.699 1.00 95.19 451 SER A N 1
ATOM 3502 C CA . SER A 1 451 ? 4.934 10.591 18.639 1.00 95.19 451 SER A CA 1
ATOM 3503 C C . SER A 1 451 ? 5.396 10.873 20.057 1.00 95.19 451 SER A C 1
ATOM 3505 O O . SER A 1 451 ? 6.535 11.288 20.269 1.00 95.19 451 SER A O 1
ATOM 3507 N N . PHE A 1 452 ? 4.532 10.616 21.030 1.00 93.25 452 PHE A N 1
ATOM 3508 C CA . PHE A 1 452 ? 4.881 10.708 22.441 1.00 93.25 452 PHE A CA 1
ATOM 3509 C C . PHE A 1 452 ? 4.126 9.672 23.263 1.00 93.25 452 PHE A C 1
ATOM 3511 O O . PHE A 1 452 ? 3.040 9.211 22.908 1.00 93.25 452 PHE A O 1
ATOM 3518 N N . ASP A 1 453 ? 4.726 9.318 24.386 1.00 91.56 453 ASP A N 1
ATOM 3519 C CA . ASP A 1 453 ? 4.236 8.285 25.277 1.00 91.56 453 ASP A CA 1
ATOM 3520 C C . ASP A 1 453 ? 3.311 8.910 26.325 1.00 91.56 453 ASP A C 1
ATOM 3522 O O . ASP A 1 453 ? 3.713 9.748 27.133 1.00 91.56 453 ASP A O 1
ATOM 3526 N N . PHE A 1 454 ? 2.039 8.515 26.299 1.00 83.06 454 PHE A N 1
ATOM 3527 C CA . PHE A 1 454 ? 1.023 9.001 27.221 1.00 83.06 454 PHE A CA 1
ATOM 3528 C C . PHE A 1 454 ? 0.746 7.956 28.301 1.00 83.06 454 PHE A C 1
ATOM 3530 O O . PHE A 1 454 ? 0.424 6.801 28.008 1.00 83.06 454 PHE A O 1
ATOM 3537 N N . LYS A 1 455 ? 0.828 8.370 29.570 1.00 78.12 455 LYS A N 1
ATOM 3538 C CA . LYS A 1 455 ? 0.403 7.547 30.706 1.00 78.12 455 LYS A CA 1
ATOM 3539 C C . LYS A 1 455 ? -1.117 7.578 30.812 1.00 78.12 455 LYS A C 1
ATOM 3541 O O . LYS A 1 455 ? -1.709 8.554 31.265 1.00 78.12 455 LYS A O 1
ATOM 3546 N N . GLY A 1 456 ? -1.755 6.500 30.375 1.00 65.81 456 GLY A N 1
ATOM 3547 C CA . GLY A 1 456 ? -3.197 6.338 30.489 1.00 65.81 456 GLY A CA 1
ATOM 3548 C C . GLY A 1 456 ? -3.668 6.081 31.916 1.00 65.81 456 GLY A C 1
ATOM 3549 O O . GLY A 1 456 ? -2.947 5.527 32.743 1.00 65.81 456 GLY A O 1
ATOM 3550 N N . SER A 1 457 ? -4.946 6.362 32.166 1.00 56.59 457 SER A N 1
ATOM 3551 C CA . SER A 1 457 ? -5.682 5.770 33.283 1.00 56.59 457 SER A CA 1
ATOM 3552 C C . SER A 1 457 ? -6.034 4.309 32.937 1.00 56.59 457 SER A C 1
ATOM 3554 O O . SER A 1 457 ? -6.897 4.029 32.097 1.00 56.59 457 SER A O 1
ATOM 3556 N N . GLY A 1 458 ? -5.295 3.364 33.529 1.00 56.81 458 GLY A N 1
ATOM 3557 C CA . GLY A 1 458 ? -5.298 1.937 33.172 1.00 56.81 458 GLY A CA 1
ATOM 3558 C C . GLY A 1 458 ? -4.583 1.055 34.208 1.00 56.81 458 GLY A C 1
ATOM 3559 O O . GLY A 1 458 ? -4.013 1.590 35.161 1.00 56.81 458 GLY A O 1
ATOM 3560 N N . PRO A 1 459 ? -4.571 -0.285 34.045 1.00 45.53 459 PRO A N 1
ATOM 3561 C CA . PRO A 1 459 ? -3.914 -1.171 35.002 1.00 45.53 459 PRO A CA 1
ATOM 3562 C C . PRO A 1 459 ? -2.411 -0.868 34.991 1.00 45.53 459 PRO A C 1
ATOM 3564 O O . PRO A 1 459 ? -1.788 -0.958 33.945 1.00 45.53 459 PRO A O 1
ATOM 3567 N N . ALA A 1 460 ? -1.818 -0.506 36.130 1.00 49.19 460 ALA A N 1
ATOM 3568 C CA . ALA A 1 460 ? -0.382 -0.221 36.281 1.00 49.19 460 ALA A CA 1
ATOM 3569 C C . ALA A 1 460 ? 0.191 0.999 35.513 1.00 49.19 460 ALA A C 1
ATOM 3571 O O . ALA A 1 460 ? 1.294 0.894 34.985 1.00 49.19 460 ALA A O 1
ATOM 3572 N N . GLU A 1 461 ? -0.508 2.144 35.465 1.00 56.34 461 GLU A N 1
ATOM 3573 C CA . GLU A 1 461 ? 0.012 3.393 34.846 1.00 56.34 461 GLU A CA 1
ATOM 3574 C C . GLU A 1 461 ? 0.506 3.206 33.399 1.00 56.34 461 GLU A C 1
ATOM 3576 O O . GLU A 1 461 ? 1.570 3.686 33.002 1.00 56.34 461 GLU A O 1
ATOM 3581 N N . GLN A 1 462 ? -0.238 2.434 32.609 1.00 67.81 462 GLN A N 1
ATOM 3582 C CA . GLN A 1 462 ? 0.240 1.984 31.308 1.00 67.81 462 GLN A CA 1
ATOM 3583 C C . GLN A 1 462 ? 0.510 3.121 30.334 1.00 67.81 462 GLN A C 1
ATOM 3585 O O . GLN A 1 462 ? -0.342 3.971 30.064 1.00 67.81 462 GLN A O 1
ATOM 3590 N N . VAL A 1 463 ? 1.705 3.051 29.763 1.00 79.38 463 VAL A N 1
ATOM 3591 C CA . VAL A 1 463 ? 2.168 3.915 28.693 1.00 79.38 463 VAL A CA 1
ATOM 3592 C C . VAL A 1 463 ? 1.643 3.368 27.372 1.00 79.38 463 VAL A C 1
ATOM 3594 O O . VAL A 1 463 ? 1.818 2.189 27.060 1.00 79.38 463 VAL A O 1
ATOM 3597 N N . PHE A 1 464 ? 0.984 4.218 26.596 1.00 84.69 464 PHE A N 1
ATOM 3598 C CA . PHE A 1 464 ? 0.719 3.945 25.190 1.00 84.69 464 PHE A CA 1
ATOM 3599 C C . PHE A 1 464 ? 1.238 5.098 24.347 1.00 84.69 464 PHE A C 1
ATOM 3601 O O . PHE A 1 464 ? 1.207 6.255 24.767 1.00 84.69 464 PHE A O 1
ATOM 3608 N N . ARG A 1 465 ? 1.712 4.764 23.149 1.00 92.62 465 ARG A N 1
ATOM 3609 C CA . ARG A 1 465 ? 2.225 5.754 22.216 1.00 92.62 465 ARG A CA 1
ATOM 3610 C C . ARG A 1 465 ? 1.082 6.413 21.469 1.00 92.62 465 ARG A C 1
ATOM 3612 O O . ARG A 1 465 ? 0.141 5.751 21.029 1.00 92.62 465 ARG A O 1
ATOM 3619 N N . VAL A 1 466 ? 1.162 7.729 21.377 1.00 93.31 466 VAL A N 1
ATOM 3620 C CA . VAL A 1 466 ? 0.216 8.578 20.670 1.00 93.31 466 VAL A CA 1
ATOM 3621 C C . VAL A 1 466 ? 0.936 9.215 19.497 1.00 93.31 466 VAL A C 1
ATOM 3623 O O . VAL A 1 466 ? 2.048 9.708 19.660 1.00 93.31 466 VAL A O 1
ATOM 3626 N N . HIS A 1 467 ? 0.288 9.207 18.334 1.00 96.56 467 HIS A N 1
ATOM 3627 C CA . HIS A 1 467 ? 0.833 9.742 17.091 1.00 96.56 467 HIS A CA 1
ATOM 3628 C C . HIS A 1 467 ? 0.081 10.994 16.654 1.00 96.56 467 HIS A C 1
ATOM 3630 O O . HIS A 1 467 ? -1.124 11.133 16.897 1.00 96.56 467 HIS A O 1
ATOM 3636 N N . GLN A 1 468 ? 0.814 11.883 15.996 1.00 96.56 468 GLN A N 1
ATOM 3637 C CA . GLN A 1 468 ? 0.328 13.116 15.406 1.00 96.56 468 GLN A CA 1
ATOM 3638 C C . GLN A 1 468 ? 0.934 13.291 14.011 1.00 96.56 468 GLN A C 1
ATOM 3640 O O . GLN A 1 468 ? 2.153 13.220 13.874 1.00 96.56 468 GLN A O 1
ATOM 3645 N N . PHE A 1 469 ? 0.095 13.585 13.018 1.00 96.25 469 PHE A N 1
ATOM 3646 C CA . PHE A 1 469 ? 0.500 13.898 11.647 1.00 96.25 469 PHE A CA 1
ATOM 3647 C C . PHE A 1 469 ? -0.057 15.255 11.234 1.00 96.25 469 PHE A C 1
ATOM 3649 O O . PHE A 1 469 ? -1.254 15.512 11.395 1.00 96.25 469 PHE A O 1
ATOM 3656 N N . LEU A 1 470 ? 0.802 16.121 10.703 1.00 93.69 470 LEU A N 1
ATOM 3657 C CA . LEU A 1 470 ? 0.362 17.368 10.090 1.00 93.69 470 LEU A CA 1
ATOM 3658 C C . LEU A 1 470 ? -0.460 17.082 8.827 1.00 93.69 470 LEU A C 1
ATOM 3660 O O . LEU A 1 470 ? -0.285 16.082 8.140 1.00 93.69 470 LEU A O 1
ATOM 3664 N N . THR A 1 471 ? -1.373 17.987 8.523 1.00 90.19 471 THR A N 1
ATOM 3665 C CA . THR A 1 471 ? -2.295 17.922 7.384 1.00 90.19 471 THR A CA 1
ATOM 3666 C C . THR A 1 471 ? -1.853 18.824 6.233 1.00 90.19 471 THR A C 1
ATOM 3668 O O . THR A 1 471 ? -2.403 18.735 5.138 1.00 90.19 471 THR A O 1
ATOM 3671 N N . GLY A 1 472 ? -0.892 19.725 6.477 1.00 87.06 472 GLY A N 1
ATOM 3672 C CA . GLY A 1 472 ? -0.523 20.798 5.550 1.00 87.06 472 GLY A CA 1
ATOM 3673 C C . GLY A 1 472 ? -1.574 21.912 5.489 1.00 87.06 472 GLY A C 1
ATOM 3674 O O . GLY A 1 472 ? -1.554 22.745 4.586 1.00 87.06 472 GLY A O 1
ATOM 3675 N N . ARG A 1 473 ? -2.534 21.913 6.422 1.00 88.12 473 ARG A N 1
ATOM 3676 C CA . ARG A 1 473 ? -3.688 22.824 6.457 1.00 88.12 473 ARG A CA 1
ATOM 3677 C C . ARG A 1 473 ? -3.849 23.517 7.809 1.00 88.12 473 ARG A C 1
ATOM 3679 O O . ARG A 1 473 ? -4.868 24.163 8.057 1.00 88.12 473 ARG A O 1
ATOM 3686 N N . GLU A 1 474 ? -2.836 23.426 8.664 1.00 88.12 474 GLU A N 1
ATOM 3687 C CA . GLU A 1 474 ? -2.819 23.992 10.013 1.00 88.12 474 GLU A CA 1
ATOM 3688 C C . GLU A 1 474 ? -3.039 25.508 10.007 1.00 88.12 474 GLU A C 1
ATOM 3690 O O . GLU A 1 474 ? -3.786 26.021 10.838 1.00 88.12 474 GLU A O 1
ATOM 3695 N N . ALA A 1 475 ? -2.490 26.218 9.015 1.00 82.69 475 ALA A N 1
ATOM 3696 C CA . ALA A 1 475 ? -2.719 27.654 8.829 1.00 82.69 475 ALA A CA 1
ATOM 3697 C C . ALA A 1 475 ? -4.205 28.006 8.597 1.00 82.69 475 ALA A C 1
ATOM 3699 O O . ALA A 1 475 ? -4.647 29.097 8.944 1.00 82.69 475 ALA A O 1
ATOM 3700 N N . GLY A 1 476 ? -4.999 27.070 8.061 1.00 80.44 476 GLY A N 1
ATOM 3701 C CA . GLY A 1 476 ? -6.455 27.187 7.908 1.00 80.44 476 GLY A CA 1
ATOM 3702 C C . GLY A 1 476 ? -7.252 26.775 9.155 1.00 80.44 476 GLY A C 1
ATOM 3703 O O . GLY A 1 476 ? -8.478 26.654 9.104 1.00 80.44 476 GLY A O 1
ATOM 3704 N N . GLY A 1 477 ? -6.572 26.514 10.276 1.00 83.00 477 GLY A N 1
ATOM 3705 C CA . GLY A 1 477 ? -7.177 26.082 11.534 1.00 83.00 477 GLY A CA 1
ATOM 3706 C C . GLY A 1 477 ? -7.588 24.608 11.570 1.00 83.00 477 GLY A C 1
ATOM 3707 O O . GLY A 1 477 ? -8.328 24.218 12.476 1.00 83.00 477 GLY A O 1
ATOM 3708 N N . ILE A 1 478 ? -7.152 23.790 10.604 1.00 87.56 478 ILE A N 1
ATOM 3709 C CA . ILE A 1 478 ? -7.315 22.332 10.666 1.00 87.56 478 ILE A CA 1
ATOM 3710 C C . ILE A 1 478 ? -6.294 21.783 11.660 1.00 87.56 478 ILE A C 1
ATOM 3712 O O . ILE A 1 478 ? -5.097 22.036 11.546 1.00 87.56 478 ILE A O 1
ATOM 3716 N N . LYS A 1 479 ? -6.771 21.044 12.661 1.00 92.06 479 LYS A N 1
ATOM 3717 C CA . LYS A 1 479 ? -5.884 20.405 13.632 1.00 92.06 479 LYS A CA 1
ATOM 3718 C C . LYS A 1 479 ? -5.179 19.196 12.996 1.00 92.06 479 LYS A C 1
ATOM 3720 O O . LYS A 1 479 ? -5.781 18.519 12.159 1.00 92.06 479 LYS A O 1
ATOM 3725 N N . PRO A 1 480 ? -3.954 18.867 13.433 1.00 94.38 480 PRO A N 1
ATOM 3726 C CA . PRO A 1 480 ? -3.267 17.647 13.022 1.00 94.38 480 PRO A CA 1
ATOM 3727 C C . PRO A 1 480 ? -4.120 16.388 13.234 1.00 94.38 480 PRO A C 1
ATOM 3729 O O . PRO A 1 480 ? -4.930 16.318 14.164 1.00 94.38 480 PRO A O 1
ATOM 3732 N N . VAL A 1 481 ? -3.905 15.364 12.409 1.00 96.75 481 VAL A N 1
ATOM 3733 C CA . VAL A 1 481 ? -4.478 14.033 12.641 1.00 96.75 481 VAL A CA 1
ATOM 3734 C C . VAL A 1 481 ? -3.802 13.450 13.874 1.00 96.75 481 VAL A C 1
ATOM 3736 O O . VAL A 1 481 ? -2.590 13.252 13.884 1.00 96.75 481 VAL A O 1
ATOM 3739 N N . PHE A 1 482 ? -4.574 13.179 14.921 1.00 94.88 482 PHE A N 1
ATOM 3740 C CA . PHE A 1 482 ? -4.029 12.877 16.241 1.00 94.88 482 PHE A CA 1
ATOM 3741 C C . PHE A 1 482 ? -4.740 11.699 16.910 1.00 94.88 482 PHE A C 1
ATOM 3743 O O . PHE A 1 482 ? -5.919 11.429 16.668 1.00 94.88 482 PHE A O 1
ATOM 3750 N N . GLY A 1 483 ? -4.030 11.012 17.805 1.00 93.19 483 GLY A N 1
ATOM 3751 C CA . GLY A 1 483 ? -4.652 10.121 18.775 1.00 93.19 483 GLY A CA 1
ATOM 3752 C C . GLY A 1 483 ? -5.277 8.888 18.138 1.00 93.19 483 GLY A C 1
ATOM 3753 O O . GLY A 1 483 ? -4.619 8.131 17.426 1.00 93.19 483 GLY A O 1
ATOM 3754 N N . LEU A 1 484 ? -6.555 8.664 18.438 1.00 93.25 484 LEU A N 1
ATOM 3755 C CA . LEU A 1 484 ? -7.281 7.491 17.967 1.00 93.25 484 LEU A CA 1
ATOM 3756 C C . LEU A 1 484 ? -7.430 7.471 16.442 1.00 93.25 484 LEU A C 1
ATOM 3758 O O . LEU A 1 484 ? -7.230 6.422 15.837 1.00 93.25 484 LEU A O 1
ATOM 3762 N N . THR A 1 485 ? -7.725 8.624 15.836 1.00 96.62 485 THR A N 1
ATOM 3763 C CA . THR A 1 485 ? -7.822 8.768 14.379 1.00 96.62 485 THR A CA 1
ATOM 3764 C C . THR A 1 485 ? -6.504 8.364 13.721 1.00 96.62 485 THR A C 1
ATOM 3766 O O . THR A 1 485 ? -6.496 7.537 12.815 1.00 96.62 485 THR A O 1
ATOM 3769 N N . ALA A 1 486 ? -5.375 8.864 14.239 1.00 97.62 486 ALA A N 1
ATOM 3770 C CA . ALA A 1 486 ? -4.047 8.488 13.755 1.00 97.62 486 ALA A CA 1
ATOM 3771 C C . ALA A 1 486 ? -3.789 6.979 13.903 1.00 97.62 486 ALA A C 1
ATOM 3773 O O . ALA A 1 486 ? -3.343 6.341 12.956 1.00 97.62 486 ALA A O 1
ATOM 3774 N N . ALA A 1 487 ? -4.127 6.380 15.050 1.00 96.88 487 ALA A N 1
ATOM 3775 C CA . ALA A 1 487 ? -3.940 4.946 15.280 1.00 96.88 487 ALA A CA 1
ATOM 3776 C C . ALA A 1 487 ? -4.747 4.068 14.302 1.00 96.88 487 ALA A C 1
ATOM 3778 O O . ALA A 1 487 ? -4.236 3.061 13.813 1.00 96.88 487 ALA A O 1
ATOM 3779 N N . MET A 1 488 ? -5.989 4.455 13.991 1.00 98.19 488 MET A N 1
ATOM 3780 C CA . MET A 1 488 ? -6.828 3.752 13.013 1.00 98.19 488 MET A CA 1
ATOM 3781 C C . MET A 1 488 ? -6.273 3.875 11.591 1.00 98.19 488 MET A C 1
ATOM 3783 O O . MET A 1 488 ? -6.286 2.897 10.845 1.00 98.19 488 MET A O 1
ATOM 3787 N N . LEU A 1 489 ? -5.755 5.048 11.219 1.00 98.62 489 LEU A N 1
ATOM 3788 C CA . LEU A 1 489 ? -5.182 5.287 9.892 1.00 98.62 489 LEU A CA 1
ATOM 3789 C C . LEU A 1 489 ? -3.831 4.598 9.708 1.00 98.62 489 LEU A C 1
ATOM 3791 O O . LEU A 1 489 ? -3.639 3.952 8.683 1.00 98.62 489 LEU A O 1
ATOM 3795 N N . ILE A 1 490 ? -2.959 4.619 10.724 1.00 98.44 490 ILE A N 1
ATOM 3796 C CA . ILE A 1 490 ? -1.735 3.804 10.752 1.00 98.44 490 ILE A CA 1
ATOM 3797 C C . ILE A 1 490 ? -2.104 2.336 10.538 1.00 98.44 490 ILE A C 1
ATOM 3799 O O . ILE A 1 490 ? -1.517 1.671 9.687 1.00 98.44 490 ILE A O 1
ATOM 3803 N N . ARG A 1 491 ? -3.105 1.822 11.269 1.00 97.94 491 ARG A N 1
ATOM 3804 C CA . ARG A 1 491 ? -3.522 0.422 11.140 1.00 97.94 491 ARG A CA 1
ATOM 3805 C C . ARG A 1 491 ? -4.088 0.106 9.756 1.00 97.94 491 ARG A C 1
ATOM 3807 O O . ARG A 1 491 ? -3.716 -0.916 9.186 1.00 97.94 491 ARG A O 1
ATOM 3814 N N . THR A 1 492 ? -4.938 0.979 9.219 1.00 98.62 492 THR A N 1
ATOM 3815 C CA . THR A 1 492 ? -5.507 0.834 7.870 1.00 98.62 492 THR A CA 1
ATOM 3816 C C . THR A 1 492 ? -4.396 0.797 6.824 1.00 98.62 492 THR A C 1
ATOM 3818 O O . THR A 1 492 ? -4.346 -0.135 6.027 1.00 98.62 492 THR A O 1
ATOM 3821 N N . ALA A 1 493 ? -3.467 1.755 6.865 1.00 98.25 493 ALA A N 1
ATOM 3822 C CA . ALA A 1 493 ? -2.346 1.826 5.936 1.00 98.25 493 ALA A CA 1
ATOM 3823 C C . ALA A 1 493 ? -1.397 0.625 6.088 1.00 98.25 493 ALA A C 1
ATOM 3825 O O . ALA A 1 493 ? -0.959 0.066 5.091 1.00 98.25 493 ALA A O 1
ATOM 3826 N N . THR A 1 494 ? -1.138 0.168 7.319 1.00 97.38 494 THR A N 1
ATOM 3827 C CA . THR A 1 494 ? -0.280 -1.001 7.588 1.00 97.38 494 THR A CA 1
ATOM 3828 C C . THR A 1 494 ? -0.857 -2.269 6.960 1.00 97.38 494 THR A C 1
ATOM 3830 O O . THR A 1 494 ? -0.120 -3.080 6.410 1.00 97.38 494 THR A O 1
ATOM 3833 N N . ILE A 1 495 ? -2.181 -2.450 7.046 1.00 97.19 495 ILE A N 1
ATOM 3834 C CA . ILE A 1 495 ? -2.876 -3.583 6.422 1.00 97.19 495 ILE A CA 1
ATOM 3835 C C . ILE A 1 495 ? -2.863 -3.436 4.904 1.00 97.19 495 ILE A C 1
ATOM 3837 O O . ILE A 1 495 ? -2.508 -4.386 4.214 1.00 97.19 495 ILE A O 1
ATOM 3841 N N . GLY A 1 496 ? -3.240 -2.260 4.395 1.00 96.44 496 GLY A N 1
ATOM 3842 C CA . GLY A 1 496 ? -3.312 -2.000 2.963 1.00 96.44 496 GLY A CA 1
ATOM 3843 C C . GLY A 1 496 ? -1.962 -2.188 2.286 1.00 96.44 496 GLY A C 1
ATOM 3844 O O . GLY A 1 496 ? -1.792 -3.108 1.494 1.00 96.44 496 GLY A O 1
ATOM 3845 N N . TYR A 1 497 ? -0.953 -1.414 2.663 1.00 94.25 497 TYR A N 1
ATOM 3846 C CA . TYR A 1 497 ? 0.372 -1.511 2.043 1.00 94.25 497 TYR A CA 1
ATOM 3847 C C . TYR A 1 497 ? 1.193 -2.723 2.512 1.00 94.25 497 TYR A C 1
ATOM 3849 O O . TYR A 1 497 ? 2.337 -2.865 2.099 1.00 94.25 497 TYR A O 1
ATOM 3857 N N . ALA A 1 498 ? 0.643 -3.587 3.380 1.00 92.88 498 ALA A N 1
ATOM 3858 C CA . ALA A 1 498 ? 1.328 -4.751 3.952 1.00 92.88 498 ALA A CA 1
ATOM 3859 C C . ALA A 1 498 ? 2.732 -4.427 4.513 1.00 92.88 498 ALA A C 1
ATOM 3861 O O . ALA A 1 498 ? 3.652 -5.240 4.442 1.00 92.88 498 ALA A O 1
ATOM 3862 N N . ARG A 1 499 ? 2.892 -3.226 5.083 1.00 90.06 499 ARG A N 1
ATOM 3863 C CA . ARG A 1 499 ? 4.182 -2.644 5.473 1.00 90.06 499 ARG A CA 1
ATOM 3864 C C . ARG A 1 499 ? 4.092 -1.998 6.849 1.00 90.06 499 ARG A C 1
ATOM 3866 O O . ARG A 1 499 ? 3.100 -1.345 7.166 1.00 90.06 499 ARG A O 1
ATOM 3873 N N . GLN A 1 500 ? 5.137 -2.159 7.661 1.00 93.31 500 GLN A N 1
ATOM 3874 C CA . GLN A 1 500 ? 5.248 -1.451 8.940 1.00 93.31 500 GLN A CA 1
ATOM 3875 C C . GLN A 1 500 ? 5.650 0.016 8.726 1.00 93.31 500 GLN A C 1
ATOM 3877 O O . GLN A 1 500 ? 6.418 0.298 7.807 1.00 93.31 500 GLN A O 1
ATOM 3882 N N . PRO A 1 501 ? 5.174 0.954 9.561 1.00 95.81 501 PRO A N 1
ATOM 3883 C CA . PRO A 1 501 ? 5.641 2.335 9.502 1.00 95.81 501 PRO A CA 1
ATOM 3884 C C . PRO A 1 501 ? 7.151 2.473 9.749 1.00 95.81 501 PRO A C 1
ATOM 3886 O O . PRO A 1 501 ? 7.737 1.655 10.457 1.00 95.81 501 PRO A O 1
ATOM 3889 N N . ASP A 1 502 ? 7.759 3.556 9.252 1.00 94.38 502 ASP A N 1
ATOM 3890 C CA . ASP A 1 502 ? 9.177 3.904 9.498 1.00 94.38 502 ASP A CA 1
ATOM 3891 C C . ASP A 1 502 ? 9.472 4.365 10.943 1.00 94.38 502 ASP A C 1
ATOM 3893 O O . ASP A 1 502 ? 10.588 4.757 11.285 1.00 94.38 502 ASP A O 1
ATOM 3897 N N . PHE A 1 503 ? 8.464 4.285 11.810 1.00 95.50 503 PHE A N 1
ATOM 3898 C CA . PHE A 1 503 ? 8.497 4.666 13.209 1.00 95.50 503 PHE A CA 1
ATOM 3899 C C . PHE A 1 503 ? 7.842 3.595 14.086 1.00 95.50 503 PHE A C 1
ATOM 3901 O O . PHE A 1 503 ? 6.977 2.822 13.673 1.00 95.50 503 PHE A O 1
ATOM 3908 N N . GLU A 1 504 ? 8.204 3.587 15.365 1.00 95.75 504 GLU A N 1
ATOM 3909 C CA . GLU A 1 504 ? 7.610 2.681 16.344 1.00 95.75 504 GLU A CA 1
ATOM 3910 C C . GLU A 1 504 ? 6.162 3.080 16.688 1.00 95.75 504 GLU A C 1
ATOM 3912 O O . GLU A 1 504 ? 5.924 4.118 17.309 1.00 95.75 504 GLU A O 1
ATOM 3917 N N . VAL A 1 505 ? 5.198 2.215 16.357 1.00 95.12 505 VAL A N 1
ATOM 3918 C CA . VAL A 1 505 ? 3.748 2.436 16.569 1.00 95.12 505 VAL A CA 1
ATOM 3919 C C . VAL A 1 505 ? 3.309 2.273 18.029 1.00 95.12 505 VAL A C 1
ATOM 3921 O O . VAL A 1 505 ? 2.286 2.798 18.473 1.00 95.12 505 VAL A O 1
ATOM 3924 N N . HIS A 1 506 ? 4.047 1.485 18.804 1.00 92.81 506 HIS A N 1
ATOM 3925 C CA . HIS A 1 506 ? 3.661 1.113 20.159 1.00 92.81 506 HIS A CA 1
ATOM 3926 C C . HIS A 1 506 ? 4.780 1.431 21.137 1.00 92.81 506 HIS A C 1
ATOM 3928 O O . HIS A 1 506 ? 5.949 1.182 20.860 1.00 92.81 506 HIS A O 1
ATOM 3934 N N . ALA A 1 507 ? 4.404 1.933 22.312 1.00 91.06 507 ALA A N 1
ATOM 3935 C CA . ALA A 1 507 ? 5.339 2.040 23.419 1.00 91.06 507 ALA A CA 1
ATOM 3936 C C . ALA A 1 507 ? 5.796 0.630 23.847 1.00 91.06 507 ALA A C 1
ATOM 3938 O O . ALA A 1 507 ? 5.021 -0.331 23.723 1.00 91.06 507 ALA A O 1
ATOM 3939 N N . PRO A 1 508 ? 7.015 0.479 24.390 1.00 87.25 508 PRO A N 1
ATOM 3940 C CA . PRO A 1 508 ? 7.489 -0.803 24.890 1.00 87.25 508 PRO A CA 1
ATOM 3941 C C . PRO A 1 508 ? 6.490 -1.437 25.861 1.00 87.25 508 PRO A C 1
ATOM 3943 O O . PRO A 1 508 ? 6.053 -0.821 26.834 1.00 87.25 508 PRO A O 1
ATOM 3946 N N . HIS A 1 509 ? 6.124 -2.691 25.592 1.00 84.56 509 HIS A N 1
ATOM 3947 C CA . HIS A 1 509 ? 5.166 -3.461 26.396 1.00 84.56 509 HIS A CA 1
ATOM 3948 C C . HIS A 1 509 ? 3.748 -2.870 26.481 1.00 84.56 509 HIS A C 1
ATOM 3950 O O . HIS A 1 509 ? 2.985 -3.226 27.391 1.00 84.56 509 HIS A O 1
ATOM 3956 N N . ALA A 1 510 ? 3.379 -1.996 25.541 1.00 86.81 510 ALA A N 1
ATOM 3957 C CA . ALA A 1 510 ? 2.022 -1.489 25.442 1.00 86.81 510 ALA A CA 1
ATOM 3958 C C . ALA A 1 510 ? 1.009 -2.646 25.314 1.00 86.81 510 ALA A C 1
ATOM 3960 O O . ALA A 1 510 ? 1.300 -3.669 24.685 1.00 86.81 510 ALA A O 1
ATOM 3961 N N . PRO A 1 511 ? -0.184 -2.510 25.916 1.00 87.00 511 PRO A N 1
ATOM 3962 C CA . PRO A 1 511 ? -1.263 -3.460 25.679 1.00 87.00 511 PRO A CA 1
ATOM 3963 C C . PRO A 1 511 ? -1.685 -3.511 24.220 1.00 87.00 511 PRO A C 1
ATOM 3965 O O . PRO A 1 511 ? -1.758 -2.473 23.559 1.00 87.00 511 PRO A O 1
ATOM 3968 N N . THR A 1 512 ? -2.145 -4.680 23.788 1.00 88.94 512 THR A N 1
ATOM 3969 C CA . THR A 1 512 ? -2.925 -4.776 22.548 1.00 88.94 512 THR A CA 1
ATOM 3970 C C . THR A 1 512 ? -4.276 -4.063 22.695 1.00 88.94 512 THR A C 1
ATOM 3972 O O . THR A 1 512 ? -4.786 -3.884 23.805 1.00 88.94 512 THR A O 1
ATOM 3975 N N . SER A 1 513 ? -4.906 -3.678 21.581 1.00 88.88 513 SER A N 1
ATOM 3976 C CA . SER A 1 513 ? -6.259 -3.093 21.600 1.00 88.88 513 SER A CA 1
ATOM 3977 C C . SER A 1 513 ? -7.271 -3.992 22.320 1.00 88.88 513 SER A C 1
ATOM 3979 O O . SER A 1 513 ? -8.061 -3.500 23.126 1.00 88.88 513 SER A O 1
ATOM 3981 N N . GLU A 1 514 ? -7.191 -5.310 22.114 1.00 91.38 514 GLU A N 1
ATOM 3982 C CA . GLU A 1 514 ? -8.042 -6.294 22.791 1.00 91.38 514 GLU A CA 1
ATOM 3983 C C . GLU A 1 514 ? -7.830 -6.277 24.314 1.00 91.38 514 GLU A C 1
ATOM 3985 O O . GLU A 1 514 ? -8.794 -6.205 25.073 1.00 91.38 514 GLU A O 1
ATOM 3990 N N . GLU A 1 515 ? -6.577 -6.246 24.776 1.00 91.06 515 GLU A N 1
ATOM 3991 C CA . GLU A 1 515 ? -6.245 -6.165 26.204 1.00 91.06 515 GLU A CA 1
ATOM 3992 C C . GLU A 1 515 ? -6.740 -4.857 26.839 1.00 91.06 515 GLU A C 1
ATOM 3994 O O . GLU A 1 515 ? -7.204 -4.857 27.983 1.00 91.06 515 GLU A O 1
ATOM 3999 N N . ARG A 1 516 ? -6.687 -3.737 26.102 1.00 90.31 516 ARG A N 1
ATOM 4000 C CA . ARG A 1 516 ? -7.228 -2.445 26.565 1.00 90.31 516 ARG A CA 1
ATOM 4001 C C . ARG A 1 516 ? -8.739 -2.508 26.732 1.00 90.31 516 ARG A C 1
ATOM 4003 O O . ARG A 1 516 ? -9.255 -2.034 27.743 1.00 90.31 516 ARG A O 1
ATOM 4010 N N . ILE A 1 517 ? -9.437 -3.074 25.749 1.00 93.06 517 ILE A N 1
ATOM 4011 C CA . ILE A 1 517 ? -10.895 -3.205 25.776 1.00 93.06 517 ILE A CA 1
ATOM 4012 C C . ILE A 1 517 ? -11.318 -4.159 26.894 1.00 93.06 517 ILE A C 1
ATOM 4014 O O . ILE A 1 517 ? -12.173 -3.794 27.697 1.00 93.06 517 ILE A O 1
ATOM 4018 N N . ALA A 1 518 ? -10.678 -5.326 27.011 1.00 93.81 518 ALA A N 1
ATOM 4019 C CA . ALA A 1 518 ? -10.938 -6.293 28.076 1.00 93.81 518 ALA A CA 1
ATOM 4020 C C . ALA A 1 518 ? -10.827 -5.646 29.462 1.00 93.81 518 ALA A C 1
ATOM 4022 O O . ALA A 1 518 ? -11.734 -5.763 30.289 1.00 93.81 518 ALA A O 1
ATOM 4023 N N . TRP A 1 519 ? -9.754 -4.887 29.694 1.00 91.69 519 TRP A N 1
ATOM 4024 C CA . TRP A 1 519 ? -9.595 -4.162 30.946 1.00 91.69 519 TRP A CA 1
ATOM 4025 C C . TRP A 1 519 ? -10.686 -3.104 31.150 1.00 91.69 519 TRP A C 1
ATOM 4027 O O . TRP A 1 519 ? -11.238 -3.001 32.247 1.00 91.69 519 TRP A O 1
ATOM 4037 N N . ALA A 1 520 ? -11.027 -2.329 30.116 1.00 92.50 520 ALA A N 1
ATOM 4038 C CA . ALA A 1 520 ? -12.059 -1.299 30.206 1.00 92.50 520 ALA A CA 1
ATOM 4039 C C . ALA A 1 520 ? -13.431 -1.885 30.566 1.00 92.50 520 ALA A C 1
ATOM 4041 O O . ALA A 1 520 ? -14.085 -1.350 31.460 1.00 92.50 520 ALA A O 1
ATOM 4042 N N . LEU A 1 521 ? -13.817 -3.008 29.949 1.00 94.31 521 LEU A N 1
ATOM 4043 C CA . LEU A 1 521 ? -15.062 -3.723 30.247 1.00 94.31 521 LEU A CA 1
ATOM 4044 C C . LEU A 1 521 ? -15.157 -4.148 31.721 1.00 94.31 521 LEU A C 1
ATOM 4046 O O . LEU A 1 521 ? -16.239 -4.120 32.299 1.00 94.31 521 LEU A O 1
ATOM 4050 N N . LEU A 1 522 ? -14.028 -4.505 32.338 1.00 93.25 522 LEU A N 1
ATOM 4051 C CA . LEU A 1 522 ? -13.970 -4.948 33.733 1.00 93.25 522 LEU A CA 1
ATOM 4052 C C . LEU A 1 522 ? -13.848 -3.805 34.747 1.00 93.25 522 LEU A C 1
ATOM 4054 O O . LEU A 1 522 ? -14.257 -3.967 35.891 1.00 93.25 522 LEU A O 1
ATOM 4058 N N . ASN A 1 523 ? -13.256 -2.668 34.373 1.00 90.56 523 ASN A N 1
ATOM 4059 C CA . ASN A 1 523 ? -12.803 -1.672 35.353 1.00 90.56 523 ASN A CA 1
ATOM 4060 C C . ASN A 1 523 ? -13.509 -0.321 35.234 1.00 90.56 523 ASN A C 1
ATOM 4062 O O . ASN A 1 523 ? -13.684 0.373 36.235 1.00 90.56 523 ASN A O 1
ATOM 4066 N N . ARG A 1 524 ? -13.952 0.073 34.037 1.00 91.75 524 ARG A N 1
ATOM 4067 C CA . ARG A 1 524 ? -14.623 1.363 33.841 1.00 91.75 524 ARG A CA 1
ATOM 4068 C C . ARG A 1 524 ? -16.109 1.223 34.144 1.00 91.75 524 ARG A C 1
ATOM 4070 O O . ARG A 1 524 ? -16.799 0.417 33.525 1.00 91.75 524 ARG A O 1
ATOM 4077 N N . LYS A 1 525 ? -16.603 2.046 35.076 1.00 93.81 525 LYS A N 1
ATOM 4078 C CA . LYS A 1 525 ? -18.002 2.042 35.543 1.00 93.81 525 LYS A CA 1
ATOM 4079 C C . LYS A 1 525 ? -19.003 2.044 34.379 1.00 93.81 525 LYS A C 1
ATOM 4081 O O . LYS A 1 525 ? -19.845 1.160 34.312 1.00 93.81 525 LYS A O 1
ATOM 4086 N N . VAL A 1 526 ? -18.810 2.947 33.416 1.00 94.56 526 VAL A N 1
ATOM 4087 C CA . VAL A 1 526 ? -19.676 3.099 32.234 1.00 94.56 526 VAL A CA 1
ATOM 4088 C C . VAL A 1 526 ? -19.799 1.842 31.370 1.00 94.56 526 VAL A C 1
ATOM 4090 O O . VAL A 1 526 ? -20.844 1.623 30.762 1.00 94.56 526 VAL A O 1
ATOM 4093 N N . PHE A 1 527 ? -18.749 1.018 31.304 1.00 95.88 527 PHE A N 1
ATOM 4094 C CA . PHE A 1 527 ? -18.776 -0.236 30.558 1.00 95.88 527 PHE A CA 1
ATOM 4095 C C . PHE A 1 527 ? -19.360 -1.371 31.392 1.00 95.88 527 PHE A C 1
ATOM 4097 O O . PHE A 1 527 ? -20.129 -2.155 30.852 1.00 95.88 527 PHE A O 1
ATOM 4104 N N . ARG A 1 528 ? -19.051 -1.442 32.694 1.00 94.69 528 ARG A N 1
ATOM 4105 C CA . ARG A 1 528 ? -19.637 -2.451 33.589 1.00 94.69 528 ARG A CA 1
ATOM 4106 C C . ARG A 1 528 ? -21.156 -2.352 33.646 1.00 94.69 528 ARG A C 1
ATOM 4108 O O . ARG A 1 528 ? -21.826 -3.346 33.398 1.00 94.69 528 ARG A O 1
ATOM 4115 N N . GLU A 1 529 ? -21.677 -1.150 33.880 1.00 96.12 529 GLU A N 1
ATOM 4116 C CA . GLU A 1 529 ? -23.123 -0.899 33.934 1.00 96.12 529 GLU A CA 1
ATOM 4117 C C . GLU A 1 529 ? -23.801 -1.265 32.606 1.00 96.12 529 GLU A C 1
ATOM 4119 O O . GLU A 1 529 ? -24.845 -1.912 32.591 1.00 96.12 529 GLU A O 1
ATOM 4124 N N . ALA A 1 530 ? -23.173 -0.925 31.476 1.00 96.25 530 ALA A N 1
ATOM 4125 C CA . ALA A 1 530 ? -23.690 -1.292 30.164 1.00 96.25 530 ALA A CA 1
ATOM 4126 C C . ALA A 1 530 ? -23.639 -2.815 29.929 1.00 96.25 530 ALA A C 1
ATOM 4128 O O . ALA A 1 530 ? -24.595 -3.396 29.427 1.00 96.25 530 ALA A O 1
ATOM 4129 N N . CYS A 1 531 ? -22.559 -3.498 30.309 1.00 96.31 531 CYS A N 1
ATOM 4130 C CA . CYS A 1 531 ? -22.475 -4.955 30.199 1.00 96.31 531 CYS A CA 1
ATOM 4131 C C . CYS A 1 531 ? -23.539 -5.659 31.046 1.00 96.31 531 CYS A C 1
ATOM 4133 O O . CYS A 1 531 ? -24.152 -6.607 30.563 1.00 96.31 531 CYS A O 1
ATOM 4135 N N . GLU A 1 532 ? -23.791 -5.181 32.266 1.00 95.44 532 GLU A N 1
ATOM 4136 C CA . GLU A 1 532 ? -24.855 -5.689 33.138 1.00 95.44 532 GLU A CA 1
ATOM 4137 C C . GLU A 1 532 ? -26.235 -5.490 32.499 1.00 95.44 532 GLU A C 1
ATOM 4139 O O . GLU A 1 532 ? -26.995 -6.449 32.368 1.00 95.44 532 GLU A O 1
ATOM 4144 N N . GLN A 1 533 ? -26.527 -4.281 32.010 1.00 95.00 533 GLN A N 1
ATOM 4145 C CA . GLN A 1 533 ? -27.798 -3.960 31.354 1.00 95.00 533 GLN A CA 1
ATOM 4146 C C . GLN A 1 533 ? -28.048 -4.802 30.092 1.00 95.00 533 GLN A C 1
ATOM 4148 O O . GLN A 1 533 ? -29.183 -5.177 29.807 1.00 95.00 533 GLN A O 1
ATOM 4153 N N . HIS A 1 534 ? -26.994 -5.095 29.330 1.00 93.12 534 HIS A N 1
ATOM 4154 C CA . HIS A 1 534 ? -27.070 -5.860 28.087 1.00 93.12 534 HIS A CA 1
ATOM 4155 C C . HIS A 1 534 ? -26.833 -7.373 28.276 1.00 93.12 534 HIS A C 1
ATOM 4157 O O . HIS A 1 534 ? -26.810 -8.102 27.285 1.00 93.12 534 HIS A O 1
ATOM 4163 N N . GLY A 1 535 ? -26.649 -7.861 29.511 1.00 94.69 535 GLY A N 1
ATOM 4164 C CA . GLY A 1 535 ? -26.437 -9.286 29.800 1.00 94.69 535 GLY A CA 1
ATOM 4165 C C . GLY A 1 535 ? -25.155 -9.874 29.192 1.00 94.69 535 GLY A C 1
ATOM 4166 O O . GLY A 1 535 ? -25.141 -11.026 28.761 1.00 94.69 535 GLY A O 1
ATOM 4167 N N . ILE A 1 536 ? -24.081 -9.085 29.110 1.00 95.31 536 ILE A N 1
ATOM 4168 C CA . ILE A 1 536 ? -22.830 -9.465 28.440 1.00 95.31 536 ILE A CA 1
ATOM 4169 C C . ILE A 1 536 ? -21.934 -10.305 29.352 1.00 95.31 536 ILE A C 1
ATOM 4171 O O . ILE A 1 536 ? -21.590 -9.903 30.463 1.00 95.31 536 ILE A O 1
ATOM 4175 N N . ASP A 1 537 ? -21.481 -11.455 28.843 1.00 94.69 537 ASP A N 1
ATOM 4176 C CA . ASP A 1 537 ? -20.535 -12.329 29.539 1.00 94.69 537 ASP A CA 1
ATOM 4177 C C . ASP A 1 537 ? -19.117 -11.733 29.570 1.00 94.69 537 ASP A C 1
ATOM 4179 O O . ASP A 1 537 ? -18.439 -11.621 28.547 1.00 94.69 537 ASP A O 1
ATOM 4183 N N . LEU A 1 538 ? -18.641 -11.404 30.773 1.00 95.88 538 LEU A N 1
ATOM 4184 C CA . LEU A 1 538 ? -17.312 -10.838 31.018 1.00 95.88 538 LEU A CA 1
ATOM 4185 C C . LEU A 1 538 ? -16.212 -11.893 31.251 1.00 95.88 538 LEU A C 1
ATOM 4187 O O . LEU A 1 538 ? -15.044 -11.530 31.427 1.00 95.88 538 LEU A O 1
ATOM 4191 N N . ARG A 1 539 ? -16.524 -13.200 31.235 1.00 95.75 539 ARG A N 1
ATOM 4192 C CA . ARG A 1 539 ? -15.513 -14.268 31.393 1.00 95.75 539 ARG A CA 1
ATOM 4193 C C . ARG A 1 539 ? -14.373 -14.182 30.364 1.00 95.75 539 ARG A C 1
ATOM 4195 O O . ARG A 1 539 ? -13.226 -14.367 30.781 1.00 95.75 539 ARG A O 1
ATOM 4202 N N . PRO A 1 540 ? -14.611 -13.886 29.067 1.00 95.31 540 PRO A N 1
ATOM 4203 C CA . PRO A 1 540 ? -13.527 -13.708 28.099 1.00 95.31 540 PRO A CA 1
ATOM 4204 C C . PRO A 1 540 ? -12.602 -12.535 28.458 1.00 95.31 540 PRO A C 1
ATOM 4206 O O . PRO A 1 540 ? -11.385 -12.712 28.506 1.00 95.31 540 PRO A O 1
ATOM 4209 N N . ALA A 1 541 ? -13.167 -11.377 28.821 1.00 93.94 541 ALA A N 1
ATOM 4210 C CA . ALA A 1 541 ? -12.399 -10.199 29.231 1.00 93.94 541 ALA A CA 1
ATOM 4211 C C . ALA A 1 541 ? -11.520 -10.484 30.462 1.00 93.94 541 ALA A C 1
ATOM 4213 O O . ALA A 1 541 ? -10.351 -10.083 30.517 1.00 93.94 541 ALA A O 1
ATOM 4214 N N . LYS A 1 542 ? -12.055 -11.240 31.432 1.00 94.75 542 LYS A N 1
ATOM 4215 C CA . LYS A 1 542 ? -11.311 -11.681 32.620 1.00 94.75 542 LYS A CA 1
ATOM 4216 C C . LYS A 1 542 ? -10.123 -12.570 32.248 1.00 94.75 542 LYS A C 1
ATOM 4218 O O . LYS A 1 542 ? -9.013 -12.310 32.700 1.00 94.75 542 LYS A O 1
ATOM 4223 N N . ARG A 1 543 ? -10.323 -13.558 31.367 1.00 95.06 543 ARG A N 1
ATOM 4224 C CA . ARG A 1 543 ? -9.244 -14.446 30.891 1.00 95.06 543 ARG A CA 1
ATOM 4225 C C . ARG A 1 543 ? -8.117 -13.678 30.198 1.00 95.06 543 ARG A C 1
ATOM 4227 O O . ARG A 1 543 ? -6.953 -13.956 30.472 1.00 95.06 543 ARG A O 1
ATOM 4234 N N . ILE A 1 544 ? -8.452 -12.719 29.333 1.00 93.00 544 ILE A N 1
ATOM 4235 C CA . ILE A 1 544 ? -7.470 -11.888 28.612 1.00 93.00 544 ILE A CA 1
ATOM 4236 C C . ILE A 1 544 ? -6.649 -11.049 29.600 1.00 93.00 544 ILE A C 1
ATOM 4238 O O . ILE A 1 544 ? -5.419 -11.040 29.541 1.00 93.00 544 ILE A O 1
ATOM 4242 N N . THR A 1 545 ? -7.323 -10.397 30.551 1.00 90.69 545 THR A N 1
ATOM 4243 C CA . THR A 1 545 ? -6.669 -9.550 31.560 1.00 90.69 545 THR A CA 1
ATOM 4244 C C . THR A 1 545 ? -5.736 -10.370 32.461 1.00 90.69 545 THR A C 1
ATOM 4246 O O . THR A 1 545 ? -4.567 -10.019 32.610 1.00 90.69 545 THR A O 1
ATOM 4249 N N . GLU A 1 546 ? -6.191 -11.517 32.975 1.00 92.06 546 GLU A N 1
ATOM 4250 C CA . GLU A 1 546 ? -5.372 -12.414 33.808 1.00 92.06 546 GLU A CA 1
ATOM 4251 C C . GLU A 1 546 ? -4.167 -12.994 33.048 1.00 92.06 546 GLU A C 1
ATOM 4253 O O . GLU A 1 546 ? -3.069 -13.118 33.600 1.00 92.06 546 GLU A O 1
ATOM 4258 N N . ALA A 1 547 ? -4.342 -13.365 31.773 1.00 91.44 547 ALA A N 1
ATOM 4259 C CA . ALA A 1 547 ? -3.253 -13.879 30.943 1.00 91.44 547 ALA A CA 1
ATOM 4260 C C . ALA A 1 547 ? -2.134 -12.840 30.783 1.00 91.44 547 ALA A C 1
ATOM 4262 O O . ALA A 1 547 ? -0.947 -13.172 30.879 1.00 91.44 547 ALA A O 1
ATOM 4263 N N . ARG A 1 548 ? -2.511 -11.573 30.604 1.00 88.75 548 ARG A N 1
ATOM 4264 C CA . ARG A 1 548 ? -1.569 -10.463 30.540 1.00 88.75 548 ARG A CA 1
ATOM 4265 C C . ARG A 1 548 ? -0.868 -10.208 31.869 1.00 88.75 548 ARG A C 1
ATOM 4267 O O . ARG A 1 548 ? 0.354 -10.096 31.880 1.00 88.75 548 ARG A O 1
ATOM 4274 N N . GLU A 1 549 ? -1.595 -10.159 32.980 1.00 88.00 549 GLU A N 1
ATOM 4275 C CA . GLU A 1 549 ? -0.995 -9.950 34.306 1.00 88.00 549 GLU A CA 1
ATOM 4276 C C . GLU A 1 549 ? 0.068 -11.012 34.616 1.00 88.00 549 GLU A C 1
ATOM 4278 O O . GLU A 1 549 ? 1.156 -10.695 35.098 1.00 88.00 549 GLU A O 1
ATOM 4283 N N . ARG A 1 550 ? -0.190 -12.276 34.248 1.00 89.75 550 ARG A N 1
ATOM 4284 C CA . ARG A 1 550 ? 0.802 -13.359 34.348 1.00 89.75 550 ARG A CA 1
ATOM 4285 C C . ARG A 1 550 ? 2.029 -13.102 33.470 1.00 89.75 550 ARG A C 1
ATOM 4287 O O . ARG A 1 550 ? 3.148 -13.393 33.897 1.00 89.75 550 ARG A O 1
ATOM 4294 N N . ARG A 1 551 ? 1.842 -12.574 32.255 1.00 90.06 551 ARG A N 1
ATOM 4295 C CA . ARG A 1 551 ? 2.932 -12.212 31.331 1.00 90.06 551 ARG A CA 1
ATOM 4296 C C . ARG A 1 551 ? 3.793 -11.083 31.903 1.00 90.06 551 ARG A C 1
ATOM 4298 O O . ARG A 1 551 ? 5.016 -11.212 31.924 1.00 90.06 551 ARG A O 1
ATOM 4305 N N . ASP A 1 552 ? 3.170 -10.037 32.435 1.00 85.94 552 ASP A N 1
ATOM 4306 C CA . ASP A 1 552 ? 3.867 -8.904 33.050 1.00 85.94 552 ASP A CA 1
ATOM 4307 C C . ASP A 1 552 ? 4.590 -9.307 34.347 1.00 85.94 552 ASP A C 1
ATOM 4309 O O . ASP A 1 552 ? 5.741 -8.923 34.556 1.00 85.94 552 ASP A O 1
ATOM 4313 N N . ALA A 1 553 ? 3.978 -10.149 35.186 1.00 86.62 553 ALA A N 1
ATOM 4314 C CA . ALA A 1 553 ? 4.614 -10.680 36.394 1.00 86.62 553 ALA A CA 1
ATOM 4315 C C . ALA A 1 553 ? 5.859 -11.524 36.072 1.00 86.62 553 ALA A C 1
ATOM 4317 O O . ALA A 1 553 ? 6.903 -11.367 36.710 1.00 86.62 553 ALA A O 1
ATOM 4318 N N . ARG A 1 554 ? 5.784 -12.388 35.046 1.00 87.94 554 ARG A N 1
ATOM 4319 C CA . ARG A 1 554 ? 6.939 -13.163 34.558 1.00 87.94 554 ARG A CA 1
ATOM 4320 C C . ARG A 1 554 ? 8.058 -12.256 34.049 1.00 87.94 554 ARG A C 1
ATOM 4322 O O . ARG A 1 554 ? 9.222 -12.545 34.318 1.00 87.94 554 ARG A O 1
ATOM 4329 N N . ARG A 1 555 ? 7.720 -11.176 33.337 1.00 85.75 555 ARG A N 1
ATOM 4330 C CA . ARG A 1 555 ? 8.701 -10.207 32.828 1.00 85.75 555 ARG A CA 1
ATOM 4331 C C . ARG A 1 555 ? 9.424 -9.488 33.967 1.00 85.75 555 ARG A C 1
ATOM 4333 O O . ARG A 1 555 ? 10.644 -9.566 34.034 1.00 85.75 555 ARG A O 1
ATOM 4340 N N . ARG A 1 556 ? 8.678 -8.907 34.913 1.00 85.94 556 ARG A N 1
ATOM 4341 C CA . ARG A 1 556 ? 9.245 -8.215 36.088 1.00 85.94 556 ARG A CA 1
ATOM 4342 C C . ARG A 1 556 ? 10.163 -9.117 36.911 1.00 85.94 556 ARG A C 1
ATOM 4344 O O . ARG A 1 556 ? 11.150 -8.651 37.467 1.00 85.94 556 ARG A O 1
ATOM 4351 N N . ARG A 1 557 ? 9.846 -10.414 36.997 1.00 86.12 557 ARG A N 1
ATOM 4352 C CA . ARG A 1 557 ? 10.712 -11.402 37.652 1.00 86.12 557 ARG A CA 1
ATOM 4353 C C . ARG A 1 557 ? 12.015 -11.624 36.876 1.00 86.12 557 ARG A C 1
ATOM 4355 O O . ARG A 1 557 ? 13.072 -11.580 37.483 1.00 86.12 557 ARG A O 1
ATOM 4362 N N . LYS A 1 558 ? 11.956 -11.784 35.547 1.00 83.88 558 LYS A N 1
ATOM 4363 C CA . LYS A 1 558 ? 13.157 -11.911 34.699 1.00 83.88 558 LYS A CA 1
ATOM 4364 C C . LYS A 1 558 ? 14.056 -10.675 34.738 1.00 83.88 558 LYS A C 1
ATOM 4366 O O . LYS A 1 558 ? 15.265 -10.838 34.740 1.00 83.88 558 LYS A O 1
ATOM 4371 N N . GLU A 1 559 ? 13.486 -9.473 34.767 1.00 83.69 559 GLU A N 1
ATOM 4372 C CA . GLU A 1 559 ? 14.251 -8.221 34.886 1.00 83.69 559 GLU A CA 1
ATOM 4373 C C . GLU A 1 559 ? 14.984 -8.155 36.235 1.00 83.69 559 GLU A C 1
ATOM 4375 O O . GLU A 1 559 ? 16.178 -7.877 36.271 1.00 83.69 559 GLU A O 1
ATOM 4380 N N . ARG A 1 560 ? 14.308 -8.525 37.334 1.00 79.94 560 ARG A N 1
ATOM 4381 C CA . ARG A 1 560 ? 14.926 -8.615 38.671 1.00 79.94 560 ARG A CA 1
ATOM 4382 C C . ARG A 1 560 ? 16.020 -9.682 38.758 1.00 79.94 560 ARG A C 1
ATOM 4384 O O . ARG A 1 560 ? 17.053 -9.440 39.370 1.00 79.94 560 ARG A O 1
ATOM 4391 N N . ASP A 1 561 ? 15.799 -10.847 38.152 1.00 78.25 561 ASP A N 1
ATOM 4392 C CA . ASP A 1 561 ? 16.753 -11.960 38.188 1.00 78.25 561 ASP A CA 1
ATOM 4393 C C . ASP A 1 561 ? 17.931 -11.734 37.208 1.00 78.25 561 ASP A C 1
ATOM 4395 O O . ASP A 1 561 ? 19.046 -12.190 37.459 1.00 78.25 561 ASP A O 1
ATOM 4399 N N . GLY A 1 562 ? 17.722 -11.002 36.107 1.00 58.69 562 GLY A N 1
ATOM 4400 C CA . GLY A 1 562 ? 18.736 -10.679 35.094 1.00 58.69 562 GLY A CA 1
ATOM 4401 C C . GLY A 1 562 ? 19.769 -9.642 35.543 1.00 58.69 562 GLY A C 1
ATOM 4402 O O . GLY A 1 562 ? 20.937 -9.775 35.188 1.00 58.69 562 GLY A O 1
ATOM 4403 N N . ASP A 1 563 ? 19.372 -8.687 36.388 1.00 54.75 563 ASP A N 1
ATOM 4404 C CA . ASP A 1 563 ? 20.282 -7.710 37.015 1.00 54.75 563 ASP A CA 1
ATOM 4405 C C . ASP A 1 563 ? 21.148 -8.322 38.137 1.00 54.75 563 ASP A C 1
ATOM 4407 O O . ASP A 1 563 ? 22.091 -7.701 38.623 1.00 54.75 563 ASP A O 1
ATOM 4411 N N . SER A 1 564 ? 20.862 -9.565 38.547 1.00 48.47 564 SER A N 1
ATOM 4412 C CA . SER A 1 564 ? 21.559 -10.248 39.648 1.00 48.47 564 SER A CA 1
ATOM 4413 C C . SER A 1 564 ? 22.726 -11.150 39.218 1.00 48.47 564 SER A C 1
ATOM 44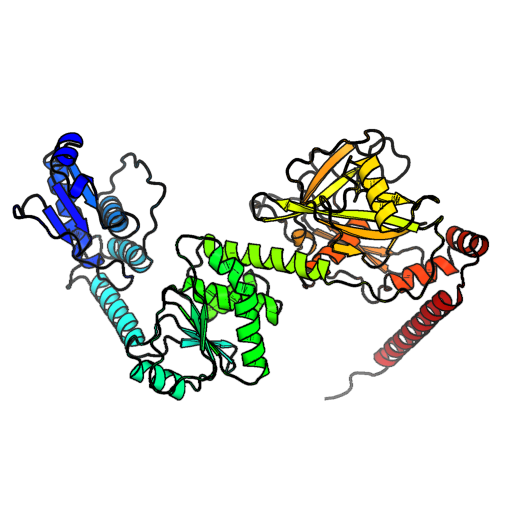15 O O . SER A 1 564 ? 23.391 -11.742 40.071 1.00 48.47 564 SER A O 1
ATOM 4417 N N . LYS A 1 565 ? 23.034 -11.247 37.915 1.00 44.97 565 LYS A N 1
ATOM 4418 C CA . LYS A 1 565 ? 24.257 -11.915 37.440 1.00 44.97 565 LYS A CA 1
ATOM 4419 C C . LYS A 1 565 ? 25.353 -10.881 37.164 1.00 44.97 565 LYS A C 1
ATOM 4421 O O . LYS A 1 565 ? 25.250 -10.164 36.169 1.00 44.97 565 LYS A O 1
ATOM 4426 N N . PRO A 1 566 ? 26.440 -10.821 37.959 1.00 43.66 566 PRO A N 1
ATOM 4427 C CA . PRO A 1 566 ? 27.600 -10.041 37.563 1.00 43.66 566 PRO A CA 1
ATOM 4428 C C . PRO A 1 566 ? 28.145 -10.629 36.258 1.00 43.66 566 PRO A C 1
ATOM 4430 O O . PRO A 1 566 ? 28.353 -11.840 36.151 1.00 43.66 566 PRO A O 1
ATOM 4433 N N . LYS A 1 567 ? 28.389 -9.772 35.261 1.00 46.28 567 LYS A N 1
ATOM 4434 C CA . LYS A 1 567 ? 29.256 -10.106 34.127 1.00 46.28 567 LYS A CA 1
ATOM 4435 C C . LYS A 1 567 ? 30.657 -10.375 34.682 1.00 46.28 567 LYS A C 1
ATOM 4437 O O . LYS A 1 567 ? 31.472 -9.467 34.791 1.00 46.28 567 LYS A O 1
ATOM 4442 N N . SER A 1 568 ? 30.923 -11.614 35.081 1.00 46.31 568 SER A N 1
ATOM 4443 C CA . SER A 1 568 ? 32.259 -12.089 35.421 1.00 46.31 568 SER A CA 1
ATOM 4444 C C . SER A 1 568 ? 32.715 -13.116 34.386 1.00 46.31 568 SER A C 1
ATOM 4446 O O . SER A 1 568 ? 32.203 -14.234 34.395 1.00 46.31 568 SER A O 1
ATOM 4448 N N . LYS A 1 569 ? 33.734 -12.719 33.603 1.00 43.53 569 LYS A N 1
ATOM 4449 C CA . LYS A 1 569 ? 34.636 -13.527 32.749 1.00 43.53 569 LYS A CA 1
ATOM 4450 C C . LYS A 1 569 ? 33.967 -14.187 31.524 1.00 43.53 569 LYS A C 1
ATOM 4452 O O . LYS A 1 569 ? 32.896 -14.761 31.651 1.00 43.53 569 LYS A O 1
ATOM 4457 N N . LEU A 1 570 ? 34.524 -14.155 30.314 1.00 36.59 570 LEU A N 1
ATOM 4458 C CA . LEU A 1 570 ? 35.879 -13.878 29.815 1.00 36.59 570 LEU A CA 1
ATOM 4459 C C . LEU A 1 570 ? 35.848 -12.860 28.671 1.00 36.59 570 LEU A C 1
ATOM 4461 O O . LEU A 1 570 ? 34.829 -12.849 27.944 1.00 36.59 570 LEU A O 1
#

Sequence (570 aa):
LSAALSVEQRNEYSITHILSVCPEYPSTDNAQDHLNISIEDSEYEDLLIHLPEACRFIEDAVEKGGRVLVHCVMGISRSPAVVAAFYLDCLLSTSIKERPQVHLNYGFAKQLDTFRKCGFDPSPSNPVYRSWKRRNEQDVTAFLSHIEDTVSIIPDKLLLSSEFPSDPEKTWSLLMDLGVTHLLSISPTEISTTAGSLANHHHVNIDSRSPDALLLALPDICTYIDDAIKSGGLVLVHSMIESRACTAVCAYLMSASHHTTAEAFSAISQALPLFNPTRSFIRNLELFEECGCLRNLAAYRAPKQTMAFPRSRSAAVLVALFVGRQGDLYVLLSRRSSTLRTYAGDTSLPGGKVDPEDRSIEDTARREAFEEVGLPRDRTKVPLLCILEPFLAAELIVTPVVVLILDNTLRPILNGDEVASLFSHPLVSFLSSNPPFPHEPDTLEVPYHKSFDFKGSGPAEQVFRVHQFLTGREAGGIKPVFGLTAAMLIRTATIGYARQPDFEVHAPHAPTSEERIAWALLNRKVFREACEQHGIDLRPAKRITEARERRDARRRRKERDGDSKPKSKL

InterPro domains:
  IPR000086 NUDIX hydrolase domain [PF00293] (315-380)
  IPR000086 NUDIX hydrolase domain [PS51462] (312-448)
  IPR000340 Dual specificity phosphatase, catalytic domain [PF00782] (7-90)
  IPR000340 Dual specificity phosphatase, catalytic domain [PF00782] (174-290)
  IPR000387 Tyrosine-specific protein phosphatases domain [PS50056] (49-89)
  IPR015797 NUDIX hydrolase-like domain superfamily [SSF55811] (299-489)
  IPR016130 Protein-tyrosine phosphatase, active site [PS00383] (70-80)
  IPR020422 Dual specificity protein phosphatase domain [SM00195] (1-118)
  IPR020422 Dual specificity protein phosphatase domain [SM00195] (150-291)
  IPR029021 Protein-tyrosine phosphatase-like [G3DSA:3.90.190.10] (1-139)
  IPR029021 Protein-tyrosine phosphatase-like [G3DSA:3.90.190.10] (145-289)
  IPR029021 Protein-tyrosine phosphatase-like [SSF52799] (8-117)
  IPR029021 Protein-tyrosine phosphatase-like [SSF52799] (151-291)
  IPR045121 Coenzyme A pyrophosphatase [cd03426] (313-491)

Organism: Psilocybe cyanescens (NCBI:txid93625)

Mean predicted aligned error: 14.45 Å

Solvent-accessible surface area (backbone atoms only — not comparable to full-atom values): 31515 Å² total; per-residue (Å²): 88,70,54,78,76,32,70,67,49,19,60,74,72,54,48,61,30,40,37,28,35,22,65,92,54,66,61,62,100,58,67,90,44,29,52,58,45,72,45,71,100,50,55,83,54,76,59,52,66,48,45,51,60,54,34,49,55,51,48,58,38,46,77,74,71,45,32,73,46,70,28,22,83,86,49,30,26,59,24,48,46,54,53,50,46,36,49,67,67,67,68,64,92,67,90,80,82,82,68,97,67,67,55,61,47,69,32,56,55,53,34,49,58,47,34,60,71,32,72,53,54,47,41,93,83,32,70,57,36,44,52,48,49,52,46,51,51,45,50,50,46,53,47,70,71,43,87,60,53,52,38,65,77,39,83,91,32,32,32,39,27,54,66,75,66,90,48,51,67,60,36,50,52,52,36,59,76,71,57,50,53,30,40,39,40,30,44,86,53,79,82,66,64,88,84,80,58,68,91,42,65,47,77,46,86,49,56,88,90,41,89,57,43,59,65,73,44,40,64,61,52,29,50,52,53,51,54,40,42,74,73,71,28,24,34,37,35,30,12,74,45,50,68,58,33,51,48,48,51,31,53,28,37,32,70,79,68,59,34,50,70,67,54,24,48,48,53,47,38,70,64,36,76,80,67,76,82,48,73,67,55,54,47,47,48,54,48,50,50,44,54,44,18,55,50,38,33,47,68,48,70,51,78,84,78,78,64,80,74,40,56,92,36,27,26,15,25,28,48,38,29,35,68,44,100,79,56,47,49,26,33,50,36,32,30,28,12,72,82,39,94,68,70,47,35,35,40,36,52,41,44,43,65,47,52,93,84,44,87,43,63,62,49,26,12,37,49,32,23,30,61,39,36,38,42,72,73,50,54,87,43,36,31,79,36,33,52,54,69,58,38,71,51,99,80,34,39,36,29,43,31,32,28,41,50,70,56,89,82,71,71,70,44,64,30,62,76,55,25,66,46,77,50,70,45,61,38,69,44,54,38,42,59,59,66,87,60,96,69,68,93,89,71,68,95,60,76,38,43,50,73,49,77,43,72,42,96,55,84,85,61,36,44,39,44,36,42,36,33,62,74,91,38,53,94,79,66,45,46,47,36,38,45,69,53,31,54,52,44,30,50,51,32,30,51,18,62,6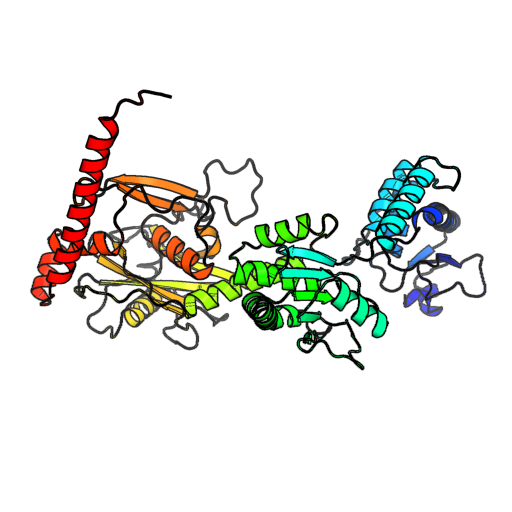2,42,82,45,82,57,84,77,62,34,89,87,37,75,53,52,66,48,50,40,26,43,39,48,74,67,37,64,78,40,37,56,38,24,63,76,66,70,54,74,56,65,52,27,50,52,51,42,54,55,46,53,54,52,53,53,53,47,56,49,49,56,60,58,59,75,67,58,79,93,72,86,132